Protein AF-0000000086780898 (afdb_homodimer)

Solvent-accessible surface area (backbone atoms only — not comparable to full-atom values): 33184 Å² total; per-residue (Å²): 97,67,62,58,52,56,51,38,50,65,49,42,46,60,50,51,52,53,48,46,65,66,42,44,63,60,51,52,50,50,51,52,52,50,50,52,48,24,64,76,64,41,57,77,51,53,73,34,31,34,38,30,36,26,22,48,45,41,54,29,30,34,35,49,38,48,43,7,58,50,30,14,28,37,36,38,19,30,86,49,59,70,46,33,50,52,44,42,55,52,17,41,75,53,39,14,84,45,66,45,80,34,54,83,54,72,81,72,67,71,72,28,32,32,41,35,44,47,46,66,55,45,40,46,42,51,78,86,70,53,84,46,67,75,37,48,44,59,34,34,40,43,35,32,53,43,49,50,54,52,48,62,67,42,46,69,35,19,52,74,58,55,13,36,38,38,40,55,52,31,44,42,41,73,46,71,45,73,30,29,36,62,34,23,12,27,26,18,17,40,50,39,33,53,59,16,43,44,34,66,49,42,87,43,34,46,54,22,43,32,28,39,57,53,48,46,32,57,56,64,42,10,45,27,25,35,59,80,44,42,82,42,76,37,55,59,59,33,37,28,74,50,34,82,56,61,34,43,56,28,64,60,49,21,49,50,49,53,51,38,53,34,36,64,38,56,67,44,47,39,63,62,42,62,54,56,55,55,56,44,46,73,75,38,42,68,58,51,40,52,49,40,29,59,32,52,47,47,59,90,91,50,58,57,65,70,5,51,26,25,48,50,31,61,73,67,57,45,56,82,63,32,44,52,71,70,48,75,41,88,74,64,92,82,124,97,68,61,57,51,56,51,40,52,65,50,42,45,59,50,52,52,51,50,46,65,65,44,44,62,59,49,52,50,50,50,52,54,49,52,53,50,23,63,74,64,40,56,77,50,52,74,33,31,34,38,31,37,26,22,47,47,39,52,29,30,34,35,48,41,47,44,6,57,49,29,13,27,37,38,37,19,28,86,48,58,69,46,34,51,52,44,43,55,51,18,42,75,53,39,15,82,45,65,46,79,34,51,85,54,72,84,73,65,70,73,30,31,32,40,34,43,47,45,66,53,45,40,46,43,51,80,86,69,53,83,46,68,76,36,48,46,58,34,37,40,43,35,31,52,44,49,50,54,53,48,63,69,40,45,70,34,18,52,75,58,54,12,36,36,38,40,56,53,29,44,41,41,73,46,71,46,74,30,28,34,62,34,22,12,28,27,17,17,39,49,38,33,53,57,16,44,41,35,68,48,41,87,44,35,45,54,21,43,32,28,38,56,55,47,45,32,58,57,66,41,11,43,27,26,35,58,81,43,42,79,41,77,37,54,58,60,31,36,29,74,51,34,83,56,60,36,42,55,27,64,61,48,21,49,53,50,54,51,36,53,36,36,64,37,56,68,44,47,40,61,61,42,62,53,55,55,55,55,44,48,72,76,38,42,67,58,52,39,52,50,40,30,61,32,52,46,48,58,92,91,50,58,58,66,69,5,50,27,24,46,50,29,62,73,67,56,46,56,80,64,33,42,52,70,69,49,75,40,87,75,64,91,82,122

Organism: NCBI:txid165716

pLDDT: mean 93.14, std 6.27, range [57.81, 98.88]

Radius of gyration: 24.91 Å; Cα contacts (8 Å, |Δi|>4): 1363; chains: 2; bounding box: 66×70×57 Å

InterPro domains:
  IPR002347 Short-chain dehydrogenase/reductase SDR [PF00106] (48-224)
  IPR002347 Short-chain dehydrogenase/reductase SDR [PR00081] (49-66)
  IPR002347 Short-chain dehydrogenase/reductase SDR [PR00081] (110-121)
  IPR002347 Short-chain dehydrogenase/reductase SDR [PR00081] (157-173)
  IPR002347 Short-chain dehydrogenase/reductase SDR [PR00081] (183-202)
  IPR002347 Short-chain dehydrogenase/reductase SDR [PR00081] (203-220)
  IPR036291 NAD(P)-binding domain superfamily [SSF51735] (44-297)

Structure (mmCIF, N/CA/C/O backbone):
data_AF-0000000086780898-model_v1
#
loop_
_entity.id
_entity.type
_entity.pdbx_description
1 polymer 'Hydroxysteroid dehydrogenase 3'
#
loop_
_atom_site.group_PDB
_atom_site.id
_atom_site.type_symbol
_atom_site.label_atom_id
_atom_site.label_alt_id
_atom_site.label_comp_id
_atom_site.label_asym_id
_atom_site.label_entity_id
_atom_site.label_seq_id
_atom_site.pdbx_PDB_ins_code
_atom_site.Cartn_x
_atom_site.Cartn_y
_atom_site.Cartn_z
_atom_site.occupancy
_atom_site.B_iso_or_equiv
_atom_site.auth_seq_id
_atom_site.auth_comp_id
_atom_site.auth_asym_id
_atom_site.auth_atom_id
_atom_site.pdbx_PDB_model_num
ATOM 1 N N . MET A 1 1 ? -20.25 13.203 21.797 1 70.94 1 MET A N 1
ATOM 2 C CA . MET A 1 1 ? -19.344 12.602 20.844 1 70.94 1 MET A CA 1
ATOM 3 C C . MET A 1 1 ? -17.938 12.484 21.422 1 70.94 1 MET A C 1
ATOM 5 O O . MET A 1 1 ? -17.297 11.438 21.312 1 70.94 1 MET A O 1
ATOM 9 N N . ASP A 1 2 ? -17.719 13.414 22.328 1 78.56 2 ASP A N 1
ATOM 10 C CA . ASP A 1 2 ? -16.391 13.398 22.938 1 78.56 2 ASP A CA 1
ATOM 11 C C . ASP A 1 2 ? -16.266 12.289 23.984 1 78.56 2 ASP A C 1
ATOM 13 O O . ASP A 1 2 ? -15.227 11.656 24.094 1 78.56 2 ASP A O 1
ATOM 17 N N . LEU A 1 3 ? -17.406 12 24.562 1 82.81 3 LEU A N 1
ATOM 18 C CA . LEU A 1 3 ? -17.391 11.008 25.641 1 82.81 3 LEU A CA 1
ATOM 19 C C . LEU A 1 3 ? -17.172 9.602 25.078 1 82.81 3 LEU A C 1
ATOM 21 O O . LEU A 1 3 ? -16.469 8.797 25.672 1 82.81 3 LEU A O 1
ATOM 25 N N . ILE A 1 4 ? -17.766 9.391 23.969 1 88.44 4 ILE A N 1
ATOM 26 C CA . ILE A 1 4 ? -17.656 8.07 23.359 1 88.44 4 ILE A CA 1
ATOM 27 C C . ILE A 1 4 ? -16.203 7.816 22.969 1 88.44 4 ILE A C 1
ATOM 29 O O . ILE A 1 4 ? -15.664 6.727 23.203 1 88.44 4 ILE A O 1
ATOM 33 N N . HIS A 1 5 ? -15.555 8.742 22.453 1 88.06 5 HIS A N 1
ATOM 34 C CA . HIS A 1 5 ? -14.164 8.57 22.031 1 88.06 5 HIS A CA 1
ATOM 35 C C . HIS A 1 5 ? -13.234 8.438 23.234 1 88.06 5 HIS A C 1
ATOM 37 O O . HIS A 1 5 ? -12.242 7.707 23.172 1 88.06 5 HIS A O 1
ATOM 43 N N . LYS A 1 6 ? -13.562 9.164 24.281 1 88.62 6 LYS A N 1
ATOM 44 C CA . LYS A 1 6 ? -12.789 9.008 25.5 1 88.62 6 LYS A CA 1
ATOM 45 C C . LYS A 1 6 ? -12.93 7.59 26.047 1 88.62 6 LYS A C 1
ATOM 47 O O . LYS A 1 6 ? -11.938 6.992 26.484 1 88.62 6 LYS A O 1
ATOM 52 N N . PHE A 1 7 ? -14.172 7.129 25.984 1 92.25 7 PHE A N 1
ATOM 53 C CA . PHE A 1 7 ? -14.438 5.77 26.438 1 92.25 7 PHE A CA 1
ATOM 54 C C . PHE A 1 7 ? -13.695 4.754 25.562 1 92.25 7 PHE A C 1
ATOM 56 O O . PHE A 1 7 ? -13.047 3.848 26.094 1 92.25 7 PHE A O 1
ATOM 63 N N . LEU A 1 8 ? -13.75 4.91 24.312 1 92.5 8 LEU A N 1
ATOM 64 C CA . LEU A 1 8 ? -13.133 3.979 23.375 1 92.5 8 LEU A CA 1
ATOM 65 C C . LEU A 1 8 ? -11.617 4.016 23.484 1 92.5 8 LEU A C 1
ATOM 67 O O . LEU A 1 8 ? -10.953 2.984 23.344 1 92.5 8 LEU A O 1
ATOM 71 N N . LYS A 1 9 ? -11.086 5.152 23.781 1 91.12 9 LYS A N 1
ATOM 72 C CA . LYS A 1 9 ? -9.641 5.316 23.938 1 91.12 9 LYS A CA 1
ATOM 73 C C . LYS A 1 9 ? -9.117 4.441 25.078 1 91.12 9 LYS A C 1
ATOM 75 O O . LYS A 1 9 ? -8 3.922 25 1 91.12 9 LYS A O 1
ATOM 80 N N . ILE A 1 10 ? -9.906 4.191 26.047 1 92.62 10 ILE A N 1
ATOM 81 C CA . ILE A 1 10 ? -9.492 3.447 27.234 1 92.62 10 ILE A CA 1
ATOM 82 C C . ILE A 1 10 ? -9.797 1.963 27.031 1 92.62 10 ILE A C 1
ATOM 84 O O . ILE A 1 10 ? -8.969 1.108 27.375 1 92.62 10 ILE A O 1
ATOM 88 N N . VAL A 1 11 ? -10.914 1.666 26.406 1 94.31 11 VAL A N 1
ATOM 89 C CA . VAL A 1 11 ? -11.445 0.308 26.422 1 94.31 11 VAL A CA 1
ATOM 90 C C . VAL A 1 11 ? -10.93 -0.468 25.203 1 94.31 11 VAL A C 1
ATOM 92 O O . VAL A 1 11 ? -10.57 -1.641 25.328 1 94.31 11 VAL A O 1
ATOM 95 N N . VAL A 1 12 ? -10.812 0.135 24.062 1 94.12 12 VAL A N 1
ATOM 96 C CA . VAL A 1 12 ? -10.602 -0.577 22.812 1 94.12 12 VAL A CA 1
ATOM 97 C C . VAL A 1 12 ? -9.195 -1.173 22.781 1 94.12 12 VAL A C 1
ATOM 99 O O . VAL A 1 12 ? -9.023 -2.352 22.469 1 94.12 12 VAL A O 1
ATOM 102 N N . PRO A 1 13 ? -8.164 -0.432 23.172 1 92.69 13 PRO A N 1
ATOM 103 C CA . PRO A 1 13 ? -6.816 -0.994 23.031 1 92.69 13 PRO A CA 1
ATOM 104 C C . PRO A 1 13 ? -6.621 -2.266 23.859 1 92.69 13 PRO A C 1
ATOM 106 O O . PRO A 1 13 ? -6.258 -3.309 23.312 1 92.69 13 PRO A O 1
ATOM 109 N N . PRO A 1 14 ? -7.012 -2.27 25.188 1 94 14 PRO A N 1
ATOM 110 C CA . PRO A 1 14 ? -6.82 -3.516 25.922 1 94 14 PRO A CA 1
ATOM 111 C C . PRO A 1 14 ? -7.723 -4.645 25.422 1 94 14 PRO A C 1
ATOM 113 O O . PRO A 1 14 ? -7.301 -5.805 25.391 1 94 14 PRO A O 1
ATOM 116 N N . VAL A 1 15 ? -8.922 -4.348 25.031 1 94.62 15 VAL A N 1
ATOM 117 C CA . VAL A 1 15 ? -9.844 -5.363 24.531 1 94.62 15 VAL A CA 1
ATOM 118 C C . VAL A 1 15 ? -9.336 -5.934 23.219 1 94.62 15 VAL A C 1
ATOM 120 O O . VAL A 1 15 ? -9.367 -7.148 23 1 94.62 15 VAL A O 1
ATOM 123 N N . ALA A 1 16 ? -8.883 -5.074 22.359 1 92.94 16 ALA A N 1
ATOM 124 C CA . ALA A 1 16 ? -8.391 -5.492 21.047 1 92.94 16 ALA A CA 1
ATOM 125 C C . ALA A 1 16 ? -7.145 -6.359 21.172 1 92.94 16 ALA A C 1
ATOM 127 O O . ALA A 1 16 ? -7.023 -7.395 20.516 1 92.94 16 ALA A O 1
ATOM 128 N N . ILE A 1 17 ? -6.215 -5.98 22.047 1 92.06 17 ILE A N 1
ATOM 129 C CA . ILE A 1 17 ? -4.949 -6.691 22.219 1 92.06 17 ILE A CA 1
ATOM 130 C C . ILE A 1 17 ? -5.203 -8.039 22.891 1 92.06 17 ILE A C 1
ATOM 132 O O . ILE A 1 17 ? -4.699 -9.07 22.438 1 92.06 17 ILE A O 1
ATOM 136 N N . THR A 1 18 ? -6.023 -7.992 23.922 1 94.38 18 THR A N 1
ATOM 137 C CA . THR A 1 18 ? -6.344 -9.234 24.625 1 94.38 18 THR A CA 1
ATOM 138 C C . THR A 1 18 ? -7.129 -10.172 23.719 1 94.38 18 THR A C 1
ATOM 140 O O . THR A 1 18 ? -6.867 -11.383 23.688 1 94.38 18 THR A O 1
ATOM 143 N N . GLY A 1 19 ? -8.07 -9.594 23.016 1 94.25 19 GLY A N 1
ATOM 144 C CA . GLY A 1 19 ? -8.82 -10.391 22.047 1 94.25 19 GLY A CA 1
ATOM 145 C C . GLY A 1 19 ? -7.934 -11.047 21 1 94.25 19 GLY A C 1
ATOM 146 O O . GLY A 1 19 ? -8.102 -12.227 20.688 1 94.25 19 GLY A O 1
ATOM 147 N N . LEU A 1 20 ? -7.027 -10.305 20.5 1 93.25 20 LEU A N 1
ATOM 148 C CA . LEU A 1 20 ? -6.098 -10.82 19.5 1 93.25 20 LEU A CA 1
ATOM 149 C C . LEU A 1 20 ? -5.254 -11.961 20.078 1 93.25 20 LEU A C 1
ATOM 151 O O . LEU A 1 20 ? -5.102 -13 19.438 1 93.25 20 LEU A O 1
ATOM 155 N N . LEU A 1 21 ? -4.703 -11.742 21.297 1 93.25 21 LEU A N 1
ATOM 156 C CA . LEU A 1 21 ? -3.828 -12.727 21.922 1 93.25 21 LEU A CA 1
ATOM 157 C C . LEU A 1 21 ? -4.582 -14.023 22.188 1 93.25 21 LEU A C 1
ATOM 159 O O . LEU A 1 21 ? -4.012 -15.117 22.062 1 93.25 21 LEU A O 1
ATOM 163 N N . PHE A 1 22 ? -5.852 -13.938 22.453 1 95 22 PHE A N 1
ATOM 164 C CA . PHE A 1 22 ? -6.672 -15.117 22.734 1 95 22 PHE A CA 1
ATOM 165 C C . PHE A 1 22 ? -7.059 -15.82 21.438 1 95 22 PHE A C 1
ATOM 167 O O . PHE A 1 22 ? -7.191 -17.047 21.406 1 95 22 PHE A O 1
ATOM 174 N N . PHE A 1 23 ? -7.148 -15.055 20.484 1 95.38 23 PHE A N 1
ATOM 175 C CA . PHE A 1 23 ? -7.652 -15.57 19.219 1 95.38 23 PHE A CA 1
ATOM 176 C C . PHE A 1 23 ? -6.527 -16.188 18.406 1 95.38 23 PHE A C 1
ATOM 178 O O . PHE A 1 23 ? -6.754 -17.141 17.641 1 95.38 23 PHE A O 1
ATOM 185 N N . LEU A 1 24 ? -5.336 -15.773 18.516 1 94.5 24 LEU A N 1
ATOM 186 C CA . LEU A 1 24 ? -4.211 -16.062 17.641 1 94.5 24 LEU A CA 1
ATOM 187 C C . LEU A 1 24 ? -3.891 -17.562 17.641 1 94.5 24 LEU A C 1
ATOM 189 O O . LEU A 1 24 ? -3.709 -18.156 16.578 1 94.5 24 LEU A O 1
ATOM 193 N N . PRO A 1 25 ? -3.869 -18.188 18.844 1 94.81 25 PRO A N 1
ATOM 194 C CA . PRO A 1 25 ? -3.541 -19.609 18.812 1 94.81 25 PRO A CA 1
ATOM 195 C C . PRO A 1 25 ? -4.543 -20.438 18.016 1 94.81 25 PRO A C 1
ATOM 197 O O . PRO A 1 25 ? -4.148 -21.297 17.219 1 94.81 25 PRO A O 1
ATOM 200 N N . SER A 1 26 ? -5.785 -20.172 18.172 1 95.94 26 SER A N 1
ATOM 201 C CA . SER A 1 26 ? -6.809 -20.875 17.422 1 95.94 26 SER A CA 1
ATOM 202 C C . SER A 1 26 ? -6.711 -20.562 15.93 1 95.94 26 SER A C 1
ATOM 204 O O . SER A 1 26 ? -6.914 -21.438 15.086 1 95.94 26 SER A O 1
ATOM 206 N N . TYR A 1 27 ? -6.434 -19.359 15.664 1 95.44 27 TYR A N 1
ATOM 207 C CA . TYR A 1 27 ? -6.285 -18.922 14.273 1 95.44 27 TYR A CA 1
ATOM 208 C C . TYR A 1 27 ? -5.098 -19.609 13.617 1 95.44 27 TYR A C 1
ATOM 210 O O . TYR A 1 27 ? -5.195 -20.094 12.484 1 95.44 27 TYR A O 1
ATOM 218 N N . TRP A 1 28 ? -3.994 -19.719 14.305 1 94.25 28 TRP A N 1
ATOM 219 C CA . TRP A 1 28 ? -2.793 -20.359 13.781 1 94.25 28 TRP A CA 1
ATOM 220 C C . TRP A 1 28 ? -3.016 -21.859 13.586 1 94.25 28 TRP A C 1
ATOM 222 O O . TRP A 1 28 ? -2.484 -22.453 12.648 1 94.25 28 TRP A O 1
ATOM 232 N N . PHE A 1 29 ? -3.752 -22.438 14.469 1 95.94 29 PHE A N 1
ATOM 233 C CA . PHE A 1 29 ? -4.098 -23.844 14.328 1 95.94 29 PHE A CA 1
ATOM 234 C C . PHE A 1 29 ? -4.961 -24.062 13.094 1 95.94 29 PHE A C 1
ATOM 236 O O . PHE A 1 29 ? -4.723 -25 12.32 1 95.94 29 PHE A O 1
ATOM 243 N N . TYR A 1 30 ? -5.871 -23.219 12.938 1 95.44 30 TYR A N 1
ATOM 244 C CA . TYR A 1 30 ? -6.727 -23.281 11.758 1 95.44 30 TYR A CA 1
ATOM 245 C C . TYR A 1 30 ? -5.902 -23.141 10.484 1 95.44 30 TYR A C 1
ATOM 247 O O . TYR A 1 30 ? -6.086 -23.906 9.531 1 95.44 30 TYR A O 1
ATOM 255 N N . LYS A 1 31 ? -5.012 -22.25 10.453 1 94.25 31 LYS A N 1
ATOM 256 C CA . LYS A 1 31 ? -4.152 -22.016 9.297 1 94.25 31 LYS A CA 1
ATOM 257 C C . LYS A 1 31 ? -3.275 -23.234 9.023 1 94.25 31 LYS A C 1
ATOM 259 O O . LYS A 1 31 ? -3.008 -23.578 7.863 1 94.25 31 LYS A O 1
ATOM 264 N N . PHE A 1 32 ? -2.82 -23.812 10.055 1 95.31 32 PHE A N 1
ATOM 265 C CA . PHE A 1 32 ? -1.985 -25 9.938 1 95.31 32 PHE A CA 1
ATOM 266 C C . PHE A 1 32 ? -2.756 -26.125 9.273 1 95.31 32 PHE A C 1
ATOM 268 O O . PHE A 1 32 ? -2.262 -26.766 8.336 1 95.31 32 PHE A O 1
ATOM 275 N N . ILE A 1 33 ? -3.945 -26.359 9.672 1 96.56 33 ILE A N 1
ATOM 276 C CA . ILE A 1 33 ? -4.773 -27.422 9.117 1 96.56 33 ILE A CA 1
ATOM 277 C C . ILE A 1 33 ? -5.094 -27.125 7.656 1 96.56 33 ILE A C 1
ATOM 279 O O . ILE A 1 33 ? -5.016 -28.016 6.801 1 96.56 33 ILE A O 1
ATOM 283 N N . THR A 1 34 ? -5.449 -25.906 7.422 1 94.88 34 THR A N 1
ATOM 284 C CA . THR A 1 34 ? -5.801 -25.516 6.062 1 94.88 34 THR A CA 1
ATOM 285 C C . THR A 1 34 ? -4.59 -25.625 5.137 1 94.88 34 THR A C 1
ATOM 287 O O . THR A 1 34 ? -4.734 -25.953 3.955 1 94.88 34 THR A O 1
ATOM 290 N N . SER A 1 35 ? -3.441 -25.312 5.656 1 94.75 35 SER A N 1
ATOM 291 C CA . SER A 1 35 ? -2.229 -25.438 4.855 1 94.75 35 SER A CA 1
ATOM 292 C C . SER A 1 35 ? -1.978 -26.891 4.457 1 94.75 35 SER A C 1
ATOM 294 O O . SER A 1 35 ? -1.563 -27.172 3.33 1 94.75 35 SER A O 1
ATOM 296 N N . ILE A 1 36 ? -2.207 -27.797 5.336 1 96.06 36 ILE A N 1
ATOM 297 C CA . ILE A 1 36 ? -2.062 -29.219 5.059 1 96.06 36 ILE A CA 1
ATOM 298 C C . ILE A 1 36 ? -3.076 -29.641 3.998 1 96.06 36 ILE A C 1
ATOM 300 O O . ILE A 1 36 ? -2.721 -30.297 3.018 1 96.06 36 ILE A O 1
ATOM 304 N N . LEU A 1 37 ? -4.23 -29.25 4.188 1 96.31 37 LEU A N 1
ATOM 305 C CA . LEU A 1 37 ? -5.293 -29.625 3.268 1 96.31 37 LEU A CA 1
ATOM 306 C C . LEU A 1 37 ? -5.043 -29.062 1.877 1 96.31 37 LEU A C 1
ATOM 308 O O . LEU A 1 37 ? -5.227 -29.75 0.873 1 96.31 37 LEU A O 1
ATOM 312 N N . SER A 1 38 ? -4.676 -27.797 1.829 1 95.75 38 SER A N 1
ATOM 313 C CA . SER A 1 38 ? -4.422 -27.141 0.547 1 95.75 38 SER A CA 1
ATOM 314 C C . SER A 1 38 ? -3.244 -27.797 -0.175 1 95.75 38 SER A C 1
ATOM 316 O O . SER A 1 38 ? -3.209 -27.828 -1.407 1 95.75 38 SER A O 1
ATOM 318 N N . SER A 1 39 ? -2.281 -28.25 0.603 1 95.06 39 SER A N 1
ATOM 319 C CA . SER A 1 39 ? -1.146 -28.953 0.009 1 95.06 39 SER A CA 1
ATOM 320 C C . SER A 1 39 ? -1.569 -30.297 -0.591 1 95.06 39 SER A C 1
ATOM 322 O O . SER A 1 39 ? -1.075 -30.688 -1.648 1 95.06 39 SER A O 1
ATOM 324 N N . ILE A 1 40 ? -2.455 -30.984 0.057 1 95.94 40 ILE A N 1
ATOM 325 C CA . ILE A 1 40 ? -2.947 -32.281 -0.392 1 95.94 40 ILE A CA 1
ATOM 326 C C . ILE A 1 40 ? -3.854 -32.094 -1.607 1 95.94 40 ILE A C 1
ATOM 328 O O . ILE A 1 40 ? -3.779 -32.875 -2.566 1 95.94 40 ILE A O 1
ATOM 332 N N . PHE A 1 41 ? -4.641 -31.031 -1.624 1 96.44 41 PHE A N 1
ATOM 333 C CA . PHE A 1 41 ? -5.637 -30.828 -2.67 1 96.44 41 PHE A CA 1
ATOM 334 C C . PHE A 1 41 ? -5.215 -29.703 -3.611 1 96.44 41 PHE A C 1
ATOM 336 O O . PHE A 1 41 ? -6.059 -28.953 -4.109 1 96.44 41 PHE A O 1
ATOM 343 N N . SER A 1 42 ? -3.988 -29.547 -3.793 1 97.56 42 SER A N 1
ATOM 344 C CA . SER A 1 42 ? -3.449 -28.516 -4.668 1 97.56 42 SER A CA 1
ATOM 345 C C . SER A 1 42 ? -4.008 -28.641 -6.082 1 97.56 42 SER A C 1
ATOM 347 O O . SER A 1 42 ? -4.168 -29.75 -6.598 1 97.56 42 SER A O 1
ATOM 349 N N . GLU A 1 43 ? -4.242 -27.547 -6.695 1 98.25 43 GLU A N 1
ATOM 350 C CA . GLU A 1 43 ? -4.84 -27.516 -8.023 1 98.25 43 GLU A CA 1
ATOM 351 C C . GLU A 1 43 ? -3.877 -28.062 -9.078 1 98.25 43 GLU A C 1
ATOM 353 O O . GLU A 1 43 ? -2.68 -27.766 -9.047 1 98.25 43 GLU A O 1
ATOM 358 N N . ASN A 1 44 ? -4.379 -28.891 -9.938 1 98.44 44 ASN A N 1
ATOM 359 C CA . ASN A 1 44 ? -3.656 -29.312 -11.133 1 98.44 44 ASN A CA 1
ATOM 360 C C . ASN A 1 44 ? -3.869 -28.328 -12.281 1 98.44 44 ASN A C 1
ATOM 362 O O . ASN A 1 44 ? -4.988 -28.172 -12.773 1 98.44 44 ASN A O 1
ATOM 366 N N . VAL A 1 45 ? -2.803 -27.734 -12.812 1 98.5 45 VAL A N 1
ATOM 367 C CA . VAL A 1 45 ? -2.959 -26.656 -13.789 1 98.5 45 VAL A CA 1
ATOM 368 C C . VAL A 1 45 ? -2.781 -27.219 -15.195 1 98.5 45 VAL A C 1
ATOM 370 O O . VAL A 1 45 ? -2.797 -26.469 -16.172 1 98.5 45 VAL A O 1
ATOM 373 N N . ALA A 1 46 ? -2.594 -28.5 -15.25 1 98.5 46 ALA A N 1
ATOM 374 C CA . ALA A 1 46 ? -2.518 -29.109 -16.578 1 98.5 46 ALA A CA 1
ATOM 375 C C . ALA A 1 46 ? -3.777 -28.812 -17.391 1 98.5 46 ALA A C 1
ATOM 377 O O . ALA A 1 46 ? -4.895 -29.016 -16.906 1 98.5 46 ALA A O 1
ATOM 378 N N . GLY A 1 47 ? -3.555 -28.281 -18.547 1 97.56 47 GLY A N 1
ATOM 379 C CA . GLY A 1 47 ? -4.664 -27.984 -19.438 1 97.56 47 GLY A CA 1
ATOM 380 C C . GLY A 1 47 ? -5.355 -26.672 -19.141 1 97.56 47 GLY A C 1
ATOM 381 O O . GLY A 1 47 ? -6.254 -26.25 -19.875 1 97.56 47 GLY A O 1
ATOM 382 N N . LYS A 1 48 ? -4.973 -26.031 -18.141 1 97.62 48 LYS A N 1
ATOM 383 C CA . LYS A 1 48 ? -5.57 -24.734 -17.797 1 97.62 48 LYS A CA 1
ATOM 384 C C . LYS A 1 48 ? -4.902 -23.609 -18.562 1 97.62 48 LYS A C 1
ATOM 386 O O . LYS A 1 48 ? -3.75 -23.734 -18.984 1 97.62 48 LYS A O 1
ATOM 391 N N . VAL A 1 49 ? -5.645 -22.516 -18.75 1 97.25 49 VAL A N 1
ATOM 392 C CA . VAL A 1 49 ? -5.152 -21.375 -19.5 1 97.25 49 VAL A CA 1
ATOM 393 C C . VAL A 1 49 ? -4.648 -20.297 -18.531 1 97.25 49 VAL A C 1
ATOM 395 O O . VAL A 1 49 ? -5.41 -19.797 -17.703 1 97.25 49 VAL A O 1
ATOM 398 N N . VAL A 1 50 ? -3.375 -19.969 -18.641 1 97.88 50 VAL A N 1
ATOM 399 C CA . VAL A 1 50 ? -2.727 -19 -17.766 1 97.88 50 VAL A CA 1
ATOM 400 C C . VAL A 1 50 ? -2.242 -17.812 -18.578 1 97.88 50 VAL A C 1
ATOM 402 O O . VAL A 1 50 ? -1.488 -17.969 -19.547 1 97.88 50 VAL A O 1
ATOM 405 N N . LEU A 1 51 ? -2.719 -16.625 -18.25 1 97.19 51 LEU A N 1
ATOM 406 C CA . LEU A 1 51 ? -2.221 -15.383 -18.828 1 97.19 51 LEU A CA 1
ATOM 407 C C . LEU A 1 51 ? -1.148 -14.766 -17.922 1 97.19 51 LEU A C 1
ATOM 409 O O . LEU A 1 51 ? -1.377 -14.547 -16.734 1 97.19 51 LEU A O 1
ATOM 413 N N . ILE A 1 52 ? -0.006 -14.516 -18.453 1 97.44 52 ILE A N 1
ATOM 414 C CA . ILE A 1 52 ? 1.092 -13.891 -17.719 1 97.44 52 ILE A CA 1
ATOM 415 C C . ILE A 1 52 ? 1.453 -12.562 -18.375 1 97.44 52 ILE A C 1
ATOM 417 O O . ILE A 1 52 ? 1.946 -12.531 -19.5 1 97.44 52 ILE A O 1
ATOM 421 N N . ALA A 1 53 ? 1.145 -11.492 -17.703 1 95.25 53 ALA A N 1
ATOM 422 C CA . ALA A 1 53 ? 1.557 -10.156 -18.125 1 95.25 53 ALA A CA 1
ATOM 423 C C . ALA A 1 53 ? 2.928 -9.797 -17.562 1 95.25 53 ALA A C 1
ATOM 425 O O . ALA A 1 53 ? 3.125 -9.797 -16.344 1 95.25 53 ALA A O 1
ATOM 426 N N . GLY A 1 54 ? 3.844 -9.438 -18.375 1 93.81 54 GLY A N 1
ATOM 427 C CA . GLY A 1 54 ? 5.23 -9.227 -17.984 1 93.81 54 GLY A CA 1
ATOM 428 C C . GLY A 1 54 ? 6.078 -10.477 -18.094 1 93.81 54 GLY A C 1
ATOM 429 O O . GLY A 1 54 ? 6.902 -10.75 -17.219 1 93.81 54 GLY A O 1
ATOM 430 N N . ALA A 1 55 ? 5.898 -11.211 -19.156 1 95.69 55 ALA A N 1
ATOM 431 C CA . ALA A 1 55 ? 6.457 -12.555 -19.25 1 95.69 55 ALA A CA 1
ATOM 432 C C . ALA A 1 55 ? 7.797 -12.547 -19.984 1 95.69 55 ALA A C 1
ATOM 434 O O . ALA A 1 55 ? 8.414 -13.594 -20.188 1 95.69 55 ALA A O 1
ATOM 435 N N . SER A 1 56 ? 8.359 -11.398 -20.281 1 92.56 56 SER A N 1
ATOM 436 C CA . SER A 1 56 ? 9.5 -11.359 -21.188 1 92.56 56 SER A CA 1
ATOM 437 C C . SER A 1 56 ? 10.82 -11.539 -20.438 1 92.56 56 SER A C 1
ATOM 439 O O . SER A 1 56 ? 11.867 -11.734 -21.047 1 92.56 56 SER A O 1
ATOM 441 N N . SER A 1 57 ? 10.82 -11.445 -19.125 1 91.69 57 SER A N 1
ATOM 442 C CA . SER A 1 57 ? 12.055 -11.578 -18.359 1 91.69 57 SER A CA 1
ATOM 443 C C . SER A 1 57 ? 11.773 -11.828 -16.875 1 91.69 57 SER A C 1
ATOM 445 O O . SER A 1 57 ? 10.609 -11.812 -16.453 1 91.69 57 SER A O 1
ATOM 447 N N . GLY A 1 58 ? 12.797 -12.227 -16.203 1 93.56 58 GLY A N 1
ATOM 448 C CA . GLY A 1 58 ? 12.758 -12.281 -14.75 1 93.56 58 GLY A CA 1
ATOM 449 C C . GLY A 1 58 ? 11.742 -13.266 -14.219 1 93.56 58 GLY A C 1
ATOM 450 O O . GLY A 1 58 ? 11.727 -14.43 -14.617 1 93.56 58 GLY A O 1
ATOM 451 N N . ILE A 1 59 ? 11.023 -12.797 -13.297 1 96.44 59 ILE A N 1
ATOM 452 C CA . ILE A 1 59 ? 10.047 -13.633 -12.609 1 96.44 59 ILE A CA 1
ATOM 453 C C . ILE A 1 59 ? 8.977 -14.094 -13.586 1 96.44 59 ILE A C 1
ATOM 455 O O . ILE A 1 59 ? 8.609 -15.273 -13.609 1 96.44 59 ILE A O 1
ATOM 459 N N . GLY A 1 60 ? 8.516 -13.195 -14.492 1 97.38 60 GLY A N 1
ATOM 460 C CA . GLY A 1 60 ? 7.492 -13.531 -15.469 1 97.38 60 GLY A CA 1
ATOM 461 C C . GLY A 1 60 ? 7.91 -14.648 -16.406 1 97.38 60 GLY A C 1
ATOM 462 O O . GLY A 1 60 ? 7.133 -15.57 -16.656 1 97.38 60 GLY A O 1
ATOM 463 N N . GLU A 1 61 ? 9.102 -14.562 -16.844 1 97.38 61 GLU A N 1
ATOM 464 C CA . GLU A 1 61 ? 9.672 -15.586 -17.719 1 97.38 61 GLU A CA 1
ATOM 465 C C . GLU A 1 61 ? 9.703 -16.953 -17.031 1 97.38 61 GLU A C 1
ATOM 467 O O . GLU A 1 61 ? 9.281 -17.953 -17.609 1 97.38 61 GLU A O 1
ATOM 472 N N . HIS A 1 62 ? 10.125 -16.984 -15.852 1 98.12 62 HIS A N 1
ATOM 473 C CA . HIS A 1 62 ? 10.297 -18.25 -15.156 1 98.12 62 HIS A CA 1
ATOM 474 C C . HIS A 1 62 ? 8.953 -18.781 -14.656 1 98.12 62 HIS A C 1
ATOM 476 O O . HIS A 1 62 ? 8.797 -19.984 -14.469 1 98.12 62 HIS A O 1
ATOM 482 N N . LEU A 1 63 ? 8.023 -17.891 -14.43 1 98.75 63 LEU A N 1
ATOM 483 C CA . LEU A 1 63 ? 6.664 -18.344 -14.164 1 98.75 63 LEU A CA 1
ATOM 484 C C . LEU A 1 63 ? 6.086 -19.062 -15.383 1 98.75 63 LEU A C 1
ATOM 486 O O . LEU A 1 63 ? 5.426 -20.094 -15.242 1 98.75 63 LEU A O 1
ATOM 490 N N . ALA A 1 64 ? 6.355 -18.453 -16.547 1 98.62 64 ALA A N 1
ATOM 491 C CA . ALA A 1 64 ? 5.926 -19.109 -17.766 1 98.62 64 ALA A CA 1
ATOM 492 C C . ALA A 1 64 ? 6.492 -20.531 -17.859 1 98.62 64 ALA A C 1
ATOM 494 O O . ALA A 1 64 ? 5.766 -21.484 -18.156 1 98.62 64 ALA A O 1
ATOM 495 N N . TYR A 1 65 ? 7.762 -20.703 -17.531 1 98.88 65 TYR A N 1
ATOM 496 C CA . TYR A 1 65 ? 8.414 -22 -17.594 1 98.88 65 TYR A CA 1
ATOM 497 C C . TYR A 1 65 ? 7.82 -22.953 -16.562 1 98.88 65 TYR A C 1
ATOM 499 O O . TYR A 1 65 ? 7.594 -24.141 -16.859 1 98.88 65 TYR A O 1
ATOM 507 N N . GLU A 1 66 ? 7.582 -22.438 -15.375 1 98.88 66 GLU A N 1
ATOM 508 C CA . GLU A 1 66 ? 7.051 -23.297 -14.32 1 98.88 66 GLU A CA 1
ATOM 509 C C . GLU A 1 66 ? 5.645 -23.781 -14.664 1 98.88 66 GLU A C 1
ATOM 511 O O . GLU A 1 66 ? 5.332 -24.969 -14.492 1 98.88 66 GLU A O 1
ATOM 516 N N . TYR A 1 67 ? 4.777 -22.938 -15.125 1 98.88 67 TYR A N 1
ATOM 517 C CA . TYR A 1 67 ? 3.441 -23.328 -15.555 1 98.88 67 TYR A CA 1
ATOM 518 C C . TYR A 1 67 ? 3.506 -24.312 -16.734 1 98.88 67 TYR A C 1
ATOM 520 O O . TYR A 1 67 ? 2.721 -25.25 -16.812 1 98.88 67 TYR A O 1
ATOM 528 N N . ALA A 1 68 ? 4.445 -24.047 -17.656 1 98.88 68 ALA A N 1
ATOM 529 C CA . ALA A 1 68 ? 4.625 -24.922 -18.812 1 98.88 68 ALA A CA 1
ATOM 530 C C . ALA A 1 68 ? 4.988 -26.344 -18.375 1 98.88 68 ALA A C 1
ATOM 532 O O . ALA A 1 68 ? 4.402 -27.312 -18.859 1 98.88 68 ALA A O 1
ATOM 533 N N . ARG A 1 69 ? 5.945 -26.453 -17.484 1 98.75 69 ARG A N 1
ATOM 534 C CA . ARG A 1 69 ? 6.379 -27.75 -16.984 1 98.75 69 ARG A CA 1
ATOM 535 C C . ARG A 1 69 ? 5.207 -28.531 -16.391 1 98.75 69 ARG A C 1
ATOM 537 O O . ARG A 1 69 ? 5.211 -29.766 -16.391 1 98.75 69 ARG A O 1
ATOM 544 N N . ARG A 1 70 ? 4.195 -27.812 -16 1 98.75 70 ARG A N 1
ATOM 545 C CA . ARG A 1 70 ? 3.045 -28.422 -15.359 1 98.75 70 ARG A CA 1
ATOM 546 C C . ARG A 1 70 ? 1.902 -28.625 -16.344 1 98.75 70 ARG A C 1
ATOM 548 O O . ARG A 1 70 ? 0.794 -29 -15.961 1 98.75 70 ARG A O 1
ATOM 555 N N . GLY A 1 71 ? 2.125 -28.266 -17.531 1 98.69 71 GLY A N 1
ATOM 556 C CA . GLY A 1 71 ? 1.218 -28.641 -18.609 1 98.69 71 GLY A CA 1
ATOM 557 C C . GLY A 1 71 ? 0.146 -27.609 -18.875 1 98.69 71 GLY A C 1
ATOM 558 O O . GLY A 1 71 ? -0.897 -27.922 -19.453 1 98.69 71 GLY A O 1
ATOM 559 N N . ALA A 1 72 ? 0.339 -26.391 -18.5 1 98.62 72 ALA A N 1
ATOM 560 C CA . ALA A 1 72 ? -0.654 -25.344 -18.703 1 98.62 72 ALA A CA 1
ATOM 561 C C . ALA A 1 72 ? -0.548 -24.75 -20.109 1 98.62 72 ALA A C 1
ATOM 563 O O . ALA A 1 72 ? 0.528 -24.766 -20.719 1 98.62 72 ALA A O 1
ATOM 564 N N . TYR A 1 73 ? -1.7 -24.281 -20.672 1 97.5 73 TYR A N 1
ATOM 565 C CA . TYR A 1 73 ? -1.703 -23.391 -21.828 1 97.5 73 TYR A CA 1
ATOM 566 C C . TYR A 1 73 ? -1.304 -21.969 -21.406 1 97.5 73 TYR A C 1
ATOM 568 O O . TYR A 1 73 ? -1.708 -21.5 -20.359 1 97.5 73 TYR A O 1
ATOM 576 N N . LEU A 1 74 ? -0.519 -21.359 -22.266 1 97.38 74 LEU A N 1
ATOM 577 C CA . LEU A 1 74 ? 0.006 -20.062 -21.828 1 97.38 74 LEU A CA 1
ATOM 578 C C . LEU A 1 74 ? -0.368 -18.969 -22.828 1 97.38 74 LEU A C 1
ATOM 580 O O . LEU A 1 74 ? -0.348 -19.188 -24.031 1 97.38 74 LEU A O 1
ATOM 584 N N . ALA A 1 75 ? -0.837 -17.859 -22.328 1 96.56 75 ALA A N 1
ATOM 585 C CA . ALA A 1 75 ? -0.878 -16.578 -23.031 1 96.56 75 ALA A CA 1
ATOM 586 C C . ALA A 1 75 ? 0.117 -15.602 -22.422 1 96.56 75 ALA A C 1
ATOM 588 O O . ALA A 1 75 ? -0.02 -15.203 -21.266 1 96.56 75 ALA A O 1
ATOM 589 N N . LEU A 1 76 ? 1.126 -15.234 -23.188 1 96.44 76 LEU A N 1
ATOM 590 C CA . LEU A 1 76 ? 2.211 -14.398 -22.688 1 96.44 76 LEU A CA 1
ATOM 591 C C . LEU A 1 76 ? 2.111 -12.984 -23.25 1 96.44 76 LEU A C 1
ATOM 593 O O . LEU A 1 76 ? 1.996 -12.797 -24.469 1 96.44 76 LEU A O 1
ATOM 597 N N . ALA A 1 77 ? 2.148 -12.016 -22.328 1 93.69 77 ALA A N 1
ATOM 598 C CA . ALA A 1 77 ? 2.049 -10.617 -22.719 1 93.69 77 ALA A CA 1
ATOM 599 C C . ALA A 1 77 ? 3.221 -9.805 -22.188 1 93.69 77 ALA A C 1
ATOM 601 O O . ALA A 1 77 ? 3.637 -10 -21.031 1 93.69 77 ALA A O 1
ATOM 602 N N . ALA A 1 78 ? 3.814 -9.031 -22.922 1 90.94 78 ALA A N 1
ATOM 603 C CA . ALA A 1 78 ? 4.863 -8.07 -22.594 1 90.94 78 ALA A CA 1
ATOM 604 C C . ALA A 1 78 ? 5.125 -7.117 -23.75 1 90.94 78 ALA A C 1
ATOM 606 O O . ALA A 1 78 ? 4.598 -7.309 -24.859 1 90.94 78 ALA A O 1
ATOM 607 N N . ARG A 1 79 ? 5.996 -6.133 -23.531 1 83.5 79 ARG A N 1
ATOM 608 C CA . ARG A 1 79 ? 6.277 -5.125 -24.547 1 83.5 79 ARG A CA 1
ATOM 609 C C . ARG A 1 79 ? 7.371 -5.598 -25.5 1 83.5 79 ARG A C 1
ATOM 611 O O . ARG A 1 79 ? 7.402 -5.191 -26.656 1 83.5 79 ARG A O 1
ATOM 618 N N . ARG A 1 80 ? 8.359 -6.473 -25.062 1 86 80 ARG A N 1
ATOM 619 C CA . ARG A 1 80 ? 9.484 -6.938 -25.859 1 86 80 ARG A CA 1
ATOM 620 C C . ARG A 1 80 ? 9.117 -8.188 -26.656 1 86 80 ARG A C 1
ATOM 622 O O . ARG A 1 80 ? 9.258 -9.305 -26.156 1 86 80 ARG A O 1
ATOM 629 N N . LYS A 1 81 ? 8.781 -7.949 -27.859 1 89.38 81 LYS A N 1
ATOM 630 C CA . LYS A 1 81 ? 8.18 -8.992 -28.688 1 89.38 81 LYS A CA 1
ATOM 631 C C . LYS A 1 81 ? 9.156 -10.148 -28.906 1 89.38 81 LYS A C 1
ATOM 633 O O . LYS A 1 81 ? 8.781 -11.312 -28.781 1 89.38 81 LYS A O 1
ATOM 638 N N . ASN A 1 82 ? 10.398 -9.805 -29.219 1 92.31 82 ASN A N 1
ATOM 639 C CA . ASN A 1 82 ? 11.375 -10.844 -29.5 1 92.31 82 ASN A CA 1
ATOM 640 C C . ASN A 1 82 ? 11.664 -11.703 -28.281 1 92.31 82 ASN A C 1
ATOM 642 O O . ASN A 1 82 ? 11.648 -12.93 -28.344 1 92.31 82 ASN A O 1
ATOM 646 N N . SER A 1 83 ? 11.883 -11.07 -27.172 1 92.06 83 SER A N 1
ATOM 647 C CA . SER A 1 83 ? 12.102 -11.789 -25.922 1 92.06 83 SER A CA 1
ATOM 648 C C . SER A 1 83 ? 10.898 -12.648 -25.562 1 92.06 83 SER A C 1
ATOM 650 O O . SER A 1 83 ? 11.055 -13.766 -25.062 1 92.06 83 SER A O 1
ATOM 652 N N . LEU A 1 84 ? 9.766 -12.141 -25.875 1 93.94 84 LEU A N 1
ATOM 653 C CA . LEU A 1 84 ? 8.531 -12.844 -25.547 1 93.94 84 LEU A CA 1
ATOM 654 C C . LEU A 1 84 ? 8.398 -14.109 -26.391 1 93.94 84 LEU A C 1
ATOM 656 O O . LEU A 1 84 ? 7.973 -15.148 -25.875 1 93.94 84 LEU A O 1
ATOM 660 N N . ARG A 1 85 ? 8.742 -14.016 -27.609 1 95 85 ARG A N 1
ATOM 661 C CA . ARG A 1 85 ? 8.688 -15.172 -28.5 1 95 85 ARG A CA 1
ATOM 662 C C . ARG A 1 85 ? 9.664 -16.25 -28.047 1 95 85 ARG A C 1
ATOM 664 O O . ARG A 1 85 ? 9.344 -17.438 -28.078 1 95 85 ARG A O 1
ATOM 671 N N . GLU A 1 86 ? 10.781 -15.82 -27.656 1 96.19 86 GLU A N 1
ATOM 672 C CA . GLU A 1 86 ? 11.781 -16.766 -27.141 1 96.19 86 GLU A CA 1
ATOM 673 C C . GLU A 1 86 ? 11.266 -17.5 -25.906 1 96.19 86 GLU A C 1
ATOM 675 O O . GLU A 1 86 ? 11.453 -18.703 -25.781 1 96.19 86 GLU A O 1
ATOM 680 N N . VAL A 1 87 ? 10.656 -16.766 -25.047 1 97.19 87 VAL A N 1
ATOM 681 C CA . VAL A 1 87 ? 10.094 -17.375 -23.844 1 97.19 87 VAL A CA 1
ATOM 682 C C . VAL A 1 87 ? 8.992 -18.359 -24.234 1 97.19 87 VAL A C 1
ATOM 684 O O . VAL A 1 87 ? 8.914 -19.453 -23.672 1 97.19 87 VAL A O 1
ATOM 687 N N . GLY A 1 88 ? 8.18 -17.969 -25.172 1 97.56 88 GLY A N 1
ATOM 688 C CA . GLY A 1 88 ? 7.125 -18.844 -25.641 1 97.56 88 GLY A CA 1
ATOM 689 C C . GLY A 1 88 ? 7.641 -20.141 -26.234 1 97.56 88 GLY A C 1
ATOM 690 O O . GLY A 1 88 ? 7.145 -21.219 -25.891 1 97.56 88 GLY A O 1
ATOM 691 N N . ASP A 1 89 ? 8.625 -20.047 -27.062 1 97.94 89 ASP A N 1
ATOM 692 C CA . ASP A 1 89 ? 9.219 -21.234 -27.688 1 97.94 89 ASP A CA 1
ATOM 693 C C . ASP A 1 89 ? 9.797 -22.172 -26.641 1 97.94 89 ASP A C 1
ATOM 695 O O . ASP A 1 89 ? 9.594 -23.391 -26.703 1 97.94 89 ASP A O 1
ATOM 699 N N . ARG A 1 90 ? 10.484 -21.609 -25.719 1 98.31 90 ARG A N 1
ATOM 700 C CA . ARG A 1 90 ? 11.07 -22.406 -24.641 1 98.31 90 ARG A CA 1
ATOM 701 C C . ARG A 1 90 ? 9.992 -23.047 -23.781 1 98.31 90 ARG A C 1
ATOM 703 O O . ARG A 1 90 ? 10.148 -24.188 -23.328 1 98.31 90 ARG A O 1
ATOM 710 N N . ALA A 1 91 ? 8.953 -22.359 -23.547 1 98.62 91 ALA A N 1
ATOM 711 C CA . ALA A 1 91 ? 7.852 -22.875 -22.75 1 98.62 91 ALA A CA 1
ATOM 712 C C . ALA A 1 91 ? 7.219 -24.094 -23.406 1 98.62 91 ALA A C 1
ATOM 714 O O . ALA A 1 91 ? 6.855 -25.062 -22.734 1 98.62 91 ALA A O 1
ATOM 715 N N . VAL A 1 92 ? 7.066 -24.062 -24.719 1 98.44 92 VAL A N 1
ATOM 716 C CA . VAL A 1 92 ? 6.535 -25.203 -25.453 1 98.44 92 VAL A CA 1
ATOM 717 C C . VAL A 1 92 ? 7.457 -26.406 -25.266 1 98.44 92 VAL A C 1
ATOM 719 O O . VAL A 1 92 ? 6.992 -27.516 -25 1 98.44 92 VAL A O 1
ATOM 722 N N . LEU A 1 93 ? 8.703 -26.172 -25.344 1 98.44 93 LEU A N 1
ATOM 723 C CA . LEU A 1 93 ? 9.695 -27.234 -25.188 1 98.44 93 LEU A CA 1
ATOM 724 C C . LEU A 1 93 ? 9.648 -27.828 -23.781 1 98.44 93 LEU A C 1
ATOM 726 O O . LEU A 1 93 ? 9.914 -29.016 -23.594 1 98.44 93 LEU A O 1
ATOM 730 N N . LEU A 1 94 ? 9.281 -27.031 -22.859 1 98.5 94 LEU A N 1
ATOM 731 C CA . LEU A 1 94 ? 9.297 -27.453 -21.453 1 98.5 94 LEU A CA 1
ATOM 732 C C . LEU A 1 94 ? 8.031 -28.234 -21.109 1 98.5 94 LEU A C 1
ATOM 734 O O . LEU A 1 94 ? 7.98 -28.922 -20.094 1 98.5 94 LEU A O 1
ATOM 738 N N . GLY A 1 95 ? 6.945 -27.984 -21.922 1 98.5 95 GLY A N 1
ATOM 739 C CA . GLY A 1 95 ? 5.805 -28.844 -21.641 1 98.5 95 GLY A CA 1
ATOM 740 C C . GLY A 1 95 ? 4.469 -28.156 -21.875 1 98.5 95 GLY A C 1
ATOM 741 O O . GLY A 1 95 ? 3.416 -28.797 -21.75 1 98.5 95 GLY A O 1
ATOM 742 N N . SER A 1 96 ? 4.43 -26.906 -22.172 1 98.62 96 SER A N 1
ATOM 743 C CA . SER A 1 96 ? 3.168 -26.266 -22.5 1 98.62 96 SER A CA 1
ATOM 744 C C . SER A 1 96 ? 2.576 -26.812 -23.797 1 98.62 96 SER A C 1
ATOM 746 O O . SER A 1 96 ? 3.26 -26.875 -24.812 1 98.62 96 SER A O 1
ATOM 748 N N . PRO A 1 97 ? 1.376 -27.203 -23.781 1 98.12 97 PRO A N 1
ATOM 749 C CA . PRO A 1 97 ? 0.787 -27.703 -25.016 1 98.12 97 PRO A CA 1
ATOM 750 C C . PRO A 1 97 ? 0.717 -26.641 -26.125 1 98.12 97 PRO A C 1
ATOM 752 O O . PRO A 1 97 ? 0.77 -26.969 -27.312 1 98.12 97 PRO A O 1
ATOM 755 N N . ASP A 1 98 ? 0.429 -25.422 -25.719 1 96.38 98 ASP A N 1
ATOM 756 C CA . ASP A 1 98 ? 0.366 -24.297 -26.672 1 96.38 98 ASP A CA 1
ATOM 757 C C . ASP A 1 98 ? 0.612 -22.969 -25.969 1 96.38 98 ASP A C 1
ATOM 759 O O . ASP A 1 98 ? 0.282 -22.812 -24.781 1 96.38 98 ASP A O 1
ATOM 763 N N . VAL A 1 99 ? 1.283 -22.109 -26.688 1 96.19 99 VAL A N 1
ATOM 764 C CA . VAL A 1 99 ? 1.582 -20.781 -26.172 1 96.19 99 VAL A CA 1
ATOM 765 C C . VAL A 1 99 ? 1.136 -19.719 -27.172 1 96.19 99 VAL A C 1
ATOM 767 O O . VAL A 1 99 ? 1.478 -19.797 -28.359 1 96.19 99 VAL A O 1
ATOM 770 N N . ILE A 1 100 ? 0.344 -18.766 -26.703 1 92.69 100 ILE A N 1
ATOM 771 C CA . ILE A 1 100 ? 0.006 -17.594 -27.5 1 92.69 100 ILE A CA 1
ATOM 772 C C . ILE A 1 100 ? 0.747 -16.375 -26.984 1 92.69 100 ILE A C 1
ATOM 774 O O . ILE A 1 100 ? 0.77 -16.125 -25.781 1 92.69 100 ILE A O 1
ATOM 778 N N . VAL A 1 101 ? 1.334 -15.68 -27.859 1 89.88 101 VAL A N 1
ATOM 779 C CA . VAL A 1 101 ? 2.031 -14.445 -27.516 1 89.88 101 VAL A CA 1
ATOM 780 C C . VAL A 1 101 ? 1.16 -13.242 -27.875 1 89.88 101 VAL A C 1
ATOM 782 O O . VAL A 1 101 ? 0.758 -13.078 -29.031 1 89.88 101 VAL A O 1
ATOM 785 N N . VAL A 1 102 ? 0.806 -12.422 -26.844 1 82.25 102 VAL A N 1
ATOM 786 C CA . VAL A 1 102 ? -0.099 -11.289 -27.016 1 82.25 102 VAL A CA 1
ATOM 787 C C . VAL A 1 102 ? 0.597 -10 -26.594 1 82.25 102 VAL A C 1
ATOM 789 O O . VAL A 1 102 ? 0.399 -9.523 -25.484 1 82.25 102 VAL A O 1
ATOM 792 N N . PRO A 1 103 ? 1.331 -9.383 -27.375 1 69.88 103 PRO A N 1
ATOM 793 C CA . PRO A 1 103 ? 2.17 -8.273 -26.922 1 69.88 103 PRO A CA 1
ATOM 794 C C . PRO A 1 103 ? 1.385 -7.223 -26.141 1 69.88 103 PRO A C 1
ATOM 796 O O . PRO A 1 103 ? 1.877 -6.699 -25.141 1 69.88 103 PRO A O 1
ATOM 799 N N . THR A 1 104 ? 0.224 -6.773 -26.469 1 65.12 104 THR A N 1
ATOM 800 C CA . THR A 1 104 ? -0.283 -5.641 -25.703 1 65.12 104 THR A CA 1
ATOM 801 C C . THR A 1 104 ? -1.78 -5.789 -25.453 1 65.12 104 THR A C 1
ATOM 803 O O . THR A 1 104 ? -2.373 -4.984 -24.719 1 65.12 104 THR A O 1
ATOM 806 N N . ASP A 1 105 ? -2.283 -6.812 -25.922 1 67.5 105 ASP A N 1
ATOM 807 C CA . ASP A 1 105 ? -3.738 -6.859 -25.812 1 67.5 105 ASP A CA 1
ATOM 808 C C . ASP A 1 105 ? -4.199 -8.164 -25.172 1 67.5 105 ASP A C 1
ATOM 810 O O . ASP A 1 105 ? -4.32 -9.188 -25.844 1 67.5 105 ASP A O 1
ATOM 814 N N . VAL A 1 106 ? -4.539 -8.133 -23.969 1 73.19 106 VAL A N 1
ATOM 815 C CA . VAL A 1 106 ? -4.906 -9.32 -23.203 1 73.19 106 VAL A CA 1
ATOM 816 C C . VAL A 1 106 ? -6.398 -9.602 -23.375 1 73.19 106 VAL A C 1
ATOM 818 O O . VAL A 1 106 ? -6.898 -10.617 -22.891 1 73.19 106 VAL A O 1
ATOM 821 N N . SER A 1 107 ? -7.004 -8.773 -24.078 1 71.88 107 SER A N 1
ATOM 822 C CA . SER A 1 107 ? -8.453 -8.922 -24.188 1 71.88 107 SER A CA 1
ATOM 823 C C . SER A 1 107 ? -8.812 -10.156 -25 1 71.88 107 SER A C 1
ATOM 825 O O . SER A 1 107 ? -9.953 -10.625 -24.953 1 71.88 107 SER A O 1
ATOM 827 N N . LYS A 1 108 ? -7.977 -10.75 -25.562 1 68.06 108 LYS A N 1
ATOM 828 C CA . LYS A 1 108 ? -8.258 -11.844 -26.484 1 68.06 108 LYS A CA 1
ATOM 829 C C . LYS A 1 108 ? -8.227 -13.195 -25.766 1 68.06 108 LYS A C 1
ATOM 831 O O . LYS A 1 108 ? -8.562 -14.227 -26.359 1 68.06 108 LYS A O 1
ATOM 836 N N . VAL A 1 109 ? -7.742 -13.164 -24.625 1 76.5 109 VAL A N 1
ATOM 837 C CA . VAL A 1 109 ? -7.617 -14.438 -23.938 1 76.5 109 VAL A CA 1
ATOM 838 C C . VAL A 1 109 ? -8.969 -14.836 -23.328 1 76.5 109 VAL A C 1
ATOM 840 O O . VAL A 1 109 ? -9.453 -14.188 -22.391 1 76.5 109 VAL A O 1
ATOM 843 N N . GLU A 1 110 ? -9.547 -15.82 -24.047 1 77.81 110 GLU A N 1
ATOM 844 C CA . GLU A 1 110 ? -10.812 -16.359 -23.578 1 77.81 110 GLU A CA 1
ATOM 845 C C . GLU A 1 110 ? -10.586 -17.562 -22.656 1 77.81 110 GLU A C 1
ATOM 847 O O . GLU A 1 110 ? -9.484 -18.109 -22.594 1 77.81 110 GLU A O 1
ATOM 852 N N . ASP A 1 111 ? -11.453 -17.984 -21.703 1 88.69 111 ASP A N 1
ATOM 853 C CA . ASP A 1 111 ? -11.438 -19.141 -20.812 1 88.69 111 ASP A CA 1
ATOM 854 C C . ASP A 1 111 ? -10.25 -19.094 -19.859 1 88.69 111 ASP A C 1
ATOM 856 O O . ASP A 1 111 ? -9.5 -20.062 -19.734 1 88.69 111 ASP A O 1
ATOM 860 N N . LEU A 1 112 ? -9.969 -18.062 -19.391 1 96.06 112 LEU A N 1
ATOM 861 C CA . LEU A 1 112 ? -8.836 -17.797 -18.5 1 96.06 112 LEU A CA 1
ATOM 862 C C . LEU A 1 112 ? -9.047 -18.453 -17.141 1 96.06 112 LEU A C 1
ATOM 864 O O . LEU A 1 112 ? -10.117 -18.328 -16.547 1 96.06 112 LEU A O 1
ATOM 868 N N . ASP A 1 113 ? -8 -19.188 -16.766 1 98.12 113 ASP A N 1
ATOM 869 C CA . ASP A 1 113 ? -8.07 -19.844 -15.453 1 98.12 113 ASP A CA 1
ATOM 870 C C . ASP A 1 113 ? -7.191 -19.109 -14.438 1 98.12 113 ASP A C 1
ATOM 872 O O . ASP A 1 113 ? -7.539 -19.016 -13.258 1 98.12 113 ASP A O 1
ATOM 876 N N . HIS A 1 114 ? -6.02 -18.672 -14.867 1 98.56 114 HIS A N 1
ATOM 877 C CA . HIS A 1 114 ? -5.105 -17.922 -14.008 1 98.56 114 HIS A CA 1
ATOM 878 C C . HIS A 1 114 ? -4.652 -16.625 -14.68 1 98.56 114 HIS A C 1
ATOM 880 O O . HIS A 1 114 ? -4.301 -16.625 -15.859 1 98.56 114 HIS A O 1
ATOM 886 N N . LEU A 1 115 ? -4.707 -15.562 -13.992 1 98.06 115 LEU A N 1
ATOM 887 C CA . LEU A 1 115 ? -4.035 -14.32 -14.359 1 98.06 115 LEU A CA 1
ATOM 888 C C . LEU A 1 115 ? -2.822 -14.078 -13.461 1 98.06 115 LEU A C 1
ATOM 890 O O . LEU A 1 115 ? -2.943 -14.07 -12.234 1 98.06 115 LEU A O 1
ATOM 894 N N . VAL A 1 116 ? -1.669 -13.969 -14.047 1 98.25 116 VAL A N 1
ATOM 895 C CA . VAL A 1 116 ? -0.453 -13.594 -13.336 1 98.25 116 VAL A CA 1
ATOM 896 C C . VAL A 1 116 ? 0.021 -12.219 -13.812 1 98.25 116 VAL A C 1
ATOM 898 O O . VAL A 1 116 ? 0.357 -12.047 -14.984 1 98.25 116 VAL A O 1
ATOM 901 N N . TYR A 1 117 ? 0.026 -11.312 -12.961 1 97 117 TYR A N 1
ATOM 902 C CA . TYR A 1 117 ? 0.507 -9.984 -13.305 1 97 117 TYR A CA 1
ATOM 903 C C . TYR A 1 117 ? 1.863 -9.711 -12.664 1 97 117 TYR A C 1
ATOM 905 O O . TYR A 1 117 ? 1.966 -9.578 -11.438 1 97 117 TYR A O 1
ATOM 913 N N . VAL A 1 118 ? 2.904 -9.547 -13.453 1 94.94 118 VAL A N 1
ATOM 914 C CA . VAL A 1 118 ? 4.277 -9.352 -12.992 1 94.94 118 VAL A CA 1
ATOM 915 C C . VAL A 1 118 ? 4.836 -8.055 -13.562 1 94.94 118 VAL A C 1
ATOM 917 O O . VAL A 1 118 ? 5.863 -7.555 -13.102 1 94.94 118 VAL A O 1
ATOM 920 N N . ALA A 1 119 ? 4.211 -7.418 -14.453 1 86.88 119 ALA A N 1
ATOM 921 C CA . ALA A 1 119 ? 4.734 -6.258 -15.172 1 86.88 119 ALA A CA 1
ATOM 922 C C . ALA A 1 119 ? 5.047 -5.113 -14.211 1 86.88 119 ALA A C 1
ATOM 924 O O . ALA A 1 119 ? 4.273 -4.836 -13.289 1 86.88 119 ALA A O 1
ATOM 925 N N . GLY A 1 120 ? 6.289 -4.543 -14.359 1 85.5 120 GLY A N 1
ATOM 926 C CA . GLY A 1 120 ? 6.691 -3.398 -13.555 1 85.5 120 GLY A CA 1
ATOM 927 C C . GLY A 1 120 ? 8.078 -2.887 -13.906 1 85.5 120 GLY A C 1
ATOM 928 O O . GLY A 1 120 ? 8.859 -3.586 -14.555 1 85.5 120 GLY A O 1
ATOM 929 N N . VAL A 1 121 ? 8.328 -1.662 -13.695 1 88 121 VAL A N 1
ATOM 930 C CA . VAL A 1 121 ? 9.625 -1.007 -13.812 1 88 121 VAL A CA 1
ATOM 931 C C . VAL A 1 121 ? 9.961 -0.296 -12.508 1 88 121 VAL A C 1
ATOM 933 O O . VAL A 1 121 ? 9.062 0.101 -11.758 1 88 121 VAL A O 1
ATOM 936 N N . ILE A 1 122 ? 11.219 -0.216 -12.258 1 91.56 122 ILE A N 1
ATOM 937 C CA . ILE A 1 122 ? 11.633 0.37 -10.992 1 91.56 122 ILE A CA 1
ATOM 938 C C . ILE A 1 122 ? 12.242 1.749 -11.234 1 91.56 122 ILE A C 1
ATOM 940 O O . ILE A 1 122 ? 13.398 1.858 -11.656 1 91.56 122 ILE A O 1
ATOM 944 N N . PRO A 1 123 ? 11.547 2.773 -11.031 1 92.62 123 PRO A N 1
ATOM 945 C CA . PRO A 1 123 ? 12.211 4.078 -10.969 1 92.62 123 PRO A CA 1
ATOM 946 C C . PRO A 1 123 ? 13.148 4.203 -9.773 1 92.62 123 PRO A C 1
ATOM 948 O O . PRO A 1 123 ? 12.773 3.863 -8.648 1 92.62 123 PRO A O 1
ATOM 951 N N . VAL A 1 124 ? 14.367 4.645 -10.023 1 93.06 124 VAL A N 1
ATOM 952 C CA . VAL A 1 124 ? 15.344 4.824 -8.953 1 93.06 124 VAL A CA 1
ATOM 953 C C . VAL A 1 124 ? 15.93 6.23 -9.016 1 93.06 124 VAL A C 1
ATOM 955 O O . VAL A 1 124 ? 16.609 6.586 -9.984 1 93.06 124 VAL A O 1
ATOM 958 N N . CYS A 1 125 ? 15.656 6.988 -8.055 1 93.62 125 CYS A N 1
ATOM 959 C CA . CYS A 1 125 ? 16.219 8.328 -7.914 1 93.62 125 CYS A CA 1
ATOM 960 C C . CYS A 1 125 ? 15.836 8.945 -6.574 1 93.62 125 CYS A C 1
ATOM 962 O O . CYS A 1 125 ? 14.852 8.539 -5.957 1 93.62 125 CYS A O 1
ATOM 964 N N . MET A 1 126 ? 16.672 9.852 -6.105 1 95.44 126 MET A N 1
ATOM 965 C CA . MET A 1 126 ? 16.25 10.648 -4.957 1 95.44 126 MET A CA 1
ATOM 966 C C . MET A 1 126 ? 15.078 11.555 -5.32 1 95.44 126 MET A C 1
ATOM 968 O O . MET A 1 126 ? 15.039 12.117 -6.418 1 95.44 126 MET A O 1
ATOM 972 N N . PHE A 1 127 ? 14.172 11.758 -4.402 1 96.62 127 PHE A N 1
ATOM 973 C CA . PHE A 1 127 ? 12.961 12.523 -4.652 1 96.62 127 PHE A CA 1
ATOM 974 C C . PHE A 1 127 ? 13.305 13.938 -5.105 1 96.62 127 PHE A C 1
ATOM 976 O O . PHE A 1 127 ? 12.711 14.453 -6.055 1 96.62 127 PHE A O 1
ATOM 983 N N . GLU A 1 128 ? 14.297 14.508 -4.531 1 94.19 128 GLU A N 1
ATOM 984 C CA . GLU A 1 128 ? 14.648 15.898 -4.789 1 94.19 128 GLU A CA 1
ATOM 985 C C . GLU A 1 128 ? 15.352 16.047 -6.137 1 94.19 128 GLU A C 1
ATOM 987 O O . GLU A 1 128 ? 15.477 17.156 -6.656 1 94.19 128 GLU A O 1
ATOM 992 N N . GLU A 1 129 ? 15.805 14.938 -6.68 1 92.5 129 GLU A N 1
ATOM 993 C CA . GLU A 1 129 ? 16.562 14.984 -7.926 1 92.5 129 GLU A CA 1
ATOM 994 C C . GLU A 1 129 ? 15.641 14.992 -9.141 1 92.5 129 GLU A C 1
ATOM 996 O O . GLU A 1 129 ? 16.078 15.281 -10.258 1 92.5 129 GLU A O 1
ATOM 1001 N N . VAL A 1 130 ? 14.438 14.805 -8.883 1 93.81 130 VAL A N 1
ATOM 1002 C CA . VAL A 1 130 ? 13.5 14.719 -9.992 1 93.81 130 VAL A CA 1
ATOM 1003 C C . VAL A 1 130 ? 13.258 16.109 -10.57 1 93.81 130 VAL A C 1
ATOM 1005 O O . VAL A 1 130 ? 12.961 17.062 -9.828 1 93.81 130 VAL A O 1
ATOM 1008 N N . THR A 1 131 ? 13.375 16.219 -11.898 1 91.25 131 THR A N 1
ATOM 1009 C CA . THR A 1 131 ? 13.156 17.516 -12.547 1 91.25 131 THR A CA 1
ATOM 1010 C C . THR A 1 131 ? 11.828 17.531 -13.289 1 91.25 131 THR A C 1
ATOM 1012 O O . THR A 1 131 ? 11.25 18.594 -13.523 1 91.25 131 THR A O 1
ATOM 1015 N N . ASP A 1 132 ? 11.398 16.375 -13.688 1 93.88 132 ASP A N 1
ATOM 1016 C CA . ASP A 1 132 ? 10.117 16.203 -14.359 1 93.88 132 ASP A CA 1
ATOM 1017 C C . ASP A 1 132 ? 9.461 14.891 -13.953 1 93.88 132 ASP A C 1
ATOM 1019 O O . ASP A 1 132 ? 9.883 13.82 -14.391 1 93.88 132 ASP A O 1
ATOM 1023 N N . PHE A 1 133 ? 8.383 14.992 -13.266 1 92.62 133 PHE A N 1
ATOM 1024 C CA . PHE A 1 133 ? 7.723 13.805 -12.734 1 92.62 133 PHE A CA 1
ATOM 1025 C C . PHE A 1 133 ? 7.082 12.992 -13.852 1 92.62 133 PHE A C 1
ATOM 1027 O O . PHE A 1 133 ? 6.781 11.812 -13.672 1 92.62 133 PHE A O 1
ATOM 1034 N N . ASN A 1 134 ? 6.875 13.586 -14.992 1 91.5 134 ASN A N 1
ATOM 1035 C CA . ASN A 1 134 ? 6.332 12.859 -16.141 1 91.5 134 ASN A CA 1
ATOM 1036 C C . ASN A 1 134 ? 7.273 11.75 -16.594 1 91.5 134 ASN A C 1
ATOM 1038 O O . ASN A 1 134 ? 6.852 10.812 -17.281 1 91.5 134 ASN A O 1
ATOM 1042 N N . ASN A 1 135 ? 8.5 11.914 -16.234 1 90.94 135 ASN A N 1
ATOM 1043 C CA . ASN A 1 135 ? 9.492 10.906 -16.578 1 90.94 135 ASN A CA 1
ATOM 1044 C C . ASN A 1 135 ? 9.336 9.641 -15.734 1 90.94 135 ASN A C 1
ATOM 1046 O O . ASN A 1 135 ? 9.75 8.562 -16.141 1 90.94 135 ASN A O 1
ATOM 1050 N N . LEU A 1 136 ? 8.727 9.781 -14.594 1 89.69 136 LEU A N 1
ATOM 1051 C CA . LEU A 1 136 ? 8.664 8.664 -13.656 1 89.69 136 LEU A CA 1
ATOM 1052 C C . LEU A 1 136 ? 7.25 8.078 -13.609 1 89.69 136 LEU A C 1
ATOM 1054 O O . LEU A 1 136 ? 7.07 6.906 -13.281 1 89.69 136 LEU A O 1
ATOM 1058 N N . ALA A 1 137 ? 6.27 8.852 -14.055 1 88.88 137 ALA A N 1
ATOM 1059 C CA . ALA A 1 137 ? 4.859 8.484 -13.969 1 88.88 137 ALA A CA 1
ATOM 1060 C C . ALA A 1 137 ? 4.578 7.203 -14.75 1 88.88 137 ALA A C 1
ATOM 1062 O O . ALA A 1 137 ? 3.855 6.324 -14.273 1 88.88 137 ALA A O 1
ATOM 1063 N N . PRO A 1 138 ? 5.203 7.027 -15.875 1 86.81 138 PRO A N 1
ATOM 1064 C CA . PRO A 1 138 ? 4.938 5.797 -16.625 1 86.81 138 PRO A CA 1
ATOM 1065 C C . PRO A 1 138 ? 5.305 4.539 -15.836 1 86.81 138 PRO A C 1
ATOM 1067 O O . PRO A 1 138 ? 4.625 3.518 -15.938 1 86.81 138 PRO A O 1
ATOM 1070 N N . GLY A 1 139 ? 6.34 4.594 -15.047 1 85.62 139 GLY A N 1
ATOM 1071 C CA . GLY A 1 139 ? 6.699 3.465 -14.203 1 85.62 139 GLY A CA 1
ATOM 1072 C C . GLY A 1 139 ? 5.609 3.086 -13.211 1 85.62 139 GLY A C 1
ATOM 1073 O O . GLY A 1 139 ? 5.32 1.903 -13.023 1 85.62 139 GLY A O 1
ATOM 1074 N N . MET A 1 140 ? 5 4.039 -12.656 1 87.19 140 MET A N 1
ATOM 1075 C CA . MET A 1 140 ? 3.91 3.811 -11.719 1 87.19 140 MET A CA 1
ATOM 1076 C C . MET A 1 140 ? 2.668 3.297 -12.438 1 87.19 140 MET A C 1
ATOM 1078 O O . MET A 1 140 ? 1.963 2.426 -11.922 1 87.19 140 MET A O 1
ATOM 1082 N N . ASP A 1 141 ? 2.486 3.865 -13.656 1 88.25 141 ASP A N 1
ATOM 1083 C CA . ASP A 1 141 ? 1.317 3.496 -14.445 1 88.25 141 ASP A CA 1
ATOM 1084 C C . ASP A 1 141 ? 1.37 2.023 -14.852 1 88.25 141 ASP A C 1
ATOM 1086 O O . ASP A 1 141 ? 0.361 1.319 -14.781 1 88.25 141 ASP A O 1
ATOM 1090 N N . ILE A 1 142 ? 2.502 1.582 -15.195 1 89.31 142 ILE A N 1
ATOM 1091 C CA . ILE A 1 142 ? 2.668 0.196 -15.617 1 89.31 142 ILE A CA 1
ATOM 1092 C C . ILE A 1 142 ? 2.365 -0.741 -14.453 1 89.31 142 ILE A C 1
ATOM 1094 O O . ILE A 1 142 ? 1.666 -1.744 -14.617 1 89.31 142 ILE A O 1
ATOM 1098 N N . THR A 1 143 ? 2.811 -0.36 -13.359 1 90.62 143 THR A N 1
ATOM 1099 C CA . THR A 1 143 ? 2.65 -1.219 -12.188 1 90.62 143 THR A CA 1
ATOM 1100 C C . THR A 1 143 ? 1.216 -1.164 -11.672 1 90.62 143 THR A C 1
ATOM 1102 O O . THR A 1 143 ? 0.574 -2.203 -11.492 1 90.62 143 THR A O 1
ATOM 1105 N N . PHE A 1 144 ? 0.741 -0.025 -11.508 1 94.06 144 PHE A N 1
ATOM 1106 C CA . PHE A 1 144 ? -0.563 0.08 -10.859 1 94.06 144 PHE A CA 1
ATOM 1107 C C . PHE A 1 144 ? -1.684 -0.03 -11.891 1 94.06 144 PHE A C 1
ATOM 1109 O O . PHE A 1 144 ? -2.504 -0.948 -11.828 1 94.06 144 PHE A O 1
ATOM 1116 N N . TRP A 1 145 ? -1.726 0.88 -12.891 1 93.69 145 TRP A N 1
ATOM 1117 C CA . TRP A 1 145 ? -2.832 0.908 -13.844 1 93.69 145 TRP A CA 1
ATOM 1118 C C . TRP A 1 145 ? -2.797 -0.312 -14.758 1 93.69 145 TRP A C 1
ATOM 1120 O O . TRP A 1 145 ? -3.842 -0.819 -15.172 1 93.69 145 TRP A O 1
ATOM 1130 N N . GLY A 1 146 ? -1.594 -0.801 -15.094 1 93.19 146 GLY A N 1
ATOM 1131 C CA . GLY A 1 146 ? -1.516 -2.064 -15.812 1 93.19 146 GLY A CA 1
ATOM 1132 C C . GLY A 1 146 ? -2.219 -3.201 -15.094 1 93.19 146 GLY A C 1
ATOM 1133 O O . GLY A 1 146 ? -2.961 -3.969 -15.711 1 93.19 146 GLY A O 1
ATOM 1134 N N . SER A 1 147 ? -1.984 -3.287 -13.773 1 95.06 147 SER A N 1
ATOM 1135 C CA . SER A 1 147 ? -2.639 -4.32 -12.977 1 95.06 147 SER A CA 1
ATOM 1136 C C . SER A 1 147 ? -4.148 -4.113 -12.938 1 95.06 147 SER A C 1
ATOM 1138 O O . SER A 1 147 ? -4.914 -5.078 -13.016 1 95.06 147 SER A O 1
ATOM 1140 N N . VAL A 1 148 ? -4.551 -2.865 -12.867 1 96.12 148 VAL A N 1
ATOM 1141 C CA . VAL A 1 148 ? -5.969 -2.521 -12.812 1 96.12 148 VAL A CA 1
ATOM 1142 C C . VAL A 1 148 ? -6.66 -2.971 -14.094 1 96.12 148 VAL A C 1
ATOM 1144 O O . VAL A 1 148 ? -7.641 -3.713 -14.047 1 96.12 148 VAL A O 1
ATOM 1147 N N . TYR A 1 149 ? -6.172 -2.568 -15.242 1 93.94 149 TYR A N 1
ATOM 1148 C CA . TYR A 1 149 ? -6.797 -2.834 -16.531 1 93.94 149 TYR A CA 1
ATOM 1149 C C . TYR A 1 149 ? -6.828 -4.328 -16.828 1 93.94 149 TYR A C 1
ATOM 1151 O O . TYR A 1 149 ? -7.871 -4.875 -17.188 1 93.94 149 TYR A O 1
ATOM 1159 N N . THR A 1 150 ? -5.727 -4.957 -16.609 1 94.06 150 THR A N 1
ATOM 1160 C CA . THR A 1 150 ? -5.625 -6.379 -16.906 1 94.06 150 THR A CA 1
ATOM 1161 C C . THR A 1 150 ? -6.559 -7.191 -16.016 1 94.06 150 THR A C 1
ATOM 1163 O O . THR A 1 150 ? -7.227 -8.117 -16.484 1 94.06 150 THR A O 1
ATOM 1166 N N . THR A 1 151 ? -6.586 -6.84 -14.766 1 96.38 151 THR A N 1
ATOM 1167 C CA . THR A 1 151 ? -7.453 -7.531 -13.82 1 96.38 151 THR A CA 1
ATOM 1168 C C . THR A 1 151 ? -8.922 -7.344 -14.195 1 96.38 151 THR A C 1
ATOM 1170 O O . THR A 1 151 ? -9.695 -8.305 -14.195 1 96.38 151 THR A O 1
ATOM 1173 N N . HIS A 1 152 ? -9.289 -6.117 -14.508 1 95.75 152 HIS A N 1
ATOM 1174 C CA 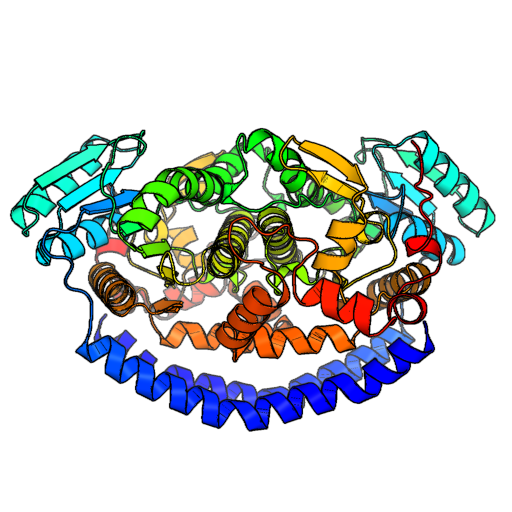. HIS A 1 152 ? -10.672 -5.812 -14.859 1 95.75 152 HIS A CA 1
ATOM 1175 C C . HIS A 1 152 ? -11.133 -6.629 -16.062 1 95.75 152 HIS A C 1
ATOM 1177 O O . HIS A 1 152 ? -12.242 -7.168 -16.078 1 95.75 152 HIS A O 1
ATOM 1183 N N . LEU A 1 153 ? -10.289 -6.734 -17.047 1 93 153 LEU A N 1
ATOM 1184 C CA . LEU A 1 153 ? -10.609 -7.469 -18.266 1 93 153 LEU A CA 1
ATOM 1185 C C . LEU A 1 153 ? -10.688 -8.969 -17.984 1 93 153 LEU A C 1
ATOM 1187 O O . LEU A 1 153 ? -11.445 -9.688 -18.641 1 93 153 LEU A O 1
ATOM 1191 N N . ALA A 1 154 ? -9.961 -9.453 -17.031 1 95.12 154 ALA A N 1
ATOM 1192 C CA . ALA A 1 154 ? -9.844 -10.891 -16.75 1 95.12 154 ALA A CA 1
ATOM 1193 C C . ALA A 1 154 ? -10.992 -11.375 -15.875 1 95.12 154 ALA A C 1
ATOM 1195 O O . ALA A 1 154 ? -11.336 -12.562 -15.906 1 95.12 154 ALA A O 1
ATOM 1196 N N . ILE A 1 155 ? -11.609 -10.523 -15.07 1 95.62 155 ILE A N 1
ATOM 1197 C CA . ILE A 1 155 ? -12.523 -10.875 -13.992 1 95.62 155 ILE A CA 1
ATOM 1198 C C . ILE A 1 155 ? -13.688 -11.688 -14.547 1 95.62 155 ILE A C 1
ATOM 1200 O O . ILE A 1 155 ? -14.016 -12.75 -14.023 1 95.62 155 ILE A O 1
ATOM 1204 N N . PRO A 1 156 ? -14.312 -11.273 -15.727 1 93.69 156 PRO A N 1
ATOM 1205 C CA . PRO A 1 156 ? -15.438 -12.07 -16.219 1 93.69 156 PRO A CA 1
ATOM 1206 C C . PRO A 1 156 ? -15.031 -13.492 -16.594 1 93.69 156 PRO A C 1
ATOM 1208 O O . PRO A 1 156 ? -15.797 -14.438 -16.359 1 93.69 156 PRO A O 1
ATOM 1211 N N . HIS A 1 157 ? -13.914 -13.68 -17.094 1 94.56 157 HIS A N 1
ATOM 1212 C CA . HIS A 1 157 ? -13.43 -15 -17.484 1 94.56 157 HIS A CA 1
ATOM 1213 C C . HIS A 1 157 ? -13.055 -15.828 -16.25 1 94.56 157 HIS A C 1
ATOM 1215 O O . HIS A 1 157 ? -13.375 -17.016 -16.188 1 94.56 157 HIS A O 1
ATOM 1221 N N . LEU A 1 158 ? -12.43 -15.227 -15.297 1 96.75 158 LEU A N 1
ATOM 1222 C CA . LEU A 1 158 ? -11.992 -15.922 -14.094 1 96.75 158 LEU A CA 1
ATOM 1223 C C . LEU A 1 158 ? -13.188 -16.344 -13.242 1 96.75 158 LEU A C 1
ATOM 1225 O O . LEU A 1 158 ? -13.141 -17.391 -12.578 1 96.75 158 LEU A O 1
ATOM 1229 N N . ARG A 1 159 ? -14.211 -15.516 -13.242 1 94.62 159 ARG A N 1
ATOM 1230 C CA . ARG A 1 159 ? -15.414 -15.883 -12.5 1 94.62 159 ARG A CA 1
ATOM 1231 C C . ARG A 1 159 ? -16.031 -17.156 -13.055 1 94.62 159 ARG A C 1
ATOM 1233 O O . ARG A 1 159 ? -16.484 -18.016 -12.297 1 94.62 159 ARG A O 1
ATOM 1240 N N . ARG A 1 160 ? -16.016 -17.266 -14.391 1 94 160 ARG A N 1
ATOM 1241 C CA . ARG A 1 160 ? -16.594 -18.438 -15.047 1 94 160 ARG A CA 1
ATOM 1242 C C . ARG A 1 160 ? -15.805 -19.688 -14.734 1 94 160 ARG A C 1
ATOM 1244 O O . ARG A 1 160 ? -16.375 -20.766 -14.508 1 94 160 ARG A O 1
ATOM 1251 N N . SER A 1 161 ? -14.516 -19.562 -14.641 1 95.62 161 SER A N 1
ATOM 1252 C CA . SER A 1 161 ? -13.648 -20.719 -14.453 1 95.62 161 SER A CA 1
ATOM 1253 C C . SER A 1 161 ? -13.359 -20.969 -12.969 1 95.62 161 SER A C 1
ATOM 1255 O O . SER A 1 161 ? -12.703 -21.938 -12.609 1 95.62 161 SER A O 1
ATOM 1257 N N . LYS A 1 162 ? -13.875 -20.031 -12.125 1 95.62 162 LYS A N 1
ATOM 1258 C CA . LYS A 1 162 ? -13.469 -20.047 -10.719 1 95.62 162 LYS A CA 1
ATOM 1259 C C . LYS A 1 162 ? -11.953 -20.016 -10.586 1 95.62 162 LYS A C 1
ATOM 1261 O O . LYS A 1 162 ? -11.375 -20.859 -9.883 1 95.62 162 LYS A O 1
ATOM 1266 N N . GLY A 1 163 ? -11.406 -19.109 -11.344 1 97.81 163 GLY A N 1
ATOM 1267 C CA . GLY A 1 163 ? -9.961 -19.047 -11.516 1 97.81 163 GLY A CA 1
ATOM 1268 C C . GLY A 1 163 ? -9.266 -18.25 -10.43 1 97.81 163 GLY A C 1
ATOM 1269 O O . GLY A 1 163 ? -9.781 -18.109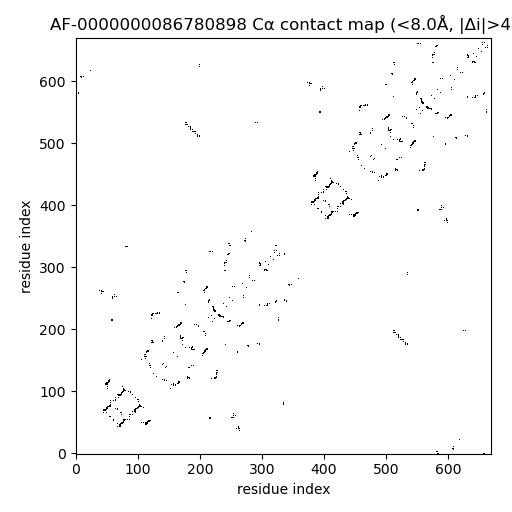 -9.32 1 97.81 163 GLY A O 1
ATOM 1270 N N . LYS A 1 164 ? -7.953 -17.891 -10.727 1 98.44 164 LYS A N 1
ATOM 1271 C CA . LYS A 1 164 ? -7.102 -17.281 -9.719 1 98.44 164 LYS A CA 1
ATOM 1272 C C . LYS A 1 164 ? -6.305 -16.109 -10.297 1 98.44 164 LYS A C 1
ATOM 1274 O O . LYS A 1 164 ? -6.039 -16.078 -11.5 1 98.44 164 LYS A O 1
ATOM 1279 N N . ILE A 1 165 ? -6.059 -15.203 -9.492 1 98.62 165 ILE A N 1
ATOM 1280 C CA . ILE A 1 165 ? -5.152 -14.109 -9.805 1 98.62 165 ILE A CA 1
ATOM 1281 C C . ILE A 1 165 ? -3.902 -14.203 -8.93 1 98.62 165 ILE A C 1
ATOM 1283 O O . ILE A 1 165 ? -3.998 -14.406 -7.719 1 98.62 165 ILE A O 1
ATOM 1287 N N . VAL A 1 166 ? -2.746 -14.164 -9.523 1 98.81 166 VAL A N 1
ATOM 1288 C CA . VAL A 1 166 ? -1.462 -14.039 -8.844 1 98.81 166 VAL A CA 1
ATOM 1289 C C . VAL A 1 166 ? -0.883 -12.648 -9.094 1 98.81 166 VAL A C 1
ATOM 1291 O O . VAL A 1 166 ? -0.526 -12.312 -10.227 1 98.81 166 VAL A O 1
ATOM 1294 N N . ALA A 1 167 ? -0.841 -11.867 -8.086 1 97.94 167 ALA A N 1
ATOM 1295 C CA . ALA A 1 167 ? -0.315 -10.508 -8.195 1 97.94 167 ALA A CA 1
ATOM 1296 C C . ALA A 1 167 ? 1.079 -10.414 -7.582 1 97.94 167 ALA A C 1
ATOM 1298 O O . ALA A 1 167 ? 1.251 -10.609 -6.375 1 97.94 167 ALA A O 1
ATOM 1299 N N . ILE A 1 168 ? 2.029 -10.07 -8.383 1 98 168 ILE A N 1
ATOM 1300 C CA . ILE A 1 168 ? 3.402 -9.93 -7.91 1 98 168 ILE A CA 1
ATOM 1301 C C . ILE A 1 168 ? 3.652 -8.484 -7.473 1 98 168 ILE A C 1
ATOM 1303 O O . ILE A 1 168 ? 3.721 -7.582 -8.305 1 98 168 ILE A O 1
ATOM 1307 N N . THR A 1 169 ? 3.783 -8.312 -6.223 1 97.12 169 THR A N 1
ATOM 1308 C CA . THR A 1 169 ? 4.098 -6.996 -5.672 1 97.12 169 THR A CA 1
ATOM 1309 C C . THR A 1 169 ? 5.57 -6.914 -5.277 1 97.12 169 THR A C 1
ATOM 1311 O O . THR A 1 169 ? 6.453 -7.043 -6.129 1 97.12 169 THR A O 1
ATOM 1314 N N . SER A 1 170 ? 5.871 -6.535 -4.008 1 96.38 170 SER A N 1
ATOM 1315 C CA . SER A 1 170 ? 7.254 -6.418 -3.555 1 96.38 170 SER A CA 1
ATOM 1316 C C . SER A 1 170 ? 7.32 -6.137 -2.057 1 96.38 170 SER A C 1
ATOM 1318 O O . SER A 1 170 ? 6.363 -5.633 -1.469 1 96.38 170 SER A O 1
ATOM 1320 N N . SER A 1 171 ? 8.445 -6.504 -1.516 1 95.81 171 SER A N 1
ATOM 1321 C CA . SER A 1 171 ? 8.703 -6.109 -0.135 1 95.81 171 SER A CA 1
ATOM 1322 C C . SER A 1 171 ? 8.781 -4.594 0 1 95.81 171 SER A C 1
ATOM 1324 O O . SER A 1 171 ? 8.602 -4.051 1.094 1 95.81 171 SER A O 1
ATOM 1326 N N . ALA A 1 172 ? 8.961 -3.932 -1.106 1 95.06 172 ALA A N 1
ATOM 1327 C CA . ALA A 1 172 ? 8.961 -2.471 -1.126 1 95.06 172 ALA A CA 1
ATOM 1328 C C . ALA A 1 172 ? 7.586 -1.921 -0.77 1 95.06 172 ALA A C 1
ATOM 1330 O O . ALA A 1 172 ? 7.438 -0.728 -0.491 1 95.06 172 ALA A O 1
ATOM 1331 N N . SER A 1 173 ? 6.59 -2.785 -0.691 1 95.56 173 SER A N 1
ATOM 1332 C CA . SER A 1 173 ? 5.258 -2.344 -0.295 1 95.56 173 SER A CA 1
ATOM 1333 C C . SER A 1 173 ? 5.215 -1.981 1.186 1 95.56 173 SER A C 1
ATOM 1335 O O . SER A 1 173 ? 4.324 -1.251 1.625 1 95.56 173 SER A O 1
ATOM 1337 N N . TRP A 1 174 ? 6.238 -2.551 1.983 1 94.62 174 TRP A N 1
ATOM 1338 C CA . TRP A 1 174 ? 6.199 -2.215 3.404 1 94.62 174 TRP A CA 1
ATOM 1339 C C . TRP A 1 174 ? 7.574 -1.774 3.893 1 94.62 174 TRP A C 1
ATOM 1341 O O . TRP A 1 174 ? 7.699 -1.187 4.969 1 94.62 174 TRP A O 1
ATOM 1351 N N . LEU A 1 175 ? 8.578 -2.115 3.188 1 94.75 175 LEU A N 1
ATOM 1352 C CA . LEU A 1 175 ? 9.922 -1.674 3.531 1 94.75 175 LEU A CA 1
ATOM 1353 C C . LEU A 1 175 ? 10.328 -0.459 2.701 1 94.75 175 LEU A C 1
ATOM 1355 O O . LEU A 1 175 ? 10.227 -0.479 1.473 1 94.75 175 LEU A O 1
ATOM 1359 N N . ARG A 1 176 ? 10.789 0.528 3.398 1 95.94 176 ARG A N 1
ATOM 1360 C CA . ARG A 1 176 ? 11.109 1.771 2.703 1 95.94 176 ARG A CA 1
ATOM 1361 C C . ARG A 1 176 ? 12.617 1.929 2.529 1 95.94 176 ARG A C 1
ATOM 1363 O O . ARG A 1 176 ? 13.383 1.731 3.479 1 95.94 176 ARG A O 1
ATOM 1370 N N . GLU A 1 177 ? 12.961 2.232 1.322 1 95.69 177 GLU A N 1
ATOM 1371 C CA . GLU A 1 177 ? 14.352 2.479 0.957 1 95.69 177 GLU A CA 1
ATOM 1372 C C . GLU A 1 177 ? 14.492 3.773 0.161 1 95.69 177 GLU A C 1
ATOM 1374 O O . GLU A 1 177 ? 13.664 4.074 -0.699 1 95.69 177 GLU A O 1
ATOM 1379 N N . PRO A 1 178 ? 15.578 4.531 0.491 1 96.94 178 PRO A N 1
ATOM 1380 C CA . PRO A 1 178 ? 15.781 5.738 -0.313 1 96.94 178 PRO A CA 1
ATOM 1381 C C . PRO A 1 178 ? 15.945 5.434 -1.801 1 96.94 178 PRO A C 1
ATOM 1383 O O . PRO A 1 178 ? 16.438 4.363 -2.164 1 96.94 178 PRO A O 1
ATOM 1386 N N . ARG A 1 179 ? 15.516 6.371 -2.654 1 96.06 179 ARG A N 1
ATOM 1387 C CA . ARG A 1 179 ? 15.602 6.32 -4.109 1 96.06 179 ARG A CA 1
ATOM 1388 C C . ARG A 1 179 ? 14.469 5.492 -4.699 1 96.06 179 ARG A C 1
ATOM 1390 O O . ARG A 1 179 ? 14.234 5.52 -5.91 1 96.06 179 ARG A O 1
ATOM 1397 N N . LEU A 1 180 ? 13.734 4.797 -3.875 1 95.75 180 LEU A N 1
ATOM 1398 C CA . LEU A 1 180 ? 12.672 3.926 -4.371 1 95.75 180 LEU A CA 1
ATOM 1399 C C . LEU A 1 180 ? 11.297 4.5 -4.047 1 95.75 180 LEU A C 1
ATOM 1401 O O . LEU A 1 180 ? 10.32 3.758 -3.951 1 95.75 180 LEU A O 1
ATOM 1405 N N . SER A 1 181 ? 11.188 5.777 -3.836 1 96.44 181 SER A N 1
ATOM 1406 C CA . SER A 1 181 ? 9.961 6.414 -3.383 1 96.44 181 SER A CA 1
ATOM 1407 C C . SER A 1 181 ? 8.789 6.066 -4.297 1 96.44 181 SER A C 1
ATOM 1409 O O . SER A 1 181 ? 7.734 5.625 -3.828 1 96.44 181 SER A O 1
ATOM 1411 N N . PHE A 1 182 ? 8.938 6.188 -5.621 1 95.38 182 PHE A N 1
ATOM 1412 C CA . PHE A 1 182 ? 7.84 5.973 -6.559 1 95.38 182 PHE A CA 1
ATOM 1413 C C . PHE A 1 182 ? 7.578 4.484 -6.754 1 95.38 182 PHE A C 1
ATOM 1415 O O . PHE A 1 182 ? 6.43 4.066 -6.918 1 95.38 182 PHE A O 1
ATOM 1422 N N . TYR A 1 183 ? 8.625 3.727 -6.734 1 95.12 183 TYR A N 1
ATOM 1423 C CA . TYR A 1 183 ? 8.453 2.279 -6.82 1 95.12 183 TYR A CA 1
ATOM 1424 C C . TYR A 1 183 ? 7.691 1.744 -5.613 1 95.12 183 TYR A C 1
ATOM 1426 O O . TYR A 1 183 ? 6.707 1.017 -5.766 1 95.12 183 TYR A O 1
ATOM 1434 N N . SER A 1 184 ? 8.172 2.105 -4.387 1 96.94 184 SER A N 1
ATOM 1435 C CA . SER A 1 184 ? 7.527 1.674 -3.15 1 96.94 184 SER A CA 1
ATOM 1436 C C . SER A 1 184 ? 6.07 2.123 -3.104 1 96.94 184 SER A C 1
ATOM 1438 O O . SER A 1 184 ? 5.195 1.366 -2.678 1 96.94 184 SER A O 1
ATOM 1440 N N . ALA A 1 185 ? 5.828 3.316 -3.545 1 97.06 185 ALA A N 1
ATOM 1441 C CA . ALA A 1 185 ? 4.457 3.828 -3.576 1 97.06 185 ALA A CA 1
ATOM 1442 C C . ALA A 1 185 ? 3.584 3 -4.512 1 97.06 185 ALA A C 1
ATOM 1444 O O . ALA A 1 185 ? 2.459 2.639 -4.164 1 97.06 185 ALA A O 1
ATOM 1445 N N . SER A 1 186 ? 4.074 2.695 -5.68 1 96.06 186 SER A N 1
ATOM 1446 C CA . SER A 1 186 ? 3.309 1.931 -6.66 1 96.06 186 SER A CA 1
ATOM 1447 C C . SER A 1 186 ? 3 0.528 -6.145 1 96.06 186 SER A C 1
ATOM 1449 O O . SER A 1 186 ? 1.884 0.032 -6.316 1 96.06 186 SER A O 1
ATOM 1451 N N . LYS A 1 187 ? 3.99 -0.084 -5.535 1 97.38 187 LYS A N 1
ATOM 1452 C CA . LYS A 1 187 ? 3.793 -1.44 -5.031 1 97.38 187 LYS A CA 1
ATOM 1453 C C . LYS A 1 187 ? 2.861 -1.447 -3.822 1 97.38 187 LYS A C 1
ATOM 1455 O O . LYS A 1 187 ? 2.082 -2.385 -3.639 1 97.38 187 LYS A O 1
ATOM 1460 N N . ALA A 1 188 ? 2.953 -0.414 -3 1 97.44 188 ALA A N 1
ATOM 1461 C CA . ALA A 1 188 ? 1.994 -0.281 -1.907 1 97.44 188 ALA A CA 1
ATOM 1462 C C . ALA A 1 188 ? 0.57 -0.156 -2.439 1 97.44 188 ALA A C 1
ATOM 1464 O O . ALA A 1 188 ? -0.351 -0.793 -1.923 1 97.44 188 ALA A O 1
ATOM 1465 N N . ALA A 1 189 ? 0.427 0.659 -3.42 1 97.38 189 ALA A N 1
ATOM 1466 C CA . ALA A 1 189 ? -0.883 0.829 -4.043 1 97.38 189 ALA A CA 1
ATOM 1467 C C . ALA A 1 189 ? -1.38 -0.483 -4.641 1 97.38 189 ALA A C 1
ATOM 1469 O O . ALA A 1 189 ? -2.553 -0.834 -4.496 1 97.38 189 ALA A O 1
ATOM 1470 N N . GLN A 1 190 ? -0.529 -1.149 -5.297 1 97.81 190 GLN A N 1
ATOM 1471 C CA . GLN A 1 190 ? -0.881 -2.42 -5.922 1 97.81 190 GLN A CA 1
ATOM 1472 C C . GLN A 1 190 ? -1.337 -3.438 -4.883 1 97.81 190 GLN A C 1
ATOM 1474 O O . GLN A 1 190 ? -2.357 -4.105 -5.062 1 97.81 190 GLN A O 1
ATOM 1479 N N . THR A 1 191 ? -0.567 -3.59 -3.809 1 97.94 191 THR A N 1
ATOM 1480 C CA . THR A 1 191 ? -0.943 -4.492 -2.725 1 97.94 191 THR A CA 1
ATOM 1481 C C . THR A 1 191 ? -2.32 -4.133 -2.176 1 97.94 191 THR A C 1
ATOM 1483 O O . THR A 1 191 ? -3.168 -5.012 -1.992 1 97.94 191 THR A O 1
ATOM 1486 N N . SER A 1 192 ? -2.492 -2.869 -1.935 1 97.75 192 SER A N 1
ATOM 1487 C CA . SER A 1 192 ? -3.77 -2.385 -1.421 1 97.75 192 SER A CA 1
ATOM 1488 C C . SER A 1 192 ? -4.918 -2.768 -2.35 1 97.75 192 SER A C 1
ATOM 1490 O O . SER A 1 192 ? -5.969 -3.217 -1.891 1 97.75 192 SER A O 1
ATOM 1492 N N . LEU A 1 193 ? -4.738 -2.584 -3.627 1 97.88 193 LEU A N 1
ATOM 1493 C CA . LEU A 1 193 ? -5.754 -2.904 -4.625 1 97.88 193 LEU A CA 1
ATOM 1494 C C . LEU A 1 193 ? -6.172 -4.367 -4.527 1 97.88 193 LEU A C 1
ATOM 1496 O O . LEU A 1 193 ? -7.363 -4.672 -4.426 1 97.88 193 LEU A O 1
ATOM 1500 N N . TYR A 1 194 ? -5.266 -5.238 -4.504 1 98.5 194 TYR A N 1
ATOM 1501 C CA . TYR A 1 194 ? -5.582 -6.66 -4.562 1 98.5 194 TYR A CA 1
ATOM 1502 C C . TYR A 1 194 ? -6.148 -7.148 -3.234 1 98.5 194 TYR A C 1
ATOM 1504 O O . TYR A 1 194 ? -6.992 -8.047 -3.203 1 98.5 194 TYR A O 1
ATOM 1512 N N . GLU A 1 195 ? -5.688 -6.562 -2.137 1 98.12 195 GLU A N 1
ATOM 1513 C CA . GLU A 1 195 ? -6.309 -6.891 -0.858 1 98.12 195 GLU A CA 1
ATOM 1514 C C . GLU A 1 195 ? -7.785 -6.5 -0.846 1 98.12 195 GLU A C 1
ATOM 1516 O O . GLU A 1 195 ? -8.625 -7.238 -0.328 1 98.12 195 GLU A O 1
ATOM 1521 N N . THR A 1 196 ? -8.094 -5.355 -1.384 1 98.19 196 THR A N 1
ATOM 1522 C CA . THR A 1 196 ? -9.484 -4.918 -1.456 1 98.19 196 THR A CA 1
ATOM 1523 C C . THR A 1 196 ? -10.281 -5.805 -2.41 1 98.19 196 THR A C 1
ATOM 1525 O O . THR A 1 196 ? -11.422 -6.168 -2.121 1 98.19 196 THR A O 1
ATOM 1528 N N . LEU A 1 197 ? -9.664 -6.16 -3.521 1 98.19 197 LEU A N 1
ATOM 1529 C CA . LEU A 1 197 ? -10.328 -7.008 -4.504 1 98.19 197 LEU A CA 1
ATOM 1530 C C . LEU A 1 197 ? -10.672 -8.367 -3.906 1 98.19 197 LEU A C 1
ATOM 1532 O O . LEU A 1 197 ? -11.695 -8.961 -4.258 1 98.19 197 LEU A O 1
ATOM 1536 N N . ARG A 1 198 ? -9.828 -8.859 -3.057 1 97.75 198 ARG A N 1
ATOM 1537 C CA . ARG A 1 198 ? -10.117 -10.141 -2.416 1 97.75 198 ARG A CA 1
ATOM 1538 C C . ARG A 1 198 ? -11.414 -10.078 -1.623 1 97.75 198 ARG A C 1
ATOM 1540 O O . ARG A 1 198 ? -12.164 -11.062 -1.563 1 97.75 198 ARG A O 1
ATOM 1547 N N . ILE A 1 199 ? -11.641 -8.945 -1.02 1 97.62 199 ILE A N 1
ATOM 1548 C CA . ILE A 1 199 ? -12.891 -8.742 -0.29 1 97.62 199 ILE A CA 1
ATOM 1549 C C . ILE A 1 199 ? -14.055 -8.656 -1.273 1 97.62 199 ILE A C 1
ATOM 1551 O O . ILE A 1 199 ? -15.086 -9.305 -1.081 1 97.62 199 ILE A O 1
ATOM 1555 N N . GLU A 1 200 ? -13.898 -7.949 -2.33 1 97.44 200 GLU A N 1
ATOM 1556 C CA . GLU A 1 200 ? -14.984 -7.68 -3.27 1 97.44 200 GLU A CA 1
ATOM 1557 C C . GLU A 1 200 ? -15.352 -8.93 -4.066 1 97.44 200 GLU A C 1
ATOM 1559 O O . GLU A 1 200 ? -16.531 -9.172 -4.344 1 97.44 200 GLU A O 1
ATOM 1564 N N . LEU A 1 201 ? -14.336 -9.719 -4.402 1 96.62 201 LEU A N 1
ATOM 1565 C CA . LEU A 1 201 ? -14.57 -10.875 -5.266 1 96.62 201 LEU A CA 1
ATOM 1566 C C . LEU A 1 201 ? -14.898 -12.117 -4.441 1 96.62 201 LEU A C 1
ATOM 1568 O O . LEU A 1 201 ? -15.469 -13.078 -4.961 1 96.62 201 LEU A O 1
ATOM 1572 N N . GLY A 1 202 ? -14.453 -12.164 -3.211 1 94.06 202 GLY A N 1
ATOM 1573 C CA . GLY A 1 202 ? -14.734 -13.289 -2.34 1 94.06 202 GLY A CA 1
ATOM 1574 C C . GLY A 1 202 ? -14.117 -14.586 -2.83 1 94.06 202 GLY A C 1
ATOM 1575 O O . GLY A 1 202 ? -12.953 -14.617 -3.229 1 94.06 202 GLY A O 1
ATOM 1576 N N . SER A 1 203 ? -14.898 -15.609 -2.754 1 92.31 203 SER A N 1
ATOM 1577 C CA . SER A 1 203 ? -14.391 -16.938 -3.102 1 92.31 203 SER A CA 1
ATOM 1578 C C . SER A 1 203 ? -14.57 -17.219 -4.59 1 92.31 203 SER A C 1
ATOM 1580 O O . SER A 1 203 ? -14.18 -18.281 -5.07 1 92.31 203 SER A O 1
ATOM 1582 N N . ASP A 1 204 ? -15.117 -16.281 -5.297 1 94.62 204 ASP A N 1
ATOM 1583 C CA . ASP A 1 204 ? -15.336 -16.469 -6.727 1 94.62 204 ASP A CA 1
ATOM 1584 C C . ASP A 1 204 ? -14.008 -16.594 -7.473 1 94.62 204 ASP A C 1
ATOM 1586 O O . ASP A 1 204 ? -13.898 -17.375 -8.414 1 94.62 204 ASP A O 1
ATOM 1590 N N . ILE A 1 205 ? -13.133 -15.812 -7.125 1 97.56 205 ILE A N 1
ATOM 1591 C CA . ILE A 1 205 ? -11.797 -15.758 -7.723 1 97.56 205 ILE A CA 1
ATOM 1592 C C . ILE A 1 205 ? -10.742 -15.75 -6.625 1 97.56 205 ILE A C 1
ATOM 1594 O O . ILE A 1 205 ? -10.758 -14.898 -5.738 1 97.56 205 ILE A O 1
ATOM 1598 N N . GLY A 1 206 ? -9.844 -16.766 -6.621 1 97.94 206 GLY A N 1
ATOM 1599 C CA . GLY A 1 206 ? -8.742 -16.75 -5.672 1 97.94 206 GLY A CA 1
ATOM 1600 C C . GLY A 1 206 ? -7.68 -15.727 -6 1 97.94 206 GLY A C 1
ATOM 1601 O O . GLY A 1 206 ? -7.34 -15.531 -7.168 1 97.94 206 GLY A O 1
ATOM 1602 N N . ILE A 1 207 ? -7.227 -15.023 -5.012 1 98.56 207 ILE A N 1
ATOM 1603 C CA . ILE A 1 207 ? -6.172 -14.039 -5.23 1 98.56 207 ILE A CA 1
ATOM 1604 C C . ILE A 1 207 ? -4.996 -14.328 -4.301 1 98.56 207 ILE A C 1
ATOM 1606 O O . ILE A 1 207 ? -5.148 -14.344 -3.078 1 98.56 207 ILE A O 1
ATOM 1610 N N . THR A 1 208 ? -3.836 -14.586 -4.863 1 98.62 208 THR A N 1
ATOM 1611 C CA . THR A 1 208 ? -2.576 -14.719 -4.141 1 98.62 208 THR A CA 1
ATOM 1612 C C . THR A 1 208 ? -1.705 -13.484 -4.34 1 98.62 208 THR A C 1
ATOM 1614 O O . THR A 1 208 ? -1.357 -13.141 -5.473 1 98.62 208 THR A O 1
ATOM 1617 N N . ILE A 1 209 ? -1.438 -12.812 -3.287 1 98.31 209 ILE A N 1
ATOM 1618 C CA . ILE A 1 209 ? -0.523 -11.672 -3.322 1 98.31 209 ILE A CA 1
ATOM 1619 C C . ILE A 1 209 ? 0.89 -12.141 -2.973 1 98.31 209 ILE A C 1
ATOM 1621 O O . ILE A 1 209 ? 1.133 -12.625 -1.868 1 98.31 209 ILE A O 1
ATOM 1625 N N . VAL A 1 210 ? 1.76 -11.969 -3.898 1 98.62 210 VAL A N 1
ATOM 1626 C CA . VAL A 1 210 ? 3.143 -12.398 -3.74 1 98.62 210 VAL A CA 1
ATOM 1627 C C . VAL A 1 210 ? 4.035 -11.195 -3.451 1 98.62 210 VAL A C 1
ATOM 1629 O O . VAL A 1 210 ? 3.977 -10.188 -4.164 1 98.62 210 VAL A O 1
ATOM 1632 N N . THR A 1 211 ? 4.801 -11.32 -2.459 1 97.69 211 THR A N 1
ATOM 1633 C CA . THR A 1 211 ? 5.754 -10.281 -2.07 1 97.69 211 THR A CA 1
ATOM 1634 C C . THR A 1 211 ? 7.184 -10.812 -2.131 1 97.69 211 THR A C 1
ATOM 1636 O O . THR A 1 211 ? 7.699 -11.336 -1.141 1 97.69 211 THR A O 1
ATOM 1639 N N . PRO A 1 212 ? 7.836 -10.539 -3.229 1 97 212 PRO A N 1
ATOM 1640 C CA . PRO A 1 212 ? 9.242 -10.945 -3.346 1 97 212 PRO A CA 1
ATOM 1641 C C . PRO A 1 212 ? 10.188 -9.992 -2.625 1 97 212 PRO A C 1
ATOM 1643 O O . PRO A 1 212 ? 9.969 -8.773 -2.615 1 97 212 PRO A O 1
ATOM 1646 N N . GLY A 1 213 ? 11.172 -10.57 -1.997 1 95.25 213 GLY A N 1
ATOM 1647 C CA . GLY A 1 213 ? 12.352 -9.797 -1.658 1 95.25 213 GLY A CA 1
ATOM 1648 C C . GLY A 1 213 ? 13.25 -9.523 -2.85 1 95.25 213 GLY A C 1
ATOM 1649 O O . GLY A 1 213 ? 12.789 -9.047 -3.889 1 95.25 213 GLY A O 1
ATOM 1650 N N . LEU A 1 214 ? 14.539 -9.781 -2.742 1 94.88 214 LEU A N 1
ATOM 1651 C CA . LEU A 1 214 ? 15.445 -9.648 -3.875 1 94.88 214 LEU A CA 1
ATOM 1652 C C . LEU A 1 214 ? 15.523 -10.953 -4.668 1 94.88 214 LEU A C 1
ATOM 1654 O O . LEU A 1 214 ? 15.961 -11.977 -4.145 1 94.88 214 LEU A O 1
ATOM 1658 N N . ILE A 1 215 ? 15 -10.836 -5.84 1 96 215 ILE A N 1
ATOM 1659 C CA . ILE A 1 215 ? 14.953 -12 -6.719 1 96 215 ILE A CA 1
ATOM 1660 C C . ILE A 1 215 ? 15.789 -11.734 -7.965 1 96 215 ILE A C 1
ATOM 1662 O O . ILE A 1 215 ? 15.797 -10.625 -8.5 1 96 215 ILE A O 1
ATOM 1666 N N . GLU A 1 216 ? 16.406 -12.797 -8.398 1 93.56 216 GLU A N 1
ATOM 1667 C CA . GLU A 1 216 ? 17.203 -12.742 -9.625 1 93.56 216 GLU A CA 1
ATOM 1668 C C . GLU A 1 216 ? 16.359 -12.258 -10.805 1 93.56 216 GLU A C 1
ATOM 1670 O O . GLU A 1 216 ? 15.367 -12.891 -11.164 1 93.56 216 GLU A O 1
ATOM 1675 N N . SER A 1 217 ? 16.672 -11.07 -11.336 1 91.69 217 SER A N 1
ATOM 1676 C CA . SER A 1 217 ? 15.953 -10.43 -12.43 1 91.69 217 SER A CA 1
ATOM 1677 C C . SER A 1 217 ? 16.766 -9.289 -13.031 1 91.69 217 SER A C 1
ATOM 1679 O O . SER A 1 217 ? 17.875 -9 -12.57 1 91.69 217 SER A O 1
ATOM 1681 N N . GLU A 1 218 ? 16.266 -8.703 -14.062 1 89.12 218 GLU A N 1
ATOM 1682 C CA . GLU A 1 218 ? 16.922 -7.539 -14.664 1 89.12 218 GLU A CA 1
ATOM 1683 C C . GLU A 1 218 ? 17 -6.379 -13.672 1 89.12 218 GLU A C 1
ATOM 1685 O O . GLU A 1 218 ? 17.969 -5.613 -13.68 1 89.12 218 GLU A O 1
ATOM 1690 N N . MET A 1 219 ? 16.016 -6.355 -12.867 1 86.81 219 MET A N 1
ATOM 1691 C CA . MET A 1 219 ? 15.984 -5.305 -11.852 1 86.81 219 MET A CA 1
ATOM 1692 C C . MET A 1 219 ? 17.141 -5.457 -10.875 1 86.81 219 MET A C 1
ATOM 1694 O O . MET A 1 219 ? 17.828 -4.484 -10.57 1 86.81 219 MET A O 1
ATOM 1698 N N . THR A 1 220 ? 17.359 -6.645 -10.477 1 91.31 220 THR A N 1
ATOM 1699 C CA . THR A 1 220 ? 18.422 -6.879 -9.508 1 91.31 220 THR A CA 1
ATOM 1700 C C . THR A 1 220 ? 19.781 -6.918 -10.203 1 91.31 220 THR A C 1
ATOM 1702 O O . THR A 1 220 ? 20.828 -6.973 -9.547 1 91.31 220 THR A O 1
ATOM 1705 N N . LYS A 1 221 ? 19.75 -6.855 -11.508 1 91 221 LYS A N 1
ATOM 1706 C CA . LYS A 1 221 ? 21 -6.676 -12.266 1 91 221 LYS A CA 1
ATOM 1707 C C . LYS A 1 221 ? 21.359 -5.199 -12.367 1 91 221 LYS A C 1
ATOM 1709 O O . LYS A 1 221 ? 22.469 -4.859 -12.789 1 91 221 LYS A O 1
ATOM 1714 N N . GLY A 1 222 ? 20.453 -4.367 -12.023 1 90.31 222 GLY A N 1
ATOM 1715 C CA . GLY A 1 222 ? 20.75 -2.941 -12 1 90.31 222 GLY A CA 1
ATOM 1716 C C . GLY A 1 222 ? 20.016 -2.168 -13.078 1 90.31 222 GLY A C 1
ATOM 1717 O O . GLY A 1 222 ? 20.359 -1.019 -13.367 1 90.31 222 GLY A O 1
ATOM 1718 N N . LYS A 1 223 ? 19.094 -2.834 -13.711 1 89.69 223 LYS A N 1
ATOM 1719 C CA . LYS A 1 223 ? 18.312 -2.137 -14.719 1 89.69 223 LYS A CA 1
ATOM 1720 C C . LYS A 1 223 ? 17.188 -1.314 -14.07 1 89.69 223 LYS A C 1
ATOM 1722 O O . LYS A 1 223 ? 16.25 -1.873 -13.516 1 89.69 223 LYS A O 1
ATOM 1727 N N . PHE A 1 224 ? 17.312 0.011 -14.148 1 91.12 224 PHE A N 1
ATOM 1728 C CA . PHE A 1 224 ? 16.391 0.938 -13.492 1 91.12 224 PHE A CA 1
ATOM 1729 C C . PHE A 1 224 ? 15.93 2.02 -14.461 1 91.12 224 PHE A C 1
ATOM 1731 O O . PHE A 1 224 ? 16.594 2.273 -15.469 1 91.12 224 PHE A O 1
ATOM 1738 N N . LEU A 1 225 ? 14.781 2.533 -14.141 1 91.25 225 LEU A N 1
ATOM 1739 C CA . LEU A 1 225 ? 14.352 3.783 -14.75 1 91.25 225 LEU A CA 1
ATOM 1740 C C . LEU A 1 225 ? 14.969 4.98 -14.047 1 91.25 225 LEU A C 1
ATOM 1742 O O . LEU A 1 225 ? 14.703 5.211 -12.859 1 91.25 225 LEU A O 1
ATOM 1746 N N . ASN A 1 226 ? 15.797 5.723 -14.781 1 91.25 226 ASN A N 1
ATOM 1747 C CA . ASN A 1 226 ? 16.469 6.84 -14.125 1 91.25 226 ASN A CA 1
ATOM 1748 C C . ASN A 1 226 ? 15.594 8.086 -14.102 1 91.25 226 ASN A C 1
ATOM 1750 O O . ASN A 1 226 ? 14.445 8.055 -14.547 1 91.25 226 ASN A O 1
ATOM 1754 N N . LYS A 1 227 ? 16.125 9.195 -13.555 1 90.62 227 LYS A N 1
ATOM 1755 C CA . LYS A 1 227 ? 15.359 10.414 -13.344 1 90.62 227 LYS A CA 1
ATOM 1756 C C . LYS A 1 227 ? 14.898 11.016 -14.672 1 90.62 227 LYS A C 1
ATOM 1758 O O . LYS A 1 227 ? 13.969 11.828 -14.703 1 90.62 227 LYS A O 1
ATOM 1763 N N . GLU A 1 228 ? 15.508 10.68 -15.734 1 92 228 GLU A N 1
ATOM 1764 C CA . GLU A 1 228 ? 15.148 11.188 -17.062 1 92 228 GLU A CA 1
ATOM 1765 C C . GLU A 1 228 ? 14.133 10.273 -17.734 1 92 228 GLU A C 1
ATOM 1767 O O . GLU A 1 228 ? 13.727 10.523 -18.875 1 92 228 GLU A O 1
ATOM 1772 N N . GLY A 1 229 ? 13.781 9.203 -17.047 1 88.56 229 GLY A N 1
ATOM 1773 C CA . GLY A 1 229 ? 12.797 8.281 -17.609 1 88.56 229 GLY A CA 1
ATOM 1774 C C . GLY A 1 229 ? 13.398 7.285 -18.578 1 88.56 229 GLY A C 1
ATOM 1775 O O . GLY A 1 229 ? 12.695 6.777 -19.453 1 88.56 229 GLY A O 1
ATOM 1776 N N . ARG A 1 230 ? 14.711 7.113 -18.484 1 91.38 230 ARG A N 1
ATOM 1777 C CA . ARG A 1 230 ? 15.391 6.172 -19.359 1 91.38 230 ARG A CA 1
ATOM 1778 C C . ARG A 1 230 ? 15.828 4.926 -18.609 1 91.38 230 ARG A C 1
ATOM 1780 O O . ARG A 1 230 ? 16.281 5.02 -17.469 1 91.38 230 ARG A O 1
ATOM 1787 N N . LEU A 1 231 ? 15.586 3.803 -19.25 1 89.44 231 LEU A N 1
ATOM 1788 C CA . LEU A 1 231 ? 16.094 2.555 -18.688 1 89.44 231 LEU A CA 1
ATOM 1789 C C . LEU A 1 231 ? 17.609 2.475 -18.812 1 89.44 231 LEU A C 1
ATOM 1791 O O . LEU A 1 231 ? 18.156 2.643 -19.906 1 89.44 231 LEU A O 1
ATOM 1795 N N . LYS A 1 232 ? 18.281 2.346 -17.703 1 89.44 232 LYS A N 1
ATOM 1796 C CA . LYS A 1 232 ? 19.734 2.242 -17.672 1 89.44 232 LYS A CA 1
ATOM 1797 C C . LYS A 1 232 ? 20.188 1.14 -16.719 1 89.44 232 LYS A C 1
ATOM 1799 O O . LYS A 1 232 ? 19.5 0.841 -15.734 1 89.44 232 LYS A O 1
ATOM 1804 N N . VAL A 1 233 ? 21.266 0.544 -17.094 1 91.12 233 VAL A N 1
ATOM 1805 C CA . VAL A 1 233 ? 21.891 -0.421 -16.188 1 91.12 233 VAL A CA 1
ATOM 1806 C C . VAL A 1 233 ? 22.953 0.274 -15.352 1 91.12 233 VAL A C 1
ATOM 1808 O O . VAL A 1 233 ? 23.891 0.884 -15.883 1 91.12 233 VAL A O 1
ATOM 1811 N N . ASP A 1 234 ? 22.812 0.291 -14.062 1 90.88 234 ASP A N 1
ATOM 1812 C CA . ASP A 1 234 ? 23.734 0.884 -13.109 1 90.88 234 ASP A CA 1
ATOM 1813 C C . ASP A 1 234 ? 24.062 -0.093 -11.984 1 90.88 234 ASP A C 1
ATOM 1815 O O . ASP A 1 234 ? 23.359 -0.142 -10.969 1 90.88 234 ASP A O 1
ATOM 1819 N N . GLN A 1 235 ? 25.188 -0.734 -12.133 1 90.12 235 GLN A N 1
ATOM 1820 C CA . GLN A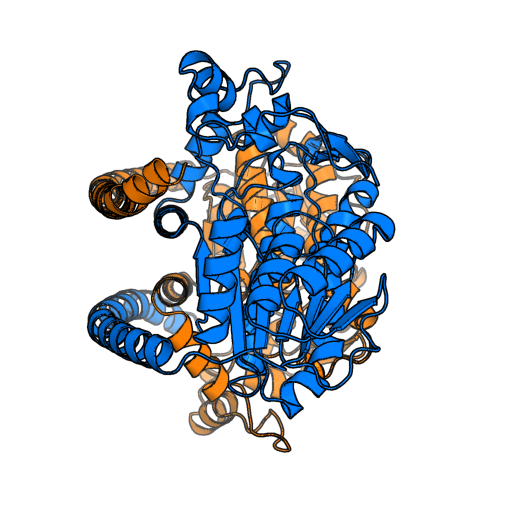 1 235 ? 25.531 -1.8 -11.195 1 90.12 235 GLN A CA 1
ATOM 1821 C C . GLN A 1 235 ? 26.047 -1.229 -9.875 1 90.12 235 GLN A C 1
ATOM 1823 O O . GLN A 1 235 ? 25.891 -1.853 -8.82 1 90.12 235 GLN A O 1
ATOM 1828 N N . ASP A 1 236 ? 26.656 -0.079 -9.938 1 90.62 236 ASP A N 1
ATOM 1829 C CA . ASP A 1 236 ? 27.062 0.569 -8.695 1 90.62 236 ASP A CA 1
ATOM 1830 C C . ASP A 1 236 ? 25.859 0.917 -7.832 1 90.62 236 ASP A C 1
ATOM 1832 O O . ASP A 1 236 ? 25.859 0.663 -6.625 1 90.62 236 ASP A O 1
ATOM 1836 N N . LEU A 1 237 ? 24.938 1.474 -8.477 1 91 237 LEU A N 1
ATOM 1837 C CA . LEU A 1 237 ? 23.719 1.823 -7.746 1 91 237 LEU A CA 1
ATOM 1838 C C . LEU A 1 237 ? 23 0.571 -7.258 1 91 237 LEU A C 1
ATOM 1840 O O . LEU A 1 237 ? 22.438 0.566 -6.164 1 91 237 LEU A O 1
ATOM 1844 N N . ARG A 1 238 ? 23.016 -0.434 -8.07 1 91.88 238 ARG A N 1
ATOM 1845 C CA . ARG A 1 238 ? 22.453 -1.72 -7.664 1 91.88 238 ARG A CA 1
ATOM 1846 C C . ARG A 1 238 ? 23.094 -2.211 -6.367 1 91.88 238 ARG A C 1
ATOM 1848 O O . ARG A 1 238 ? 22.391 -2.617 -5.441 1 91.88 238 ARG A O 1
ATOM 1855 N N . ASP A 1 239 ? 24.391 -2.117 -6.316 1 93.12 239 ASP A N 1
ATOM 1856 C CA . ASP A 1 239 ? 25.125 -2.582 -5.141 1 93.12 239 ASP A CA 1
ATOM 1857 C C . ASP A 1 239 ? 24.781 -1.729 -3.918 1 93.12 239 ASP A C 1
ATOM 1859 O O . ASP A 1 239 ? 24.797 -2.225 -2.789 1 93.12 239 ASP A O 1
ATOM 1863 N N . VAL A 1 240 ? 24.516 -0.451 -4.141 1 93.25 240 VAL A N 1
ATOM 1864 C CA . VAL A 1 240 ? 24.125 0.432 -3.049 1 93.25 240 VAL A CA 1
ATOM 1865 C C . VAL A 1 240 ? 22.75 0.007 -2.51 1 93.25 240 VAL A C 1
ATOM 1867 O O . VAL A 1 240 ? 22.562 -0.098 -1.296 1 93.25 240 VAL A O 1
ATOM 1870 N N . VAL A 1 241 ? 21.844 -0.307 -3.379 1 91.06 241 VAL A N 1
ATOM 1871 C CA . VAL A 1 241 ? 20.438 -0.551 -3.033 1 91.06 241 VAL A CA 1
ATOM 1872 C C . VAL A 1 241 ? 20.281 -1.962 -2.469 1 91.06 241 VAL A C 1
ATOM 1874 O O . VAL A 1 241 ? 19.562 -2.17 -1.488 1 91.06 241 VAL A O 1
ATOM 1877 N N . MET A 1 242 ? 20.906 -2.949 -2.971 1 92.56 242 MET A N 1
ATOM 1878 C CA . MET A 1 242 ? 20.734 -4.344 -2.572 1 92.56 242 MET A CA 1
ATOM 1879 C C . MET A 1 242 ? 21.703 -4.715 -1.457 1 92.56 242 MET A C 1
ATOM 1881 O O . MET A 1 242 ? 21.359 -5.48 -0.556 1 92.56 242 MET A O 1
ATOM 1885 N N . SER A 1 243 ? 22.922 -4.234 -1.638 1 93.56 243 SER A N 1
ATOM 1886 C CA . SER A 1 243 ? 24 -4.379 -0.667 1 93.56 243 SER A CA 1
ATOM 1887 C C . SER A 1 243 ? 24.141 -5.824 -0.208 1 93.56 243 SER A C 1
ATOM 1889 O O . SER A 1 243 ? 24.234 -6.738 -1.032 1 93.56 243 SER A O 1
ATOM 1891 N N . ILE A 1 244 ? 24.047 -6.129 1.08 1 91.94 244 ILE A N 1
ATOM 1892 C CA . ILE A 1 244 ? 24.438 -7.41 1.659 1 91.94 244 ILE A CA 1
ATOM 1893 C C . ILE A 1 244 ? 23.219 -8.328 1.765 1 91.94 244 ILE A C 1
ATOM 1895 O O . ILE A 1 244 ? 23.281 -9.367 2.428 1 91.94 244 ILE A O 1
ATOM 1899 N N . VAL A 1 245 ? 22.172 -7.992 1.119 1 92.75 245 VAL A N 1
ATOM 1900 C CA . VAL A 1 245 ? 20.969 -8.82 1.157 1 92.75 245 VAL A CA 1
ATOM 1901 C C . VAL A 1 245 ? 21.062 -9.922 0.103 1 92.75 245 VAL A C 1
ATOM 1903 O O . VAL A 1 245 ? 21.219 -9.641 -1.087 1 92.75 245 VAL A O 1
ATOM 1906 N N . PRO A 1 246 ? 20.953 -11.18 0.549 1 94.06 246 PRO A N 1
ATOM 1907 C CA . PRO A 1 246 ? 21.047 -12.273 -0.418 1 94.06 246 PRO A CA 1
ATOM 1908 C C . PRO A 1 246 ? 19.906 -12.266 -1.43 1 94.06 246 PRO A C 1
ATOM 1910 O O . PRO A 1 246 ? 18.766 -11.992 -1.069 1 94.06 246 PRO A O 1
ATOM 1913 N N . VAL A 1 247 ? 20.25 -12.586 -2.676 1 94.94 247 VAL A N 1
ATOM 1914 C CA . VAL A 1 247 ? 19.297 -12.641 -3.775 1 94.94 247 VAL A CA 1
ATOM 1915 C C . VAL A 1 247 ? 18.891 -14.086 -4.047 1 94.94 247 VAL A C 1
ATOM 1917 O O . VAL A 1 247 ? 19.75 -14.969 -4.164 1 94.94 247 VAL A O 1
ATOM 1920 N N . GLU A 1 248 ? 17.625 -14.375 -4.047 1 94.81 248 GLU A N 1
ATOM 1921 C CA . GLU A 1 248 ? 17.125 -15.703 -4.371 1 94.81 248 GLU A CA 1
ATOM 1922 C C . GLU A 1 248 ? 17.047 -15.922 -5.883 1 94.81 248 GLU A C 1
ATOM 1924 O O . GLU A 1 248 ? 16.859 -14.969 -6.641 1 94.81 248 GLU A O 1
ATOM 1929 N N . THR A 1 249 ? 17.188 -17.188 -6.309 1 94.5 249 THR A N 1
ATOM 1930 C CA . THR A 1 249 ? 17.094 -17.5 -7.73 1 94.5 249 THR A CA 1
ATOM 1931 C C . THR A 1 249 ? 15.664 -17.359 -8.234 1 94.5 249 THR A C 1
ATOM 1933 O O . THR A 1 249 ? 14.719 -17.641 -7.492 1 94.5 249 THR A O 1
ATOM 1936 N N . THR A 1 250 ? 15.57 -16.938 -9.453 1 95.69 250 THR A N 1
ATOM 1937 C CA . THR A 1 250 ? 14.258 -16.719 -10.055 1 95.69 250 THR A CA 1
ATOM 1938 C C . THR A 1 250 ? 13.5 -18.031 -10.203 1 95.69 250 THR A C 1
ATOM 1940 O O . THR A 1 250 ? 12.273 -18.078 -10.062 1 95.69 250 THR A O 1
ATOM 1943 N N . GLY A 1 251 ? 14.203 -19.141 -10.5 1 95.81 251 GLY A N 1
ATOM 1944 C CA . GLY A 1 251 ? 13.578 -20.453 -10.617 1 95.81 251 GLY A CA 1
ATOM 1945 C C . GLY A 1 251 ? 12.906 -20.906 -9.336 1 95.81 251 GLY A C 1
ATOM 1946 O O . GLY A 1 251 ? 11.773 -21.391 -9.359 1 95.81 251 GLY A O 1
ATOM 1947 N N . ARG A 1 252 ? 13.594 -20.719 -8.25 1 95.44 252 ARG A N 1
ATOM 1948 C CA . ARG A 1 252 ? 13.039 -21.094 -6.949 1 95.44 252 ARG A CA 1
ATOM 1949 C C . ARG A 1 252 ? 11.828 -20.234 -6.605 1 95.44 252 ARG A C 1
ATOM 1951 O O . ARG A 1 252 ? 10.82 -20.734 -6.098 1 95.44 252 ARG A O 1
ATOM 1958 N N . CYS A 1 253 ? 11.984 -19.016 -6.871 1 96.88 253 CYS A N 1
ATOM 1959 C CA . CYS A 1 253 ? 10.875 -18.094 -6.617 1 96.88 253 CYS A CA 1
ATOM 1960 C C . CYS A 1 253 ? 9.656 -18.469 -7.441 1 96.88 253 CYS A C 1
ATOM 1962 O O . CYS A 1 253 ? 8.539 -18.516 -6.914 1 96.88 253 CYS A O 1
ATOM 1964 N N . ALA A 1 254 ? 9.828 -18.734 -8.75 1 98.44 254 ALA A N 1
ATOM 1965 C CA . ALA A 1 254 ? 8.734 -19.094 -9.641 1 98.44 254 ALA A CA 1
ATOM 1966 C C . ALA A 1 254 ? 8.031 -20.359 -9.156 1 98.44 254 ALA A C 1
ATOM 1968 O O . ALA A 1 254 ? 6.797 -20.422 -9.148 1 98.44 254 ALA A O 1
ATOM 1969 N N . LYS A 1 255 ? 8.805 -21.344 -8.742 1 98.38 255 LYS A N 1
ATOM 1970 C CA . LYS A 1 255 ? 8.234 -22.594 -8.227 1 98.38 255 LYS A CA 1
ATOM 1971 C C . LYS A 1 255 ? 7.391 -22.344 -6.984 1 98.38 255 LYS A C 1
ATOM 1973 O O . LYS A 1 255 ? 6.285 -22.875 -6.859 1 98.38 255 LYS A O 1
ATOM 1978 N N . ALA A 1 256 ? 7.898 -21.516 -6.078 1 98.06 256 ALA A N 1
ATOM 1979 C CA . ALA A 1 256 ? 7.164 -21.188 -4.863 1 98.06 256 ALA A CA 1
ATOM 1980 C C . ALA A 1 256 ? 5.855 -20.469 -5.188 1 98.06 256 ALA A C 1
ATOM 1982 O O . ALA A 1 256 ? 4.824 -20.734 -4.566 1 98.06 256 ALA A O 1
ATOM 1983 N N . ILE A 1 257 ? 5.918 -19.609 -6.137 1 98.81 257 ILE A N 1
ATOM 1984 C CA . ILE A 1 257 ? 4.758 -18.812 -6.512 1 98.81 257 ILE A CA 1
ATOM 1985 C C . ILE A 1 257 ? 3.674 -19.719 -7.09 1 98.81 257 ILE A C 1
ATOM 1987 O O . ILE A 1 257 ? 2.514 -19.656 -6.676 1 98.81 257 ILE A O 1
ATOM 1991 N N . VAL A 1 258 ? 3.992 -20.578 -8.039 1 98.88 258 VAL A N 1
ATOM 1992 C CA . VAL A 1 258 ? 3.002 -21.453 -8.672 1 98.88 258 VAL A CA 1
ATOM 1993 C C . VAL A 1 258 ? 2.439 -22.422 -7.633 1 98.88 258 VAL A C 1
ATOM 1995 O O . VAL A 1 258 ? 1.235 -22.688 -7.613 1 98.88 258 VAL A O 1
ATOM 1998 N N . ASN A 1 259 ? 3.312 -22.984 -6.73 1 98.69 259 ASN A N 1
ATOM 1999 C CA . ASN A 1 259 ? 2.826 -23.828 -5.645 1 98.69 259 ASN A CA 1
ATOM 2000 C C . ASN A 1 259 ? 1.792 -23.094 -4.789 1 98.69 259 ASN A C 1
ATOM 2002 O O . ASN A 1 259 ? 0.73 -23.641 -4.492 1 98.69 259 ASN A O 1
ATOM 2006 N N . SER A 1 260 ? 2.15 -21.906 -4.41 1 98.5 260 SER A N 1
ATOM 2007 C CA . SER A 1 260 ? 1.262 -21.109 -3.561 1 98.5 260 SER A CA 1
ATOM 2008 C C . SER A 1 260 ? -0.066 -20.844 -4.258 1 98.5 260 SER A C 1
ATOM 2010 O O . SER A 1 260 ? -1.131 -20.953 -3.645 1 98.5 260 SER A O 1
ATOM 2012 N N . ALA A 1 261 ? 0.014 -20.438 -5.523 1 98.5 261 ALA A N 1
ATOM 2013 C CA . ALA A 1 261 ? -1.194 -20.188 -6.305 1 98.5 261 ALA A CA 1
ATOM 2014 C C . ALA A 1 261 ? -2.068 -21.438 -6.379 1 98.5 261 ALA A C 1
ATOM 2016 O O . ALA A 1 261 ? -3.281 -21.375 -6.168 1 98.5 261 ALA A O 1
ATOM 2017 N N . CYS A 1 262 ? -1.453 -22.578 -6.637 1 98.56 262 CYS A N 1
ATOM 2018 C CA . CYS A 1 262 ? -2.18 -23.844 -6.77 1 98.56 262 CYS A CA 1
ATOM 2019 C C . CYS A 1 262 ? -2.799 -24.25 -5.438 1 98.56 262 CYS A C 1
ATOM 2021 O O . CYS A 1 262 ? -3.869 -24.859 -5.41 1 98.56 262 CYS A O 1
ATOM 2023 N N . ARG A 1 263 ? -2.174 -23.906 -4.375 1 98 263 ARG A N 1
ATOM 2024 C CA . ARG A 1 263 ? -2.668 -24.25 -3.043 1 98 263 ARG A CA 1
ATOM 2025 C C . ARG A 1 263 ? -3.717 -23.234 -2.578 1 98 263 ARG A C 1
ATOM 2027 O O . ARG A 1 263 ? -4.379 -23.453 -1.56 1 98 263 ARG A O 1
ATOM 2034 N N . GLY A 1 264 ? -3.887 -22.172 -3.275 1 97 264 GLY A N 1
ATOM 2035 C CA . GLY A 1 264 ? -4.883 -21.172 -2.932 1 97 264 GLY A CA 1
ATOM 2036 C C . GLY A 1 264 ? -4.477 -20.297 -1.751 1 97 264 GLY A C 1
ATOM 2037 O O . GLY A 1 264 ? -5.332 -19.844 -0.985 1 97 264 GLY A O 1
ATOM 2038 N N . GLU A 1 265 ? -3.135 -20.141 -1.557 1 96.88 265 GLU A N 1
ATOM 2039 C CA . GLU A 1 265 ? -2.654 -19.297 -0.473 1 96.88 265 GLU A CA 1
ATOM 2040 C C . GLU A 1 265 ? -2.93 -17.828 -0.764 1 96.88 265 GLU A C 1
ATOM 2042 O O . GLU A 1 265 ? -2.846 -17.391 -1.913 1 96.88 265 GLU A O 1
ATOM 2047 N N . LYS A 1 266 ? -3.191 -17.109 0.284 1 96.44 266 LYS A N 1
ATOM 2048 C CA . LYS A 1 266 ? -3.564 -15.711 0.117 1 96.44 266 LYS A CA 1
ATOM 2049 C C . LYS A 1 266 ? -2.33 -14.82 0.004 1 96.44 266 LYS A C 1
ATOM 2051 O O . LYS A 1 266 ? -2.352 -13.805 -0.696 1 96.44 266 LYS A O 1
ATOM 2056 N N . TYR A 1 267 ? -1.319 -15.18 0.79 1 96.81 267 TYR A N 1
ATOM 2057 C CA . TYR A 1 267 ? -0.076 -14.422 0.787 1 96.81 267 TYR A CA 1
ATOM 2058 C C . TYR A 1 267 ? 1.129 -15.344 0.634 1 96.81 267 TYR A C 1
ATOM 2060 O O . TYR A 1 267 ? 1.154 -16.438 1.198 1 96.81 267 TYR A O 1
ATOM 2068 N N . LEU A 1 268 ? 2.096 -14.867 -0.122 1 97.81 268 LEU A N 1
ATOM 2069 C CA . LEU A 1 268 ? 3.396 -15.523 -0.219 1 97.81 268 LEU A CA 1
ATOM 2070 C C . LEU A 1 268 ? 4.523 -14.492 -0.189 1 97.81 268 LEU A C 1
ATOM 2072 O O . LEU A 1 268 ? 4.539 -13.555 -0.99 1 97.81 268 LEU A O 1
ATOM 2076 N N . THR A 1 269 ? 5.348 -14.57 0.75 1 97.19 269 THR A N 1
ATOM 2077 C CA . THR A 1 269 ? 6.609 -13.836 0.737 1 97.19 269 THR A CA 1
ATOM 2078 C C . THR A 1 269 ? 7.773 -14.758 0.398 1 97.19 269 THR A C 1
ATOM 2080 O O . THR A 1 269 ? 7.926 -15.82 1.004 1 97.19 269 THR A O 1
ATOM 2083 N N . GLU A 1 270 ? 8.461 -14.383 -0.597 1 96.5 270 GLU A N 1
ATOM 2084 C CA . GLU A 1 270 ? 9.609 -15.164 -1.032 1 96.5 270 GLU A CA 1
ATOM 2085 C C . GLU A 1 270 ? 10.875 -14.312 -1.058 1 96.5 270 GLU A C 1
ATOM 2087 O O . GLU A 1 270 ? 10.891 -13.227 -1.643 1 96.5 270 GLU A O 1
ATOM 2092 N N . PRO A 1 271 ? 12.07 -14.75 -0.425 1 96.06 271 PRO A N 1
ATOM 2093 C CA . PRO A 1 271 ? 12.141 -15.891 0.491 1 96.06 271 PRO A CA 1
ATOM 2094 C C . PRO A 1 271 ? 11.367 -15.656 1.786 1 96.06 271 PRO A C 1
ATOM 2096 O O . PRO A 1 271 ? 11.156 -14.508 2.186 1 96.06 271 PRO A O 1
ATOM 2099 N N . PRO A 1 272 ? 10.953 -16.703 2.439 1 95 272 PRO A N 1
ATOM 2100 C CA . PRO A 1 272 ? 10.023 -16.562 3.561 1 95 272 PRO A CA 1
ATOM 2101 C C . PRO A 1 272 ? 10.609 -15.766 4.723 1 95 272 PRO A C 1
ATOM 2103 O O . PRO A 1 272 ? 9.883 -15.062 5.426 1 95 272 PRO A O 1
ATOM 2106 N N . TRP A 1 273 ? 11.93 -15.859 4.934 1 94.25 273 TRP A N 1
ATOM 2107 C CA . TRP A 1 273 ? 12.539 -15.195 6.082 1 94.25 273 TRP A CA 1
ATOM 2108 C C . TRP A 1 273 ? 12.398 -13.68 5.973 1 94.25 273 TRP A C 1
ATOM 2110 O O . TRP A 1 273 ? 12.461 -12.969 6.98 1 94.25 273 TRP A O 1
ATOM 2120 N N . PHE A 1 274 ? 12.195 -13.188 4.793 1 95.06 274 PHE A N 1
ATOM 2121 C CA . PHE A 1 274 ? 12.102 -11.75 4.562 1 95.06 274 PHE A CA 1
ATOM 2122 C C . PHE A 1 274 ? 10.836 -11.172 5.191 1 95.06 274 PHE A C 1
ATOM 2124 O O . PHE A 1 274 ? 10.758 -9.969 5.445 1 95.06 274 PHE A O 1
ATOM 2131 N N . ARG A 1 275 ? 9.859 -11.961 5.48 1 93.5 275 ARG A N 1
ATOM 2132 C CA . ARG A 1 275 ? 8.578 -11.539 6.043 1 93.5 275 ARG A CA 1
ATOM 2133 C C . ARG A 1 275 ? 8.766 -10.969 7.445 1 93.5 275 ARG A C 1
ATOM 2135 O O . ARG A 1 275 ? 7.949 -10.164 7.906 1 93.5 275 ARG A O 1
ATOM 2142 N N . THR A 1 276 ? 9.836 -11.359 8.164 1 93.44 276 THR A N 1
ATOM 2143 C CA . THR A 1 276 ? 10.07 -10.906 9.531 1 93.44 276 THR A CA 1
ATOM 2144 C C . THR A 1 276 ? 10.273 -9.398 9.578 1 93.44 276 THR A C 1
ATOM 2146 O O . THR A 1 276 ? 10.086 -8.773 10.625 1 93.44 276 THR A O 1
ATOM 2149 N N . THR A 1 277 ? 10.617 -8.836 8.445 1 93.62 277 THR A N 1
ATOM 2150 C CA . THR A 1 277 ? 10.867 -7.398 8.406 1 93.62 277 THR A CA 1
ATOM 2151 C C . THR A 1 277 ? 9.578 -6.617 8.633 1 93.62 277 THR A C 1
ATOM 2153 O O . THR A 1 277 ? 9.617 -5.457 9.055 1 93.62 277 THR A O 1
ATOM 2156 N N . ILE A 1 278 ? 8.43 -7.238 8.398 1 93.12 278 ILE A N 1
ATOM 2157 C CA . ILE A 1 278 ? 7.145 -6.574 8.586 1 93.12 278 ILE A CA 1
ATOM 2158 C C . ILE A 1 278 ? 6.953 -6.223 10.055 1 93.12 278 ILE A C 1
ATOM 2160 O O . ILE A 1 278 ? 6.418 -5.164 10.383 1 93.12 278 ILE A O 1
ATOM 2164 N N . PHE A 1 279 ? 7.43 -7.062 10.961 1 92.62 279 PHE A N 1
ATOM 2165 C CA . PHE A 1 279 ? 7.258 -6.832 12.391 1 92.62 279 PHE A CA 1
ATOM 2166 C C . PHE A 1 279 ? 8.055 -5.613 12.844 1 92.62 279 PHE A C 1
ATOM 2168 O O . PHE A 1 279 ? 7.574 -4.816 13.648 1 92.62 279 PHE A O 1
ATOM 2175 N N . TRP A 1 280 ? 9.203 -5.492 12.266 1 93 280 TRP A N 1
ATOM 2176 C CA . TRP A 1 280 ? 10.016 -4.336 12.617 1 93 280 TRP A CA 1
ATOM 2177 C C . TRP A 1 280 ? 9.406 -3.047 12.078 1 93 280 TRP A C 1
ATOM 2179 O O . TRP A 1 280 ? 9.5 -1.994 12.711 1 93 280 TRP A O 1
ATOM 2189 N N . THR A 1 281 ? 8.773 -3.189 10.914 1 92.69 281 THR A N 1
ATOM 2190 C CA . THR A 1 281 ? 8.133 -2.029 10.312 1 92.69 281 THR A CA 1
ATOM 2191 C C . THR A 1 281 ? 6.938 -1.577 11.148 1 92.69 281 THR A C 1
ATOM 2193 O O . THR A 1 281 ? 6.648 -0.381 11.227 1 92.69 281 THR A O 1
ATOM 2196 N N . VAL A 1 282 ? 6.281 -2.473 11.781 1 91.69 282 VAL A N 1
ATOM 2197 C CA . VAL A 1 282 ? 5.055 -2.174 12.516 1 91.69 282 VAL A CA 1
ATOM 2198 C C . VAL A 1 282 ? 5.402 -1.705 13.922 1 91.69 282 VAL A C 1
ATOM 2200 O O . VAL A 1 282 ? 4.832 -0.729 14.422 1 91.69 282 VAL A O 1
ATOM 2203 N N . PHE A 1 283 ? 6.445 -2.318 14.523 1 92.75 283 PHE A N 1
ATOM 2204 C CA . PHE A 1 283 ? 6.68 -2.084 15.945 1 92.75 283 PHE A CA 1
ATOM 2205 C C . PHE A 1 283 ? 7.785 -1.055 16.141 1 92.75 283 PHE A C 1
ATOM 2207 O O . PHE A 1 283 ? 7.816 -0.364 17.172 1 92.75 283 PHE A O 1
ATOM 2214 N N . CYS A 1 284 ? 8.703 -0.969 15.188 1 93.56 284 CYS A N 1
ATOM 2215 C CA . CYS A 1 284 ? 9.828 -0.05 15.344 1 93.56 284 CYS A CA 1
ATOM 2216 C C . CYS A 1 284 ? 10.164 0.625 14.016 1 93.56 284 CYS A C 1
ATOM 2218 O O . CYS A 1 284 ? 11.312 0.598 13.578 1 93.56 284 CYS A O 1
ATOM 2220 N N . PRO A 1 285 ? 9.188 1.296 13.461 1 92.69 285 PRO A N 1
ATOM 2221 C CA . PRO A 1 285 ? 9.445 1.887 12.141 1 92.69 285 PRO A CA 1
ATOM 2222 C C . PRO A 1 285 ? 10.586 2.904 12.164 1 92.69 285 PRO A C 1
ATOM 2224 O O . PRO A 1 285 ? 11.344 3.002 11.195 1 92.69 285 PRO A O 1
ATOM 2227 N N . GLU A 1 286 ? 10.734 3.631 13.25 1 93.5 286 GLU A N 1
ATOM 2228 C CA . GLU A 1 286 ? 11.758 4.672 13.328 1 93.5 286 GLU A CA 1
ATOM 2229 C C . GLU A 1 286 ? 13.164 4.074 13.305 1 93.5 286 GLU A C 1
ATOM 2231 O O . GLU A 1 286 ? 14.102 4.695 12.812 1 93.5 286 GLU A O 1
ATOM 2236 N N . VAL A 1 287 ? 13.266 2.891 13.883 1 93.44 287 VAL A N 1
ATOM 2237 C CA . VAL A 1 287 ? 14.555 2.207 13.891 1 93.44 287 VAL A CA 1
ATOM 2238 C C . VAL A 1 287 ? 14.945 1.821 12.461 1 93.44 287 VAL A C 1
ATOM 2240 O O . VAL A 1 287 ? 16.094 1.994 12.055 1 93.44 287 VAL A O 1
ATOM 2243 N N . LEU A 1 288 ? 14.031 1.362 11.734 1 94.12 288 LEU A N 1
ATOM 2244 C CA . LEU A 1 288 ? 14.281 0.995 10.352 1 94.12 288 LEU A CA 1
ATOM 2245 C C . LEU A 1 288 ? 14.609 2.227 9.508 1 94.12 288 LEU A C 1
ATOM 2247 O O . LEU A 1 288 ? 15.461 2.172 8.625 1 94.12 288 LEU A O 1
ATOM 2251 N N . GLU A 1 289 ? 13.883 3.271 9.797 1 94.88 289 GLU A N 1
ATOM 2252 C CA . GLU A 1 289 ? 14.148 4.523 9.094 1 94.88 289 GLU A CA 1
ATOM 2253 C C . GLU A 1 289 ? 15.578 5 9.344 1 94.88 289 GLU A C 1
ATOM 2255 O O . GLU A 1 289 ? 16.281 5.379 8.398 1 94.88 289 GLU A O 1
ATOM 2260 N N . TRP A 1 290 ? 15.914 4.992 10.555 1 94.25 290 TRP A N 1
ATOM 2261 C CA . TRP A 1 290 ? 17.25 5.418 10.938 1 94.25 290 TRP A CA 1
ATOM 2262 C C . TRP A 1 290 ? 18.312 4.531 10.281 1 94.25 290 TRP A C 1
ATOM 2264 O O . TRP A 1 290 ? 19.297 5.027 9.742 1 94.25 290 TRP A O 1
ATOM 2274 N N . PHE A 1 291 ? 18.109 3.229 10.406 1 94.94 291 PHE A N 1
ATOM 2275 C CA . PHE A 1 291 ? 19.047 2.277 9.812 1 94.94 291 PHE A CA 1
ATOM 2276 C C . PHE A 1 291 ? 19.156 2.482 8.312 1 94.94 291 PHE A C 1
ATOM 2278 O O . PHE A 1 291 ? 20.25 2.475 7.75 1 94.94 291 PHE A O 1
ATOM 2285 N N . SER A 1 292 ? 18.047 2.635 7.648 1 96.25 292 SER A N 1
ATOM 2286 C CA . SER A 1 292 ? 18.031 2.818 6.203 1 96.25 292 SER A CA 1
ATOM 2287 C C . SER A 1 292 ? 18.781 4.074 5.789 1 96.25 292 SER A C 1
ATOM 2289 O O . SER A 1 292 ? 19.578 4.043 4.84 1 96.25 292 SER A O 1
ATOM 2291 N N . ARG A 1 293 ? 18.578 5.133 6.469 1 96.19 293 ARG A N 1
ATOM 2292 C CA . ARG A 1 293 ? 19.281 6.371 6.133 1 96.19 293 ARG A CA 1
ATOM 2293 C C . ARG A 1 293 ? 20.781 6.219 6.312 1 96.19 293 ARG A C 1
ATOM 2295 O O . ARG A 1 293 ? 21.562 6.562 5.418 1 96.19 293 ARG A O 1
ATOM 2302 N N . TRP A 1 294 ? 21.125 5.66 7.445 1 95.69 294 TRP A N 1
ATOM 2303 C CA . TRP A 1 294 ? 22.547 5.48 7.758 1 95.69 294 TRP A CA 1
ATOM 2304 C C . TRP A 1 294 ? 23.219 4.555 6.746 1 95.69 294 TRP A C 1
ATOM 2306 O O . TRP A 1 294 ? 24.359 4.785 6.348 1 95.69 294 TRP A O 1
ATOM 2316 N N . PHE A 1 295 ? 22.469 3.57 6.359 1 96.06 295 PHE A N 1
ATOM 2317 C CA . PHE A 1 295 ? 23.016 2.477 5.562 1 96.06 295 PHE A CA 1
ATOM 2318 C C . PHE A 1 295 ? 23.062 2.854 4.086 1 96.06 295 PHE A C 1
ATOM 2320 O O . PHE A 1 295 ? 24 2.484 3.377 1 96.06 295 PHE A O 1
ATOM 2327 N N . PHE A 1 296 ? 22.125 3.711 3.586 1 96.38 296 PHE A N 1
ATOM 2328 C CA . PHE A 1 296 ? 21.969 3.826 2.141 1 96.38 296 PHE A CA 1
ATOM 2329 C C . PHE A 1 296 ? 22.281 5.246 1.675 1 96.38 296 PHE A C 1
ATOM 2331 O O . PHE A 1 296 ? 22.453 5.484 0.479 1 96.38 296 PHE A O 1
ATOM 2338 N N . ILE A 1 297 ? 22.297 6.191 2.531 1 95.5 297 ILE A N 1
ATOM 2339 C CA . ILE A 1 297 ? 22.422 7.582 2.113 1 95.5 297 ILE A CA 1
ATOM 2340 C C . ILE A 1 297 ? 23.797 8.109 2.498 1 95.5 297 ILE A C 1
ATOM 2342 O O . ILE A 1 297 ? 24.312 7.812 3.584 1 95.5 297 ILE A O 1
ATOM 2346 N N . THR A 1 298 ? 24.359 8.852 1.61 1 93.94 298 THR A N 1
ATOM 2347 C CA . THR A 1 298 ? 25.641 9.516 1.851 1 93.94 298 THR A CA 1
ATOM 2348 C C . THR A 1 298 ? 25.422 11 2.123 1 93.94 298 THR A C 1
ATOM 2350 O O . THR A 1 298 ? 24.328 11.531 1.897 1 93.94 298 THR A O 1
ATOM 2353 N N . GLU A 1 299 ? 26.406 11.664 2.627 1 90.25 299 GLU A N 1
ATOM 2354 C CA . GLU A 1 299 ? 26.375 13.109 2.836 1 90.25 299 GLU A CA 1
ATOM 2355 C C . GLU A 1 299 ? 26.297 13.852 1.508 1 90.25 299 GLU A C 1
ATOM 2357 O O . GLU A 1 299 ? 26.688 13.32 0.466 1 90.25 299 GLU A O 1
ATOM 2362 N N . PRO A 1 300 ? 25.719 15.07 1.584 1 85.38 300 PRO A N 1
ATOM 2363 C CA . PRO A 1 300 ? 25.672 15.867 0.355 1 85.38 300 PRO A CA 1
ATOM 2364 C C . PRO A 1 300 ? 27.031 16.047 -0.29 1 85.38 300 PRO A C 1
ATOM 2366 O O . PRO A 1 300 ? 28.016 16.328 0.404 1 85.38 300 PRO A O 1
ATOM 2369 N N . GLY A 1 301 ? 27.094 15.828 -1.573 1 87 301 GLY A N 1
ATOM 2370 C CA . GLY A 1 301 ? 28.344 15.984 -2.297 1 87 301 GLY A CA 1
ATOM 2371 C C . GLY A 1 301 ? 29.094 14.68 -2.467 1 87 301 GLY A C 1
ATOM 2372 O O . GLY A 1 301 ? 29.984 14.578 -3.32 1 87 301 GLY A O 1
ATOM 2373 N N . ILE A 1 302 ? 28.859 13.719 -1.617 1 92.06 302 ILE A N 1
ATOM 2374 C CA . ILE A 1 302 ? 29.5 12.406 -1.712 1 92.06 302 ILE A CA 1
ATOM 2375 C C . ILE A 1 302 ? 28.656 11.492 -2.611 1 92.06 302 ILE A C 1
ATOM 2377 O O . ILE A 1 302 ? 27.438 11.383 -2.434 1 92.06 302 ILE A O 1
ATOM 2381 N N . PRO A 1 303 ? 29.297 10.891 -3.529 1 91.94 303 PRO A N 1
ATOM 2382 C CA . PRO A 1 303 ? 28.562 10.008 -4.438 1 91.94 303 PRO A CA 1
ATOM 2383 C C . PRO A 1 303 ? 27.875 8.852 -3.705 1 91.94 303 PRO A C 1
ATOM 2385 O O . PRO A 1 303 ? 28.406 8.359 -2.703 1 91.94 303 PRO A O 1
ATOM 2388 N N . PRO A 1 304 ? 26.812 8.383 -4.281 1 90.62 304 PRO A N 1
ATOM 2389 C CA . PRO A 1 304 ? 26.047 7.305 -3.65 1 90.62 304 PRO A CA 1
ATOM 2390 C C . PRO A 1 304 ? 26.859 6.023 -3.479 1 90.62 304 PRO A C 1
ATOM 2392 O O . PRO A 1 304 ? 26.609 5.25 -2.549 1 90.62 304 PRO A O 1
ATOM 2395 N N . LYS A 1 305 ? 27.75 5.77 -4.363 1 91.5 305 LYS A N 1
ATOM 2396 C CA . LYS A 1 305 ? 28.531 4.531 -4.316 1 91.5 305 LYS A CA 1
ATOM 2397 C C . LYS A 1 305 ? 29.391 4.469 -3.055 1 91.5 305 LYS A C 1
ATOM 2399 O O . LYS A 1 305 ? 29.938 3.414 -2.721 1 91.5 305 LYS A O 1
ATOM 2404 N N . GLU A 1 306 ? 29.484 5.605 -2.33 1 93.81 306 GLU A N 1
ATOM 2405 C CA . GLU A 1 306 ? 30.266 5.652 -1.104 1 93.81 306 GLU A CA 1
ATOM 2406 C C . GLU A 1 306 ? 29.406 5.406 0.125 1 93.81 306 GLU A C 1
ATOM 2408 O O . GLU A 1 306 ? 29.875 5.535 1.259 1 93.81 306 GLU A O 1
ATOM 2413 N N . ALA A 1 307 ? 28.203 5.012 -0.116 1 94.69 307 ALA A N 1
ATOM 2414 C CA . ALA A 1 307 ? 27.312 4.703 1.001 1 94.69 307 ALA A CA 1
ATOM 2415 C C . ALA A 1 307 ? 27.828 3.508 1.797 1 94.69 307 ALA A C 1
ATOM 2417 O O . ALA A 1 307 ? 28.484 2.621 1.243 1 94.69 307 ALA A O 1
ATOM 2418 N N . PRO A 1 308 ? 27.562 3.451 3.133 1 95.56 308 PRO A N 1
ATOM 2419 C CA . PRO A 1 308 ? 27.984 2.316 3.957 1 95.56 308 PRO A CA 1
ATOM 2420 C C . PRO A 1 308 ? 27.516 0.974 3.391 1 95.56 308 PRO A C 1
ATOM 2422 O O . PRO A 1 308 ? 28.234 -0.029 3.52 1 95.56 308 PRO A O 1
ATOM 2425 N N . SER A 1 309 ? 26.359 0.942 2.795 1 94.31 309 SER A N 1
ATOM 2426 C CA . SER A 1 309 ? 25.828 -0.295 2.23 1 94.31 309 SER A CA 1
ATOM 2427 C C . SER A 1 309 ? 26.797 -0.899 1.216 1 94.31 309 SER A C 1
ATOM 2429 O O . SER A 1 309 ? 27.141 -2.08 1.302 1 94.31 309 SER A O 1
ATOM 2431 N N . LYS A 1 310 ? 27.219 -0.091 0.341 1 94.12 310 LYS A N 1
ATOM 2432 C CA . LYS A 1 310 ? 28.141 -0.575 -0.682 1 94.12 310 LYS A CA 1
ATOM 2433 C C . LYS A 1 310 ? 29.531 -0.822 -0.097 1 94.12 310 LYS A C 1
ATOM 2435 O O . LYS A 1 310 ? 30.188 -1.792 -0.459 1 94.12 310 LYS A O 1
ATOM 2440 N N . LYS A 1 311 ? 29.984 0.053 0.772 1 94.31 311 LYS A N 1
ATOM 2441 C CA . LYS A 1 311 ? 31.297 -0.112 1.393 1 94.31 311 LYS A CA 1
ATOM 2442 C C . LYS A 1 311 ? 31.391 -1.444 2.131 1 94.31 311 LYS A C 1
ATOM 2444 O O . LYS A 1 311 ? 32.406 -2.146 2.027 1 94.31 311 LYS A O 1
ATOM 2449 N N . ILE A 1 312 ? 30.375 -1.769 2.818 1 94.31 312 ILE A N 1
ATOM 2450 C CA . ILE A 1 312 ? 30.359 -3.02 3.57 1 94.31 312 ILE A CA 1
ATOM 2451 C C . ILE A 1 312 ? 30.359 -4.203 2.604 1 94.31 312 ILE A C 1
ATOM 2453 O O . ILE A 1 312 ? 31.078 -5.188 2.822 1 94.31 312 ILE A O 1
ATOM 2457 N N . LEU A 1 313 ? 29.547 -4.098 1.571 1 93 313 LEU A N 1
ATOM 2458 C CA . LEU A 1 313 ? 29.5 -5.141 0.554 1 93 313 LEU A CA 1
ATOM 2459 C C . LEU A 1 313 ? 30.875 -5.367 -0.055 1 93 313 LEU A C 1
ATOM 2461 O O . LEU A 1 313 ? 31.328 -6.508 -0.195 1 93 313 LEU A O 1
ATOM 2465 N N . ASP A 1 314 ? 31.547 -4.324 -0.343 1 92.75 314 ASP A N 1
ATOM 2466 C CA . ASP A 1 314 ? 32.875 -4.398 -0.974 1 92.75 314 ASP A CA 1
ATOM 2467 C C . ASP A 1 314 ? 33.906 -4.902 0.01 1 92.75 314 ASP A C 1
ATOM 2469 O O . ASP A 1 314 ? 34.781 -5.707 -0.353 1 92.75 314 ASP A O 1
ATOM 2473 N N . LEU A 1 315 ? 33.844 -4.441 1.18 1 92.88 315 LEU A N 1
ATOM 2474 C CA . LEU A 1 315 ? 34.844 -4.793 2.195 1 92.88 315 LEU A CA 1
ATOM 2475 C C . LEU A 1 315 ? 34.75 -6.273 2.559 1 92.88 315 LEU A C 1
ATOM 2477 O O . LEU A 1 315 ? 35.75 -6.922 2.807 1 92.88 315 LEU A O 1
ATOM 2481 N N . THR A 1 316 ? 33.562 -6.77 2.572 1 91.25 316 THR A N 1
ATOM 2482 C CA . THR A 1 316 ? 33.344 -8.141 3.025 1 91.25 316 THR A CA 1
ATOM 2483 C C . THR A 1 316 ? 33.562 -9.125 1.88 1 91.25 316 THR A C 1
ATOM 2485 O O . THR A 1 316 ? 33.75 -10.32 2.111 1 91.25 316 THR A O 1
ATOM 2488 N N . GLY A 1 317 ? 33.375 -8.695 0.638 1 89.12 317 GLY A N 1
ATOM 2489 C CA . GLY A 1 317 ? 33.469 -9.57 -0.52 1 89.12 317 GLY A CA 1
ATOM 2490 C C . GLY A 1 317 ? 32.312 -10.555 -0.623 1 89.12 317 GLY A C 1
ATOM 2491 O O . GLY A 1 317 ? 32.438 -11.617 -1.232 1 89.12 317 GLY A O 1
ATOM 2492 N N . LEU A 1 318 ? 31.219 -10.203 -0.082 1 90.25 318 LEU A N 1
ATOM 2493 C CA . LEU A 1 318 ? 30.094 -11.117 0.033 1 90.25 318 LEU A CA 1
ATOM 2494 C C . LEU A 1 318 ? 29.375 -11.273 -1.305 1 90.25 318 LEU A C 1
ATOM 2496 O O . LEU A 1 318 ? 28.594 -12.203 -1.488 1 90.25 318 LEU A O 1
ATOM 2500 N N . LYS A 1 319 ? 29.672 -10.422 -2.141 1 88.56 319 LYS A N 1
ATOM 2501 C CA . LYS A 1 319 ? 28.938 -10.359 -3.402 1 88.56 319 LYS A CA 1
ATOM 2502 C C . LYS A 1 319 ? 28.922 -11.719 -4.094 1 88.56 319 LYS A C 1
ATOM 2504 O O . LYS A 1 319 ? 27.859 -12.172 -4.562 1 88.56 319 LYS A O 1
ATOM 2509 N N . LYS A 1 320 ? 30 -12.414 -4.141 1 87.25 320 LYS A N 1
ATOM 2510 C CA . LYS A 1 320 ? 30.141 -13.68 -4.855 1 87.25 320 LYS A CA 1
ATOM 2511 C C . LYS A 1 320 ? 29.328 -14.789 -4.172 1 87.25 320 LYS A C 1
ATOM 2513 O O . LYS A 1 320 ? 29.031 -15.812 -4.793 1 87.25 320 LYS A O 1
ATOM 2518 N N . TYR A 1 321 ? 28.938 -14.477 -2.902 1 87 321 TYR A N 1
ATOM 2519 C CA . TYR A 1 321 ? 28.266 -15.531 -2.141 1 87 321 TYR A CA 1
ATOM 2520 C C . TYR A 1 321 ? 26.766 -15.273 -2.057 1 87 321 TYR A C 1
ATOM 2522 O O . TYR A 1 321 ? 25.984 -16.203 -1.866 1 87 321 TYR A O 1
ATOM 2530 N N . ILE A 1 322 ? 26.406 -14.008 -2.301 1 90.75 322 ILE A N 1
ATOM 2531 C CA . ILE A 1 322 ? 25.016 -13.719 -1.983 1 90.75 322 ILE A CA 1
ATOM 2532 C C . ILE A 1 322 ? 24.266 -13.32 -3.254 1 90.75 322 ILE A C 1
ATOM 2534 O O . ILE A 1 322 ? 23.031 -13.227 -3.258 1 90.75 322 ILE A O 1
ATOM 2538 N N . TYR A 1 323 ? 24.938 -13.094 -4.355 1 90.62 323 TYR A N 1
ATOM 2539 C CA . TYR A 1 323 ? 24.328 -12.805 -5.645 1 90.62 323 TYR A CA 1
ATOM 2540 C C . TYR A 1 323 ? 24.484 -13.984 -6.598 1 90.62 323 TYR A C 1
ATOM 2542 O O . TYR A 1 323 ? 25.562 -14.578 -6.684 1 90.62 323 TYR A O 1
ATOM 2550 N N . PRO A 1 324 ? 23.406 -14.312 -7.281 1 89.56 324 PRO A N 1
ATOM 2551 C CA . PRO A 1 324 ? 23.562 -15.312 -8.336 1 89.56 324 PRO A CA 1
ATOM 2552 C C . PRO A 1 324 ? 24.531 -14.867 -9.438 1 89.56 324 PRO A C 1
ATOM 2554 O O . PRO A 1 324 ? 24.719 -13.664 -9.648 1 89.56 324 PRO A O 1
ATOM 2557 N N . GLU A 1 325 ? 25.047 -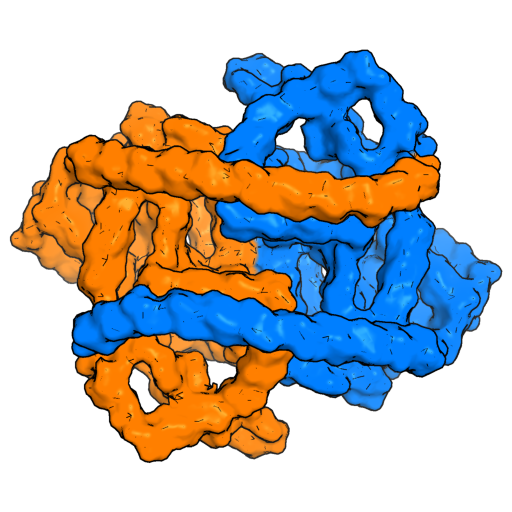15.852 -10.172 1 86.06 325 GLU A N 1
ATOM 2558 C CA . GLU A 1 325 ? 26.047 -15.594 -11.211 1 86.06 325 GLU A CA 1
ATOM 2559 C C . GLU A 1 325 ? 25.5 -14.664 -12.289 1 86.06 325 GLU A C 1
ATOM 2561 O O . GLU A 1 325 ? 26.234 -13.836 -12.828 1 86.06 325 GLU A O 1
ATOM 2566 N N . SER A 1 326 ? 24.297 -14.773 -12.531 1 85.38 326 SER A N 1
ATOM 2567 C CA . SER A 1 326 ? 23.688 -13.977 -13.594 1 85.38 326 SER A CA 1
ATOM 2568 C C . SER A 1 326 ? 23.734 -12.492 -13.25 1 85.38 326 SER A C 1
ATOM 2570 O O . SER A 1 326 ? 23.797 -11.641 -14.148 1 85.38 326 SER A O 1
ATOM 2572 N N . ILE A 1 327 ? 23.641 -12.172 -12.039 1 87.44 327 ILE A N 1
ATOM 2573 C CA . ILE A 1 327 ? 23.656 -10.789 -11.57 1 87.44 327 ILE A CA 1
ATOM 2574 C C . ILE A 1 327 ? 25.078 -10.227 -11.641 1 87.44 327 ILE A C 1
ATOM 2576 O O . ILE A 1 327 ? 25.266 -9.039 -11.906 1 87.44 327 ILE A O 1
ATOM 2580 N N . LEU A 1 328 ? 25.984 -11.109 -11.414 1 84.25 328 LEU A N 1
ATOM 2581 C CA . LEU A 1 328 ? 27.391 -10.695 -11.414 1 84.25 328 LEU A CA 1
ATOM 2582 C C . LEU A 1 328 ? 27.875 -10.469 -12.836 1 84.25 328 LEU A C 1
ATOM 2584 O O . LEU A 1 328 ? 28.875 -9.781 -13.055 1 84.25 328 LEU A O 1
ATOM 2588 N N . SER A 1 329 ? 27.109 -11 -13.781 1 81.81 329 SER A N 1
ATOM 2589 C CA . SER A 1 329 ? 27.453 -10.836 -15.188 1 81.81 329 SER A CA 1
ATOM 2590 C C . SER A 1 329 ? 26.953 -9.508 -15.742 1 81.81 329 SER A C 1
ATOM 2592 O O . SER A 1 329 ? 25.828 -9.094 -15.438 1 81.81 329 SER A O 1
ATOM 2594 N N . PRO A 1 330 ? 27.734 -8.859 -16.5 1 75.69 330 PRO A N 1
ATOM 2595 C CA . PRO A 1 330 ? 27.281 -7.594 -17.094 1 75.69 330 PRO A CA 1
ATOM 2596 C C . PRO A 1 330 ? 26.312 -7.793 -18.25 1 75.69 330 PRO A C 1
ATOM 2598 O O . PRO A 1 330 ? 25.719 -6.828 -18.734 1 75.69 330 PRO A O 1
ATOM 2601 N N . GLU A 1 331 ? 26.078 -8.953 -18.625 1 75.88 331 GLU A N 1
ATOM 2602 C CA . GLU A 1 331 ? 25.219 -9.219 -19.766 1 75.88 331 GLU A CA 1
ATOM 2603 C C . GLU A 1 331 ? 23.75 -8.961 -19.438 1 75.88 331 GLU A C 1
ATOM 2605 O O . GLU A 1 331 ? 23.266 -9.391 -18.391 1 75.88 331 GLU A O 1
ATOM 2610 N N . ILE A 1 332 ? 23.156 -8.188 -20.266 1 69.94 332 ILE A N 1
ATOM 2611 C CA . ILE A 1 332 ? 21.734 -7.887 -20.109 1 69.94 332 ILE A CA 1
ATOM 2612 C C . ILE A 1 332 ? 20.969 -8.312 -21.359 1 69.94 332 ILE A C 1
ATOM 2614 O O . ILE A 1 332 ? 21.5 -8.227 -22.469 1 69.94 332 ILE A O 1
ATOM 2618 N N . LYS A 1 333 ? 19.781 -8.82 -21.094 1 69.5 333 LYS A N 1
ATOM 2619 C CA . LYS A 1 333 ? 18.953 -9.148 -22.234 1 69.5 333 LYS A CA 1
ATOM 2620 C C . LYS A 1 333 ? 18.688 -7.918 -23.109 1 69.5 333 LYS A C 1
ATOM 2622 O O . LYS A 1 333 ? 18.328 -6.855 -22.594 1 69.5 333 LYS A O 1
ATOM 2627 N N . VAL A 1 334 ? 19.219 -7.926 -24.344 1 59.78 334 VAL A N 1
ATOM 2628 C CA . VAL A 1 334 ? 19.141 -6.809 -25.266 1 59.78 334 VAL A CA 1
ATOM 2629 C C . VAL A 1 334 ? 17.906 -6.957 -26.156 1 59.78 334 VAL A C 1
ATOM 2631 O O . VAL A 1 334 ? 17.609 -8.055 -26.641 1 59.78 334 VAL A O 1
ATOM 2634 N N . ASP A 1 335 ? 16.625 -6.355 -25.797 1 57.81 335 ASP A N 1
ATOM 2635 C CA . ASP A 1 335 ? 15.594 -6.316 -26.828 1 57.81 335 ASP A CA 1
ATOM 2636 C C . ASP A 1 335 ? 15.688 -5.039 -27.656 1 57.81 335 ASP A C 1
ATOM 2638 O O . ASP A 1 335 ? 15.977 -3.967 -27.125 1 57.81 335 ASP A O 1
ATOM 2642 N N . MET B 1 1 ? 23.812 -20.719 -3.355 1 70.5 1 MET B N 1
ATOM 2643 C CA . MET B 1 1 ? 22.766 -19.703 -3.15 1 70.5 1 MET B CA 1
ATOM 2644 C C . MET B 1 1 ? 21.562 -20.297 -2.43 1 70.5 1 MET B C 1
ATOM 2646 O O . MET B 1 1 ? 21.062 -19.703 -1.474 1 70.5 1 MET B O 1
ATOM 2650 N N . ASP B 1 2 ? 21.438 -21.578 -2.676 1 78.81 2 ASP B N 1
ATOM 2651 C CA . ASP B 1 2 ? 20.297 -22.234 -2.047 1 78.81 2 ASP B CA 1
ATOM 2652 C C . ASP B 1 2 ? 20.562 -22.5 -0.568 1 78.81 2 ASP B C 1
ATOM 2654 O O . ASP B 1 2 ? 19.656 -22.375 0.263 1 78.81 2 ASP B O 1
ATOM 2658 N N . LEU B 1 3 ? 21.828 -22.672 -0.292 1 83.44 3 LEU B N 1
ATOM 2659 C CA . LEU B 1 3 ? 22.188 -23.016 1.08 1 83.44 3 LEU B CA 1
ATOM 2660 C C . LEU B 1 3 ? 22.031 -21.812 2 1 83.44 3 LEU B C 1
ATOM 2662 O O . LEU B 1 3 ? 21.578 -21.953 3.141 1 83.44 3 LEU B O 1
ATOM 2666 N N . ILE B 1 4 ? 22.375 -20.688 1.488 1 88.81 4 ILE B N 1
ATOM 2667 C CA . ILE B 1 4 ? 22.281 -19.484 2.293 1 88.81 4 ILE B CA 1
ATOM 2668 C C . ILE B 1 4 ? 20.828 -19.188 2.641 1 88.81 4 ILE B C 1
ATOM 2670 O O . ILE B 1 4 ? 20.516 -18.859 3.783 1 88.81 4 ILE B O 1
ATOM 2674 N N . HIS B 1 5 ? 19.953 -19.391 1.729 1 88.62 5 HIS B N 1
ATOM 2675 C CA . HIS B 1 5 ? 18.547 -19.109 1.979 1 88.62 5 HIS B CA 1
ATOM 2676 C C . HIS B 1 5 ? 17.938 -20.156 2.91 1 88.62 5 HIS B C 1
ATOM 2678 O O . HIS B 1 5 ? 17.062 -19.828 3.715 1 88.62 5 HIS B O 1
ATOM 2684 N N . LYS B 1 6 ? 18.422 -21.359 2.793 1 89 6 LYS B N 1
ATOM 2685 C CA . LYS B 1 6 ? 17.969 -22.391 3.732 1 89 6 LYS B CA 1
ATOM 2686 C C . LYS B 1 6 ? 18.406 -22.047 5.156 1 89 6 LYS B C 1
ATOM 2688 O O . LYS B 1 6 ? 17.625 -22.203 6.102 1 89 6 LYS B O 1
ATOM 2693 N N . PHE B 1 7 ? 19.641 -21.594 5.215 1 92.44 7 PHE B N 1
ATOM 2694 C CA . PHE B 1 7 ? 20.172 -21.188 6.508 1 92.44 7 PHE B CA 1
ATOM 2695 C C . PHE B 1 7 ? 19.391 -20 7.07 1 92.44 7 PHE B C 1
ATOM 2697 O O . PHE B 1 7 ? 19 -20.016 8.242 1 92.44 7 PHE B O 1
ATOM 2704 N N . LEU B 1 8 ? 19.141 -19.031 6.289 1 92.75 8 LEU B N 1
ATOM 2705 C CA . LEU B 1 8 ? 18.438 -17.828 6.719 1 92.75 8 LEU B CA 1
ATOM 2706 C C . LEU B 1 8 ? 17 -18.125 7.098 1 92.75 8 LEU B C 1
ATOM 2708 O O . LEU B 1 8 ? 16.453 -17.531 8.023 1 92.75 8 LEU B O 1
ATOM 2712 N N . LYS B 1 9 ? 16.391 -19.078 6.418 1 91.5 9 LYS B N 1
ATOM 2713 C CA . LYS B 1 9 ? 15.023 -19.484 6.699 1 91.5 9 LYS B CA 1
ATOM 2714 C C . LYS B 1 9 ? 14.891 -20.016 8.125 1 91.5 9 LYS B C 1
ATOM 2716 O O . LYS B 1 9 ? 13.859 -19.812 8.773 1 91.5 9 LYS B O 1
ATOM 2721 N N . ILE B 1 10 ? 15.906 -20.562 8.648 1 92.81 10 ILE B N 1
ATOM 2722 C CA . ILE B 1 10 ? 15.883 -21.188 9.961 1 92.81 10 ILE B CA 1
ATOM 2723 C C . ILE B 1 10 ? 16.312 -20.188 11.023 1 92.81 10 ILE B C 1
ATOM 2725 O O . ILE B 1 10 ? 15.703 -20.094 12.094 1 92.81 10 ILE B O 1
ATOM 2729 N N . VAL B 1 11 ? 17.281 -19.328 10.695 1 94.44 11 VAL B N 1
ATOM 2730 C CA . VAL B 1 11 ? 17.969 -18.531 11.703 1 94.44 11 VAL B CA 1
ATOM 2731 C C . VAL B 1 11 ? 17.297 -17.172 11.844 1 94.44 11 VAL B C 1
ATOM 2733 O O . VAL B 1 11 ? 17.109 -16.672 12.953 1 94.44 11 VAL B O 1
ATOM 2736 N N . VAL B 1 12 ? 16.828 -16.578 10.758 1 94.38 12 VAL B N 1
ATOM 2737 C CA . VAL B 1 12 ? 16.422 -15.18 10.75 1 94.38 12 VAL B CA 1
ATOM 2738 C C . VAL B 1 12 ? 15.133 -15.008 11.547 1 94.38 12 VAL B C 1
ATOM 2740 O O . VAL B 1 12 ? 15.039 -14.125 12.398 1 94.38 12 VAL B O 1
ATOM 2743 N N . PRO B 1 13 ? 14.141 -15.867 11.391 1 93 13 PRO B N 1
ATOM 2744 C CA . PRO B 1 13 ? 12.883 -15.617 12.094 1 93 13 PRO B CA 1
ATOM 2745 C C . PRO B 1 13 ? 13.039 -15.633 13.609 1 93 13 PRO B C 1
ATOM 2747 O O . PRO B 1 13 ? 12.688 -14.656 14.281 1 93 13 PRO B O 1
ATOM 2750 N N . PRO B 1 14 ? 13.719 -16.672 14.195 1 94.12 14 PRO B N 1
ATOM 2751 C CA . PRO B 1 14 ? 13.867 -16.625 15.656 1 94.12 14 PRO B CA 1
ATOM 2752 C C . PRO B 1 14 ? 14.758 -15.484 16.125 1 94.12 14 PRO B C 1
ATOM 2754 O O . PRO B 1 14 ? 14.484 -14.867 17.156 1 94.12 14 PRO B O 1
ATOM 2757 N N . VAL B 1 15 ? 15.797 -15.148 15.398 1 94.75 15 VAL B N 1
ATOM 2758 C CA . VAL B 1 15 ? 16.703 -14.07 15.781 1 94.75 15 VAL B CA 1
ATOM 2759 C C . VAL B 1 15 ? 15.977 -12.727 15.68 1 94.75 15 VAL B C 1
ATOM 2761 O O . VAL B 1 15 ? 16.094 -11.883 16.578 1 94.75 15 VAL B O 1
ATOM 2764 N N . ALA B 1 16 ? 15.219 -12.562 14.609 1 93.12 16 ALA B N 1
ATOM 2765 C CA . ALA B 1 16 ? 14.5 -11.312 14.398 1 93.12 16 ALA B CA 1
ATOM 2766 C C . ALA B 1 16 ? 13.43 -11.109 15.469 1 93.12 16 ALA B C 1
ATOM 2768 O O . ALA B 1 16 ? 13.281 -10.008 16.016 1 93.12 16 ALA B O 1
ATOM 2769 N N . ILE B 1 17 ? 12.695 -12.133 15.836 1 92.25 17 ILE B N 1
ATOM 2770 C CA . ILE B 1 17 ? 11.602 -12.047 16.797 1 92.25 17 ILE B CA 1
ATOM 2771 C C . ILE B 1 17 ? 12.164 -11.836 18.203 1 92.25 17 ILE B C 1
ATOM 2773 O O . ILE B 1 17 ? 11.703 -10.969 18.938 1 92.25 17 ILE B O 1
ATOM 2777 N N . THR B 1 18 ? 13.18 -12.641 18.5 1 94.44 18 THR B N 1
ATOM 2778 C CA . THR B 1 18 ? 13.805 -12.492 19.812 1 94.44 18 THR B CA 1
ATOM 2779 C C . THR B 1 18 ? 14.477 -11.125 19.953 1 94.44 18 THR B C 1
ATOM 2781 O O . THR B 1 18 ? 14.367 -10.477 20.984 1 94.44 18 THR B O 1
ATOM 2784 N N . GLY B 1 19 ? 15.148 -10.727 18.891 1 94.31 19 GLY B N 1
ATOM 2785 C CA . GLY B 1 19 ? 15.75 -9.398 18.891 1 94.31 19 GLY B CA 1
ATOM 2786 C C . GLY B 1 19 ? 14.742 -8.281 19.094 1 94.31 19 GLY B C 1
ATOM 2787 O O . GLY B 1 19 ? 14.977 -7.363 19.875 1 94.31 19 GLY B O 1
ATOM 2788 N N . LEU B 1 20 ? 13.641 -8.406 18.438 1 93.31 20 LEU B N 1
ATOM 2789 C CA . LEU B 1 20 ? 12.586 -7.414 18.562 1 93.31 20 LEU B CA 1
ATOM 2790 C C . LEU B 1 20 ? 12.047 -7.375 19.984 1 93.31 20 LEU B C 1
ATOM 2792 O O . LEU B 1 20 ? 11.883 -6.297 20.562 1 93.31 20 LEU B O 1
ATOM 2796 N N . LEU B 1 21 ? 11.773 -8.562 20.562 1 93.38 21 LEU B N 1
ATOM 2797 C CA . LEU B 1 21 ? 11.195 -8.648 21.891 1 93.38 21 LEU B CA 1
ATOM 2798 C C . LEU B 1 21 ? 12.148 -8.07 22.938 1 93.38 21 LEU B C 1
ATOM 2800 O O . LEU B 1 21 ? 11.711 -7.445 23.906 1 93.38 21 LEU B O 1
ATOM 2804 N N . PHE B 1 22 ? 13.43 -8.195 22.719 1 95.06 22 PHE B N 1
ATOM 2805 C CA . PHE B 1 22 ? 14.43 -7.68 23.641 1 95.06 22 PHE B CA 1
ATOM 2806 C C . PHE B 1 22 ? 14.594 -6.172 23.469 1 95.06 22 PHE B C 1
ATOM 2808 O O . PHE B 1 22 ? 14.867 -5.461 24.438 1 95.06 22 PHE B O 1
ATOM 2815 N N . PHE B 1 23 ? 14.375 -5.777 22.328 1 95.38 23 PHE B N 1
ATOM 2816 C CA . PHE B 1 23 ? 14.641 -4.383 21.984 1 95.38 23 PHE B CA 1
ATOM 2817 C C . PHE B 1 23 ? 13.445 -3.506 22.344 1 95.38 23 PHE B C 1
ATOM 2819 O O . PHE B 1 23 ? 13.609 -2.334 22.688 1 95.38 23 PHE B O 1
ATOM 2826 N N . LEU B 1 24 ? 12.266 -3.988 22.328 1 94.56 24 LEU B N 1
ATOM 2827 C CA . LEU B 1 24 ? 11.016 -3.24 22.375 1 94.56 24 LEU B CA 1
ATOM 2828 C C . LEU B 1 24 ? 10.891 -2.463 23.688 1 94.56 24 LEU B C 1
ATOM 2830 O O . LEU B 1 24 ? 10.555 -1.277 23.672 1 94.56 24 LEU B O 1
ATOM 2834 N N . PRO B 1 25 ? 11.219 -3.121 24.828 1 94.88 25 PRO B N 1
ATOM 2835 C CA . PRO B 1 25 ? 11.07 -2.355 26.062 1 94.88 25 PRO B CA 1
ATOM 2836 C C . PRO B 1 25 ? 11.961 -1.116 26.109 1 94.88 25 PRO B C 1
ATOM 2838 O O . PRO B 1 25 ? 11.516 -0.042 26.516 1 94.88 25 PRO B O 1
ATOM 2841 N N . SER B 1 26 ? 13.188 -1.252 25.703 1 95.88 26 SER B N 1
ATOM 2842 C CA . SER B 1 26 ? 14.094 -0.11 25.656 1 95.88 26 SER B CA 1
ATOM 2843 C C . SER B 1 26 ? 13.625 0.938 24.656 1 95.88 26 SER B C 1
ATOM 2845 O O . SER B 1 26 ? 13.734 2.139 24.906 1 95.88 26 SER B O 1
ATOM 2847 N N . TYR B 1 27 ? 13.133 0.467 23.594 1 95.44 27 TYR B N 1
ATOM 2848 C CA . TYR B 1 27 ? 12.625 1.364 22.562 1 95.44 27 TYR B CA 1
ATOM 2849 C C . TYR B 1 27 ? 11.414 2.143 23.062 1 95.44 27 TYR B C 1
ATOM 2851 O O . TYR B 1 27 ? 11.312 3.354 22.844 1 95.44 27 TYR B O 1
ATOM 2859 N N . TRP B 1 28 ? 10.516 1.501 23.75 1 94.25 28 TRP B N 1
ATOM 2860 C CA . TRP B 1 28 ? 9.312 2.139 24.281 1 94.25 28 TRP B CA 1
ATOM 2861 C C . TRP B 1 28 ? 9.672 3.145 25.375 1 94.25 28 TRP B C 1
ATOM 2863 O O . TRP B 1 28 ? 9.023 4.184 25.5 1 94.25 28 TRP B O 1
ATOM 2873 N N . PHE B 1 29 ? 10.656 2.799 26.125 1 95.88 29 PHE B N 1
ATOM 2874 C CA . PHE B 1 29 ? 11.133 3.73 27.141 1 95.88 29 PHE B CA 1
ATOM 2875 C C . PHE B 1 29 ? 11.719 4.98 26.5 1 95.88 29 PHE B C 1
ATOM 2877 O O . PHE B 1 29 ? 11.43 6.102 26.938 1 95.88 29 PHE B O 1
ATOM 2884 N N . TYR B 1 30 ? 12.469 4.773 25.516 1 95.31 30 TYR B N 1
ATOM 2885 C CA . TYR B 1 30 ? 13.031 5.891 24.766 1 95.31 30 TYR B CA 1
ATOM 2886 C C . TYR B 1 30 ? 11.938 6.773 24.188 1 95.31 30 TYR B C 1
ATOM 2888 O O . TYR B 1 30 ? 11.992 8 24.297 1 95.31 30 TYR B O 1
ATOM 2896 N N . LYS B 1 31 ? 10.953 6.191 23.625 1 94.25 31 LYS B N 1
ATOM 2897 C CA . LYS B 1 31 ? 9.828 6.926 23.047 1 94.25 31 LYS B CA 1
ATOM 2898 C C . LYS B 1 31 ? 9.07 7.711 24.109 1 94.25 31 LYS B C 1
ATOM 2900 O O . LYS B 1 31 ? 8.594 8.82 23.859 1 94.25 31 LYS B O 1
ATOM 2905 N N . PHE B 1 32 ? 8.938 7.105 25.219 1 95.31 32 PHE B N 1
ATOM 2906 C CA . PHE B 1 32 ? 8.258 7.754 26.328 1 95.31 32 PHE B CA 1
ATOM 2907 C C . PHE B 1 32 ? 8.992 9.016 26.75 1 95.31 32 PHE B C 1
ATOM 2909 O O . PHE B 1 32 ? 8.383 10.078 26.906 1 95.31 32 PHE B O 1
ATOM 2916 N N . ILE B 1 33 ? 10.266 8.945 26.891 1 96.5 33 ILE B N 1
ATOM 2917 C CA . ILE B 1 33 ? 11.07 10.094 27.297 1 96.5 33 ILE B CA 1
ATOM 2918 C C . ILE B 1 33 ? 11.016 11.18 26.234 1 96.5 33 ILE B C 1
ATOM 2920 O O . ILE B 1 33 ? 10.852 12.359 26.547 1 96.5 33 ILE B O 1
ATOM 2924 N N . THR B 1 34 ? 11.141 10.758 25.016 1 94.81 34 THR B N 1
ATOM 2925 C CA . THR B 1 34 ? 11.125 11.719 23.922 1 94.81 34 THR B CA 1
ATOM 2926 C C . THR B 1 34 ? 9.766 12.391 23.812 1 94.81 34 THR B C 1
ATOM 2928 O O . THR B 1 34 ? 9.672 13.562 23.438 1 94.81 34 THR B O 1
ATOM 2931 N N . SER B 1 35 ? 8.75 11.648 24.062 1 94.75 35 SER B N 1
ATOM 2932 C CA . SER B 1 35 ? 7.406 12.227 24.031 1 94.75 35 SER B CA 1
ATOM 2933 C C . SER B 1 35 ? 7.254 13.312 25.094 1 94.75 35 SER B C 1
ATOM 2935 O O . SER B 1 35 ? 6.633 14.352 24.844 1 94.75 35 SER B O 1
ATOM 2937 N N . ILE B 1 36 ? 7.762 13.094 26.234 1 96 36 ILE B N 1
ATOM 2938 C CA . ILE B 1 36 ? 7.727 14.086 27.312 1 96 36 ILE B CA 1
ATOM 2939 C C . ILE B 1 36 ? 8.516 15.32 26.891 1 96 36 ILE B C 1
ATOM 2941 O O . ILE B 1 36 ? 8.031 16.453 27.016 1 96 36 ILE B O 1
ATOM 2945 N N . LEU B 1 37 ? 9.648 15.102 26.391 1 96.25 37 LEU B N 1
ATOM 2946 C CA . LEU B 1 37 ? 10.516 16.203 26 1 96.25 37 LEU B CA 1
ATOM 2947 C C . LEU B 1 37 ? 9.883 17.016 24.875 1 96.25 37 LEU B C 1
ATOM 2949 O O . LEU B 1 37 ? 9.914 18.25 24.891 1 96.25 37 LEU B O 1
ATOM 2953 N N . SER B 1 38 ? 9.336 16.328 23.891 1 95.69 38 SER B N 1
ATOM 2954 C CA . SER B 1 38 ? 8.719 17 22.75 1 95.69 38 SER B CA 1
ATOM 2955 C C . SER B 1 38 ? 7.492 17.797 23.188 1 95.69 38 SER B C 1
ATOM 2957 O O . SER B 1 38 ? 7.184 18.844 22.594 1 95.69 38 SER B O 1
ATOM 2959 N N . SER B 1 39 ? 6.82 17.281 24.172 1 95.12 39 SER B N 1
ATOM 2960 C CA . SER B 1 39 ? 5.672 18.016 24.703 1 95.12 39 SER B CA 1
ATOM 2961 C C . SER B 1 39 ? 6.109 19.297 25.406 1 95.12 39 SER B C 1
ATOM 2963 O O . SER B 1 39 ? 5.441 20.328 25.312 1 95.12 39 SER B O 1
ATOM 2965 N N . ILE B 1 40 ? 7.199 19.234 26.125 1 95.88 40 ILE B N 1
AT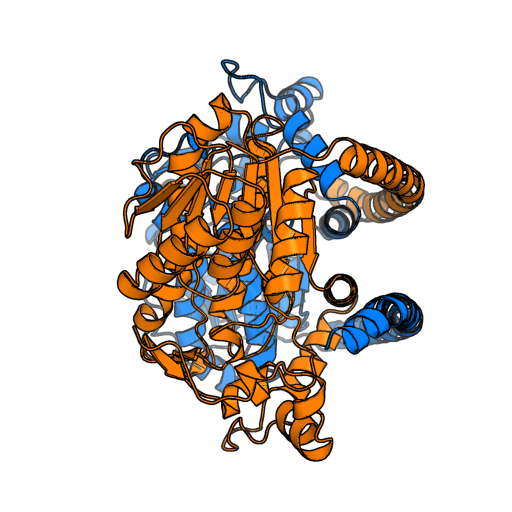OM 2966 C CA . ILE B 1 40 ? 7.73 20.375 26.859 1 95.88 40 ILE B CA 1
ATOM 2967 C C . ILE B 1 40 ? 8.305 21.406 25.891 1 95.88 40 ILE B C 1
ATOM 2969 O O . ILE B 1 40 ? 8.102 22.609 26.047 1 95.88 40 ILE B O 1
ATOM 2973 N N . PHE B 1 41 ? 8.93 20.938 24.812 1 96.38 41 PHE B N 1
ATOM 2974 C CA . PHE B 1 41 ? 9.633 21.828 23.891 1 96.38 41 PHE B CA 1
ATOM 2975 C C . PHE B 1 41 ? 8.867 21.938 22.562 1 96.38 41 PHE B C 1
ATOM 2977 O O . PHE B 1 41 ? 9.477 22.047 21.5 1 96.38 41 PHE B O 1
ATOM 2984 N N . SER B 1 42 ? 7.613 21.844 22.609 1 97.56 42 SER B N 1
ATOM 2985 C CA . SER B 1 42 ? 6.766 21.938 21.422 1 97.56 42 SER B CA 1
ATOM 2986 C C . SER B 1 42 ? 7.004 23.25 20.688 1 97.56 42 SER B C 1
ATOM 2988 O O . SER B 1 42 ? 7.18 24.297 21.297 1 97.56 42 SER B O 1
ATOM 2990 N N . GLU B 1 43 ? 6.965 23.188 19.406 1 98.25 43 GLU B N 1
ATOM 2991 C CA . GLU B 1 43 ? 7.23 24.344 18.562 1 98.25 43 GLU B CA 1
ATOM 2992 C C . GLU B 1 43 ? 6.129 25.391 18.688 1 98.25 43 GLU B C 1
ATOM 2994 O O . GLU B 1 43 ? 4.945 25.047 18.719 1 98.25 43 GLU B O 1
ATOM 2999 N N . ASN B 1 44 ? 6.523 26.625 18.828 1 98.38 44 ASN B N 1
ATOM 3000 C CA . ASN B 1 44 ? 5.605 27.75 18.719 1 98.38 44 ASN B CA 1
ATOM 3001 C C . ASN B 1 44 ? 5.426 28.188 17.281 1 98.38 44 ASN B C 1
ATOM 3003 O O . ASN B 1 44 ? 6.379 28.641 16.641 1 98.38 44 ASN B O 1
ATOM 3007 N N . VAL B 1 45 ? 4.195 28.172 16.75 1 98.5 45 VAL B N 1
ATOM 3008 C CA . VAL B 1 45 ? 3.99 28.406 15.336 1 98.5 45 VAL B CA 1
ATOM 3009 C C . VAL B 1 45 ? 3.568 29.859 15.109 1 98.5 45 VAL B C 1
ATOM 3011 O O . VAL B 1 45 ? 3.264 30.266 13.984 1 98.5 45 VAL B O 1
ATOM 3014 N N . ALA B 1 46 ? 3.531 30.594 16.188 1 98.44 46 ALA B N 1
ATOM 3015 C CA . ALA B 1 46 ? 3.229 32 16.031 1 98.44 46 ALA B CA 1
ATOM 3016 C C . ALA B 1 46 ? 4.227 32.688 15.086 1 98.44 46 ALA B C 1
ATOM 3018 O O . ALA B 1 46 ? 5.438 32.531 15.25 1 98.44 46 ALA B O 1
ATOM 3019 N N . GLY B 1 47 ? 3.695 33.312 14.094 1 97.56 47 GLY B N 1
ATOM 3020 C CA . GLY B 1 47 ? 4.527 34.031 13.148 1 97.56 47 GLY B CA 1
ATOM 3021 C C . GLY B 1 47 ? 5.109 33.156 12.062 1 97.56 47 GLY B C 1
ATOM 3022 O O . GLY B 1 47 ? 5.762 33.656 11.141 1 97.56 47 GLY B O 1
ATOM 3023 N N . LYS B 1 48 ? 4.883 31.922 12.133 1 97.62 48 LYS B N 1
ATOM 3024 C CA . LYS B 1 48 ? 5.375 31.016 11.102 1 97.62 48 LYS B CA 1
ATOM 3025 C C . LYS B 1 48 ? 4.418 30.953 9.914 1 97.62 48 LYS B C 1
ATOM 3027 O O . LYS B 1 48 ? 3.225 31.219 10.062 1 97.62 48 LYS B O 1
ATOM 3032 N N . VAL B 1 49 ? 4.969 30.609 8.766 1 97.25 49 VAL B N 1
ATOM 3033 C CA . VAL B 1 49 ? 4.18 30.547 7.539 1 97.25 49 VAL B CA 1
ATOM 3034 C C . VAL B 1 49 ? 3.779 29.094 7.262 1 97.25 49 VAL B C 1
ATOM 3036 O O . VAL B 1 49 ? 4.641 28.219 7.098 1 97.25 49 VAL B O 1
ATOM 3039 N N . VAL B 1 50 ? 2.479 28.859 7.203 1 97.88 50 VAL B N 1
ATOM 3040 C CA . VAL B 1 50 ? 1.932 27.516 7 1 97.88 50 VAL B CA 1
ATOM 3041 C C . VAL B 1 50 ? 1.132 27.469 5.699 1 97.88 50 VAL B C 1
ATOM 3043 O O . VAL B 1 50 ? 0.209 28.266 5.504 1 97.88 50 VAL B O 1
ATOM 3046 N N . LEU B 1 51 ? 1.534 26.609 4.797 1 97.19 51 LEU B N 1
ATOM 3047 C CA . LEU B 1 51 ? 0.769 26.344 3.584 1 97.19 51 LEU B CA 1
ATOM 3048 C C . LEU B 1 51 ? -0.142 25.141 3.771 1 97.19 51 LEU B C 1
ATOM 3050 O O . LEU B 1 51 ? 0.322 24.062 4.145 1 97.19 51 LEU B O 1
ATOM 3054 N N . ILE B 1 52 ? -1.4 25.297 3.547 1 97.44 52 ILE B N 1
ATOM 3055 C CA . ILE B 1 52 ? -2.373 24.219 3.648 1 97.44 52 ILE B CA 1
ATOM 3056 C C . ILE B 1 52 ? -3.033 23.984 2.291 1 97.44 52 ILE B C 1
ATOM 3058 O O . ILE B 1 52 ? -3.768 24.844 1.798 1 97.44 52 ILE B O 1
ATOM 3062 N N . ALA B 1 53 ? -2.715 22.875 1.695 1 95.12 53 ALA B N 1
ATOM 3063 C CA . ALA B 1 53 ? -3.375 22.453 0.463 1 95.12 53 ALA B CA 1
ATOM 3064 C C . ALA B 1 53 ? -4.613 21.625 0.765 1 95.12 53 ALA B C 1
ATOM 3066 O O . ALA B 1 53 ? -4.523 20.578 1.425 1 95.12 53 ALA B O 1
ATOM 3067 N N . GLY B 1 54 ? -5.734 21.984 0.253 1 93.75 54 GLY B N 1
ATOM 3068 C CA . GLY B 1 54 ? -7.012 21.375 0.587 1 93.75 54 GLY B CA 1
ATOM 3069 C C . GLY B 1 54 ? -7.703 22.047 1.763 1 93.75 54 GLY B C 1
ATOM 3070 O O . GLY B 1 54 ? -8.258 21.375 2.629 1 93.75 54 GLY B O 1
ATOM 3071 N N . ALA B 1 55 ? -7.676 23.344 1.808 1 95.62 55 ALA B N 1
ATOM 3072 C CA . ALA B 1 55 ? -8.07 24.078 3 1 95.62 55 ALA B CA 1
ATOM 3073 C C . ALA B 1 55 ? -9.531 24.531 2.912 1 95.62 55 ALA B C 1
ATOM 3075 O O . ALA B 1 55 ? -10.039 25.203 3.812 1 95.62 55 ALA B O 1
ATOM 3076 N N . SER B 1 56 ? -10.289 24.078 1.936 1 92.56 56 SER B N 1
ATOM 3077 C CA . SER B 1 56 ? -11.594 24.672 1.695 1 92.56 56 SER B CA 1
ATOM 3078 C C . SER B 1 56 ? -12.68 23.984 2.523 1 92.56 56 SER B C 1
ATOM 3080 O O . SER B 1 56 ? -13.805 24.469 2.604 1 92.56 56 SER B O 1
ATOM 3082 N N . SER B 1 57 ? -12.391 22.828 3.117 1 91.62 57 SER B N 1
ATOM 3083 C CA . SER B 1 57 ? -13.398 22.109 3.896 1 91.62 57 SER B CA 1
ATOM 3084 C C . SER B 1 57 ? -12.758 21.062 4.797 1 91.62 57 SER B C 1
ATOM 3086 O O . SER B 1 57 ? -11.547 20.844 4.734 1 91.62 57 SER B O 1
ATOM 3088 N N . GLY B 1 58 ? -13.555 20.594 5.715 1 93.56 58 GLY B N 1
ATOM 3089 C CA . GLY B 1 58 ? -13.18 19.422 6.492 1 93.56 58 GLY B CA 1
ATOM 3090 C C . GLY B 1 58 ? -11.953 19.641 7.352 1 93.56 58 GLY B C 1
ATOM 3091 O O . GLY B 1 58 ? -11.883 20.609 8.109 1 93.56 58 GLY B O 1
ATOM 3092 N N . ILE B 1 59 ? -11.109 18.719 7.262 1 96.38 59 ILE B N 1
ATOM 3093 C CA . ILE B 1 59 ? -9.906 18.719 8.086 1 96.38 59 ILE B CA 1
ATOM 3094 C C . ILE B 1 59 ? -9.039 19.922 7.727 1 96.38 59 ILE B C 1
ATOM 3096 O O . ILE B 1 59 ? -8.547 20.625 8.609 1 96.38 59 ILE B O 1
ATOM 3100 N N . GLY B 1 60 ? -8.906 20.234 6.414 1 97.31 60 GLY B N 1
ATOM 3101 C CA . GLY B 1 60 ? -8.094 21.359 5.965 1 97.31 60 GLY B CA 1
ATOM 3102 C C . GLY B 1 60 ? -8.57 22.703 6.5 1 97.31 60 GLY B C 1
ATOM 3103 O O . GLY B 1 60 ? -7.77 23.516 6.957 1 97.31 60 GLY B O 1
ATOM 3104 N N . GLU B 1 61 ? -9.828 22.859 6.484 1 97.38 61 GLU B N 1
ATOM 3105 C CA . GLU B 1 61 ? -10.453 24.062 7.016 1 97.38 61 GLU B CA 1
ATOM 3106 C C . GLU B 1 61 ? -10.156 24.234 8.5 1 97.38 61 GLU B C 1
ATOM 3108 O O . GLU B 1 61 ? -9.758 25.312 8.945 1 97.38 61 GLU B O 1
ATOM 3113 N N . HIS B 1 62 ? -10.297 23.219 9.219 1 98.12 62 HIS B N 1
ATOM 3114 C CA . HIS B 1 62 ? -10.141 23.312 10.664 1 98.12 62 HIS B CA 1
ATOM 3115 C C . HIS B 1 62 ? -8.672 23.359 11.062 1 98.12 62 HIS B C 1
ATOM 3117 O O . HIS B 1 62 ? -8.328 23.875 12.117 1 98.12 62 HIS B O 1
ATOM 3123 N N . LEU B 1 63 ? -7.832 22.812 10.203 1 98.75 63 LEU B N 1
ATOM 3124 C CA . LEU B 1 63 ? -6.402 23.016 10.414 1 98.75 63 LEU B CA 1
ATOM 3125 C C . LEU B 1 63 ? -6.031 24.484 10.25 1 98.75 63 LEU B C 1
ATOM 3127 O O . LEU B 1 63 ? -5.234 25.016 11.023 1 98.75 63 LEU B O 1
ATOM 3131 N N . ALA B 1 64 ? -6.629 25.078 9.227 1 98.62 64 ALA B N 1
ATOM 3132 C CA . ALA B 1 64 ? -6.414 26.516 9.055 1 98.62 64 ALA B CA 1
ATOM 3133 C C . ALA B 1 64 ? -6.809 27.281 10.312 1 98.62 64 ALA B C 1
ATOM 3135 O O . ALA B 1 64 ? -6.059 28.141 10.781 1 98.62 64 ALA B O 1
ATOM 3136 N N . TYR B 1 65 ? -7.934 26.938 10.898 1 98.88 65 TYR B N 1
ATOM 3137 C CA . TYR B 1 65 ? -8.422 27.625 12.094 1 98.88 65 TYR B CA 1
ATOM 3138 C C . TYR B 1 65 ? -7.496 27.359 13.273 1 98.88 65 TYR B C 1
ATOM 3140 O O . TYR B 1 65 ? -7.199 28.281 14.047 1 98.88 65 TYR B O 1
ATOM 3148 N N . GLU B 1 66 ? -7.066 26.125 13.406 1 98.88 66 GLU B N 1
ATOM 3149 C CA . GLU B 1 66 ? -6.211 25.781 14.539 1 98.88 66 GLU B CA 1
ATOM 3150 C C . GLU B 1 66 ? -4.867 26.516 14.445 1 98.88 66 GLU B C 1
ATOM 3152 O O . GLU B 1 66 ? -4.387 27.062 15.438 1 98.88 66 GLU B O 1
ATOM 3157 N N . TYR B 1 67 ? -4.234 26.547 13.305 1 98.88 67 TYR B N 1
ATOM 3158 C CA . TYR B 1 67 ? -2.992 27.281 13.102 1 98.88 67 TYR B CA 1
ATOM 3159 C C . TYR B 1 67 ? -3.201 28.781 13.32 1 98.88 67 TYR B C 1
ATOM 3161 O O . TYR B 1 67 ? -2.342 29.453 13.883 1 98.88 67 TYR B O 1
ATOM 3169 N N . ALA B 1 68 ? -4.352 29.281 12.867 1 98.88 68 ALA B N 1
ATOM 3170 C CA . ALA B 1 68 ? -4.684 30.688 13.039 1 98.88 68 ALA B CA 1
ATOM 3171 C C . ALA B 1 68 ? -4.758 31.062 14.516 1 98.88 68 ALA B C 1
ATOM 3173 O O . ALA B 1 68 ? -4.18 32.062 14.938 1 98.88 68 ALA B O 1
ATOM 3174 N N . ARG B 1 69 ? -5.461 30.281 15.266 1 98.75 69 ARG B N 1
ATOM 3175 C CA . ARG B 1 69 ? -5.602 30.516 16.688 1 98.75 69 ARG B CA 1
ATOM 3176 C C . ARG B 1 69 ? -4.238 30.594 17.375 1 98.75 69 ARG B C 1
ATOM 3178 O O . ARG B 1 69 ? -4.09 31.25 18.406 1 98.75 69 ARG B O 1
ATOM 3185 N N . ARG B 1 70 ? -3.281 29.984 16.766 1 98.75 70 ARG B N 1
ATOM 3186 C CA . ARG B 1 70 ? -1.943 29.938 17.344 1 98.75 70 ARG B CA 1
ATOM 3187 C C . ARG B 1 70 ? -1.038 31 16.75 1 98.75 70 ARG B C 1
ATOM 3189 O O . ARG B 1 70 ? 0.169 31.016 16.984 1 98.75 70 ARG B O 1
ATOM 3196 N N . GLY B 1 71 ? -1.559 31.781 15.891 1 98.69 71 GLY B N 1
ATOM 3197 C CA . GLY B 1 71 ? -0.877 33 15.445 1 98.69 71 GLY B CA 1
ATOM 3198 C C . GLY B 1 71 ? -0.031 32.781 14.211 1 98.69 71 GLY B C 1
ATOM 3199 O O . GLY B 1 71 ? 0.887 33.562 13.938 1 98.69 71 GLY B O 1
ATOM 3200 N N . ALA B 1 72 ? -0.297 31.766 13.438 1 98.62 72 ALA B N 1
ATOM 3201 C CA . ALA B 1 72 ? 0.485 31.484 12.234 1 98.62 72 ALA B CA 1
ATOM 3202 C C . ALA B 1 72 ? -0.006 32.312 11.055 1 98.62 72 ALA B C 1
ATOM 3204 O O . ALA B 1 72 ? -1.182 32.688 10.992 1 98.62 72 ALA B O 1
ATOM 3205 N N . TYR B 1 73 ? 0.949 32.688 10.125 1 97.56 73 TYR B N 1
ATOM 3206 C CA . TYR B 1 73 ? 0.578 33.156 8.797 1 97.56 73 TYR B CA 1
ATOM 3207 C C . TYR B 1 73 ? 0.109 31.984 7.926 1 97.56 73 TYR B C 1
ATOM 3209 O O . TYR B 1 73 ? 0.683 30.891 7.969 1 97.56 73 TYR B O 1
ATOM 3217 N N . LEU B 1 74 ? -0.922 32.25 7.141 1 97.38 74 LEU B N 1
ATOM 3218 C CA . LEU B 1 74 ? -1.492 31.109 6.406 1 97.38 74 LEU B CA 1
ATOM 3219 C C . LEU B 1 74 ? -1.49 31.391 4.906 1 97.38 74 LEU B C 1
ATOM 3221 O O . LEU B 1 74 ? -1.763 32.5 4.477 1 97.38 74 LEU B O 1
ATOM 3225 N N . ALA B 1 75 ? -1.054 30.438 4.148 1 96.56 75 ALA B N 1
ATOM 3226 C CA . ALA B 1 75 ? -1.332 30.328 2.721 1 96.56 75 ALA B CA 1
ATOM 3227 C C . ALA B 1 75 ? -2.281 29.172 2.441 1 96.56 75 ALA B C 1
ATOM 3229 O O . ALA B 1 75 ? -1.938 28 2.674 1 96.56 75 ALA B O 1
ATOM 3230 N N . LEU B 1 76 ? -3.477 29.484 1.973 1 96.38 76 LEU B N 1
ATOM 3231 C CA . LEU B 1 76 ? -4.516 28.469 1.781 1 96.38 76 LEU B CA 1
ATOM 3232 C C . LEU B 1 76 ? -4.723 28.172 0.299 1 96.38 76 LEU B C 1
ATOM 3234 O O . LEU B 1 76 ? -4.906 29.094 -0.501 1 96.38 76 LEU B O 1
ATOM 3238 N N . ALA B 1 77 ? -4.664 26.891 -0.009 1 93.62 77 ALA B N 1
ATOM 3239 C CA . ALA B 1 77 ? -4.832 26.469 -1.398 1 93.62 77 ALA B CA 1
ATOM 3240 C C . ALA B 1 77 ? -5.938 25.422 -1.526 1 93.62 77 ALA B C 1
ATOM 3242 O O . ALA B 1 77 ? -6.047 24.531 -0.694 1 93.62 77 ALA B O 1
ATOM 3243 N N . ALA B 1 78 ? -6.773 25.547 -2.438 1 90.81 78 ALA B N 1
ATOM 3244 C CA . ALA B 1 78 ? -7.828 24.609 -2.824 1 90.81 78 ALA B CA 1
ATOM 3245 C C . ALA B 1 78 ? -8.461 25.016 -4.148 1 90.81 78 ALA B C 1
ATOM 3247 O O . ALA B 1 78 ? -8.195 26.109 -4.668 1 90.81 78 ALA B O 1
ATOM 3248 N N . ARG B 1 79 ? -9.398 24.188 -4.609 1 83.38 79 ARG B N 1
ATOM 3249 C CA . ARG B 1 79 ? -10.031 24.438 -5.902 1 83.38 79 ARG B CA 1
ATOM 3250 C C . ARG B 1 79 ? -11.242 25.344 -5.754 1 83.38 79 ARG B C 1
ATOM 3252 O O . ARG B 1 79 ? -11.586 26.078 -6.684 1 83.38 79 ARG B O 1
ATOM 3259 N N . ARG B 1 80 ? -11.945 25.344 -4.586 1 86.19 80 ARG B N 1
ATOM 3260 C CA . ARG B 1 80 ? -13.164 26.109 -4.359 1 86.19 80 ARG B CA 1
ATOM 3261 C C . ARG B 1 80 ? -12.828 27.5 -3.818 1 86.19 80 ARG B C 1
ATOM 3263 O O . ARG B 1 80 ? -12.695 27.688 -2.605 1 86.19 80 ARG B O 1
ATOM 3270 N N . LYS B 1 81 ? -12.867 28.406 -4.711 1 89.38 81 LYS B N 1
ATOM 3271 C CA . LYS B 1 81 ? -12.344 29.734 -4.406 1 89.38 81 LYS B CA 1
ATOM 3272 C C . LYS B 1 81 ? -13.195 30.438 -3.342 1 89.38 81 LYS B C 1
ATOM 3274 O O . LYS B 1 81 ? -12.656 31.016 -2.396 1 89.38 81 LYS B O 1
ATOM 3279 N N . ASN B 1 82 ? -14.477 30.344 -3.494 1 92.44 82 ASN B N 1
ATOM 3280 C CA . ASN B 1 82 ? -15.359 31.031 -2.555 1 92.44 82 ASN B CA 1
ATOM 3281 C C . ASN B 1 82 ? -15.25 30.438 -1.15 1 92.44 82 ASN B C 1
ATOM 3283 O O . ASN B 1 82 ? -15.094 31.188 -0.176 1 92.44 82 ASN B O 1
ATOM 3287 N N . SER B 1 83 ? -15.305 29.156 -1.077 1 92.06 83 SER B N 1
ATOM 3288 C CA . SER B 1 83 ? -15.141 28.5 0.212 1 92.06 83 SER B CA 1
ATOM 3289 C C . SER B 1 83 ? -13.789 28.812 0.834 1 92.06 83 SER B C 1
ATOM 3291 O O . SER B 1 83 ? -13.688 29.016 2.047 1 92.06 83 SER B O 1
ATOM 3293 N N . LEU B 1 84 ? -12.82 28.922 -0.001 1 93.94 84 LEU B N 1
ATOM 3294 C CA . LEU B 1 84 ? -11.469 29.203 0.461 1 93.94 84 LEU B CA 1
ATOM 3295 C C . LEU B 1 84 ? -11.367 30.609 1.048 1 93.94 84 LEU B C 1
ATOM 3297 O O . LEU B 1 84 ? -10.719 30.812 2.076 1 93.94 84 LEU B O 1
ATOM 3301 N N . ARG B 1 85 ? -12 31.531 0.416 1 95 85 ARG B N 1
ATOM 3302 C CA . ARG B 1 85 ? -12.008 32.906 0.903 1 95 85 ARG B CA 1
ATOM 3303 C C . ARG B 1 85 ? -12.711 33 2.25 1 95 85 ARG B C 1
ATOM 3305 O O . ARG B 1 85 ? -12.258 33.719 3.145 1 95 85 ARG B O 1
ATOM 3312 N N . GLU B 1 86 ? -13.75 32.281 2.361 1 96.12 86 GLU B N 1
ATOM 3313 C CA . GLU B 1 86 ? -14.477 32.25 3.625 1 96.12 86 GLU B CA 1
ATOM 3314 C C . GLU B 1 86 ? -13.609 31.703 4.754 1 96.12 86 GLU B C 1
ATOM 3316 O O . GLU B 1 86 ? -13.609 32.25 5.863 1 96.12 86 GLU B O 1
ATOM 3321 N N . VAL B 1 87 ? -12.93 30.656 4.453 1 97.19 87 VAL B N 1
ATOM 3322 C CA . VAL B 1 87 ? -12.031 30.062 5.441 1 97.19 87 VAL B CA 1
ATOM 3323 C C . VAL B 1 87 ? -10.938 31.062 5.812 1 97.19 87 VAL B C 1
ATOM 3325 O O . VAL B 1 87 ? -10.594 31.219 6.988 1 97.19 87 VAL B O 1
ATOM 3328 N N . GLY B 1 88 ? -10.398 31.734 4.809 1 97.56 88 GLY B N 1
ATOM 3329 C CA . GLY B 1 88 ? -9.375 32.75 5.055 1 97.56 88 GLY B CA 1
ATOM 3330 C C . GLY B 1 88 ? -9.852 33.875 5.953 1 97.56 88 GLY B C 1
ATOM 3331 O O . GLY B 1 88 ? -9.164 34.25 6.906 1 97.56 88 GLY B O 1
ATOM 3332 N N . ASP B 1 89 ? -11.016 34.375 5.68 1 97.88 89 ASP B N 1
ATOM 3333 C CA . ASP B 1 89 ? -11.586 35.469 6.473 1 97.88 89 ASP B CA 1
ATOM 3334 C C . ASP B 1 89 ? -11.781 35.031 7.926 1 97.88 89 ASP B C 1
ATOM 3336 O O . ASP B 1 89 ? -11.453 35.781 8.852 1 97.88 89 ASP B O 1
ATOM 3340 N N . ARG B 1 90 ? -12.297 33.875 8.062 1 98.25 90 ARG B N 1
ATOM 3341 C CA . ARG B 1 90 ? -12.523 33.344 9.414 1 98.25 90 ARG B CA 1
ATOM 3342 C C . ARG B 1 90 ? -11.211 33.125 10.141 1 98.25 90 ARG B C 1
ATOM 3344 O O . ARG B 1 90 ? -11.117 33.344 11.352 1 98.25 90 ARG B O 1
ATOM 3351 N N . ALA B 1 91 ? -10.242 32.688 9.453 1 98.62 91 ALA B N 1
ATOM 3352 C CA . ALA B 1 91 ? -8.93 32.438 10.047 1 98.62 91 ALA B CA 1
ATOM 3353 C C . ALA B 1 91 ? -8.32 33.75 10.57 1 98.62 91 ALA B C 1
ATOM 3355 O O . ALA B 1 91 ? -7.703 33.75 11.641 1 98.62 91 ALA B O 1
ATOM 3356 N N . VAL B 1 92 ? -8.477 34.844 9.844 1 98.44 92 VAL B N 1
ATOM 3357 C CA . VAL B 1 92 ? -7.984 36.125 10.289 1 98.44 92 VAL B CA 1
ATOM 3358 C C . VAL B 1 92 ? -8.688 36.531 11.586 1 98.44 92 VAL B C 1
ATOM 3360 O O . VAL B 1 92 ? -8.039 36.969 12.539 1 98.44 92 VAL B O 1
ATOM 3363 N N . LEU B 1 93 ? -9.945 36.281 11.641 1 98.44 93 LEU B N 1
ATOM 3364 C CA . LEU B 1 93 ? -10.734 36.625 12.82 1 98.44 93 LEU B CA 1
ATOM 3365 C C . LEU B 1 93 ? -10.305 35.781 14.023 1 98.44 93 LEU B C 1
ATOM 3367 O O . LEU B 1 93 ? -10.367 36.219 15.164 1 98.44 93 LEU B O 1
ATOM 3371 N N . LEU B 1 94 ? -9.836 34.625 13.758 1 98.5 94 LEU B N 1
ATOM 3372 C CA . LEU B 1 94 ? -9.484 33.688 14.828 1 98.5 94 LEU B CA 1
ATOM 3373 C C . LEU B 1 94 ? -8.094 34 15.367 1 98.5 94 LEU B C 1
ATOM 3375 O O . LEU B 1 94 ? -7.734 33.531 16.453 1 98.5 94 LEU B O 1
ATOM 3379 N N . GLY B 1 95 ? -7.242 34.656 14.5 1 98.44 95 GLY B N 1
ATOM 3380 C CA . GLY B 1 95 ? -5.973 35.031 15.102 1 98.44 95 GLY B CA 1
ATOM 3381 C C . GLY B 1 95 ? -4.82 35.031 14.117 1 98.44 95 GLY B C 1
ATOM 3382 O O . GLY B 1 95 ? -3.695 35.406 14.461 1 98.44 95 GLY B O 1
ATOM 3383 N N . SER B 1 96 ? -5.031 3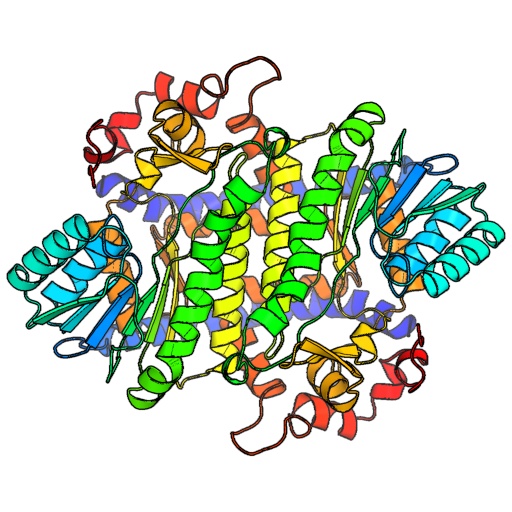4.594 12.891 1 98.62 96 SER B N 1
ATOM 3384 C CA . SER B 1 96 ? -3.965 34.656 11.898 1 98.62 96 SER B CA 1
ATOM 3385 C C . SER B 1 96 ? -3.619 36.094 11.555 1 98.62 96 SER B C 1
ATOM 3387 O O . SER B 1 96 ? -4.504 36.906 11.234 1 98.62 96 SER B O 1
ATOM 3389 N N . PRO B 1 97 ? -2.352 36.469 11.633 1 98.12 97 PRO B N 1
ATOM 3390 C CA . PRO B 1 97 ? -1.998 37.844 11.289 1 98.12 97 PRO B CA 1
ATOM 3391 C C . PRO B 1 97 ? -2.305 38.188 9.828 1 98.12 97 PRO B C 1
ATOM 3393 O O . PRO B 1 97 ? -2.578 39.344 9.508 1 98.12 97 PRO B O 1
ATOM 3396 N N . ASP B 1 98 ? -2.127 37.219 8.953 1 96.38 98 ASP B N 1
ATOM 3397 C CA . ASP B 1 98 ? -2.414 37.406 7.535 1 96.38 98 ASP B CA 1
ATOM 3398 C C . ASP B 1 98 ? -2.66 36.062 6.844 1 96.38 98 ASP B C 1
ATOM 3400 O O . ASP B 1 98 ? -2.088 35.031 7.234 1 96.38 98 ASP B O 1
ATOM 3404 N N . VAL B 1 99 ? -3.549 36.094 5.898 1 96.19 99 VAL B N 1
ATOM 3405 C CA . VAL B 1 99 ? -3.889 34.906 5.125 1 96.19 99 VAL B CA 1
ATOM 3406 C C . VAL B 1 99 ? -3.816 35.219 3.633 1 96.19 99 VAL B C 1
ATOM 3408 O O . VAL B 1 99 ? -4.398 36.219 3.17 1 96.19 99 VAL B O 1
ATOM 3411 N N . ILE B 1 100 ? -3.072 34.406 2.928 1 92.69 100 ILE B N 1
ATOM 3412 C CA . ILE B 1 100 ? -3.072 34.5 1.471 1 92.69 100 ILE B CA 1
ATOM 3413 C C . ILE B 1 100 ? -3.822 33.281 0.89 1 92.69 100 ILE B C 1
ATOM 3415 O O . ILE B 1 100 ? -3.605 32.156 1.308 1 92.69 100 ILE B O 1
ATOM 3419 N N . VAL B 1 101 ? -4.668 33.562 -0.01 1 89.81 101 VAL B N 1
ATOM 3420 C CA . VAL B 1 101 ? -5.418 32.531 -0.704 1 89.81 101 VAL B CA 1
ATOM 3421 C C . VAL B 1 101 ? -4.805 32.281 -2.08 1 89.81 101 VAL B C 1
ATOM 3423 O O . VAL B 1 101 ? -4.684 33.188 -2.889 1 89.81 101 VAL B O 1
ATOM 3426 N N . VAL B 1 102 ? -4.328 31.031 -2.311 1 82.19 102 VAL B N 1
ATOM 3427 C CA . VAL B 1 102 ? -3.635 30.672 -3.541 1 82.19 102 VAL B CA 1
ATOM 3428 C C . VAL B 1 102 ? -4.375 29.531 -4.238 1 82.19 102 VAL B C 1
ATOM 3430 O O . VAL B 1 102 ? -4 28.375 -4.098 1 82.19 102 VAL B O 1
ATOM 3433 N N . PRO B 1 103 ? -5.328 29.766 -4.98 1 69.94 103 PRO B N 1
ATOM 3434 C CA . PRO B 1 103 ? -6.184 28.688 -5.492 1 69.94 103 PRO B CA 1
ATOM 3435 C C . PRO B 1 103 ? -5.387 27.562 -6.145 1 69.94 103 PRO B C 1
ATOM 3437 O O . PRO B 1 103 ? -5.711 26.375 -5.961 1 69.94 103 PRO B O 1
ATOM 3440 N N . THR B 1 104 ? -4.41 27.75 -6.984 1 64.38 104 THR B N 1
ATOM 3441 C CA . THR B 1 104 ? -3.896 26.578 -7.668 1 64.38 104 THR B CA 1
ATOM 3442 C C . THR B 1 104 ? -2.373 26.609 -7.727 1 64.38 104 THR B C 1
ATOM 3444 O O . THR B 1 104 ? -1.744 25.625 -8.148 1 64.38 104 THR B O 1
ATOM 3447 N N . ASP B 1 105 ? -1.808 27.609 -7.211 1 67.38 105 ASP B N 1
ATOM 3448 C CA . ASP B 1 105 ? -0.368 27.703 -7.43 1 67.38 105 ASP B CA 1
ATOM 3449 C C . ASP B 1 105 ? 0.375 27.938 -6.113 1 67.38 105 ASP B C 1
ATOM 3451 O O . ASP B 1 105 ? 0.464 29.062 -5.629 1 67.38 105 ASP B O 1
ATOM 3455 N N . VAL B 1 106 ? 0.923 26.953 -5.57 1 72.62 106 VAL B N 1
ATOM 3456 C CA . VAL B 1 106 ? 1.593 27 -4.277 1 72.62 106 VAL B CA 1
ATOM 3457 C C . VAL B 1 106 ? 3.033 27.469 -4.457 1 72.62 106 VAL B C 1
ATOM 3459 O O . VAL B 1 106 ? 3.75 27.688 -3.475 1 72.62 106 VAL B O 1
ATOM 3462 N N . SER B 1 107 ? 3.434 27.703 -5.691 1 71.5 107 SER B N 1
ATOM 3463 C CA . SER B 1 107 ? 4.824 28.047 -5.953 1 71.5 107 SER B CA 1
ATOM 3464 C C . SER B 1 107 ? 5.148 29.453 -5.43 1 71.5 107 SER B C 1
ATOM 3466 O O . SER B 1 107 ? 6.316 29.797 -5.277 1 71.5 107 SER B O 1
ATOM 3468 N N . LYS B 1 108 ? 4.207 30.141 -4.969 1 68 108 LYS B N 1
ATOM 3469 C CA . LYS B 1 108 ? 4.406 31.547 -4.605 1 68 108 LYS B CA 1
ATOM 3470 C C . LYS B 1 108 ? 4.699 31.688 -3.117 1 68 108 LYS B C 1
ATOM 3472 O O . LYS B 1 108 ? 5.012 32.781 -2.645 1 68 108 LYS B O 1
ATOM 3477 N N . VAL B 1 109 ? 4.539 30.625 -2.482 1 77.44 109 VAL B N 1
ATOM 3478 C CA . VAL B 1 109 ? 4.73 30.734 -1.039 1 77.44 109 VAL B CA 1
ATOM 3479 C C . VAL B 1 109 ? 6.215 30.625 -0.704 1 77.44 109 VAL B C 1
ATOM 3481 O O . VAL B 1 109 ? 6.812 29.547 -0.859 1 77.44 109 VAL B O 1
ATOM 3484 N N . GLU B 1 110 ? 6.711 31.859 -0.395 1 77.88 110 GLU B N 1
ATOM 3485 C CA . GLU B 1 110 ? 8.109 31.906 0.02 1 77.88 110 GLU B CA 1
ATOM 3486 C C . GLU B 1 110 ? 8.242 31.766 1.534 1 77.88 110 GLU B C 1
ATOM 3488 O O . GLU B 1 110 ? 7.25 31.859 2.262 1 77.88 110 GLU B O 1
ATOM 3493 N N . ASP B 1 111 ? 9.352 31.312 2.188 1 88.69 111 ASP B N 1
ATOM 3494 C CA . ASP B 1 111 ? 9.672 31.219 3.607 1 88.69 111 ASP B CA 1
ATOM 3495 C C . ASP B 1 111 ? 8.734 30.234 4.312 1 88.69 111 ASP B C 1
ATOM 3497 O O . ASP B 1 111 ? 8.164 30.562 5.355 1 88.69 111 ASP B O 1
ATOM 3501 N N . LEU B 1 112 ? 8.461 29.234 3.756 1 96.06 112 LEU B N 1
ATOM 3502 C CA . LEU B 1 112 ? 7.535 28.219 4.246 1 96.06 112 LEU B CA 1
ATOM 3503 C C . LEU B 1 112 ? 8.125 27.469 5.438 1 96.06 112 LEU B C 1
ATOM 3505 O O . LEU B 1 112 ? 9.281 27.047 5.398 1 96.06 112 LEU B O 1
ATOM 3509 N N . ASP B 1 113 ? 7.281 27.438 6.48 1 98.12 113 ASP B N 1
ATOM 3510 C CA . ASP B 1 113 ? 7.723 26.703 7.668 1 98.12 113 ASP B CA 1
ATOM 3511 C C . ASP B 1 113 ? 7.012 25.359 7.777 1 98.12 113 ASP B C 1
ATOM 3513 O O . ASP B 1 113 ? 7.609 24.375 8.219 1 98.12 113 ASP B O 1
ATOM 3517 N N . HIS B 1 114 ? 5.734 25.344 7.453 1 98.56 114 HIS B N 1
ATOM 3518 C CA . HIS B 1 114 ? 4.953 24.109 7.48 1 98.56 114 HIS B CA 1
ATOM 3519 C C . HIS B 1 114 ? 4.203 23.906 6.168 1 98.56 114 HIS B C 1
ATOM 3521 O O . HIS B 1 114 ? 3.592 24.844 5.645 1 98.56 114 HIS B O 1
ATOM 3527 N N . LEU B 1 115 ? 4.289 22.75 5.641 1 98 115 LEU B N 1
ATOM 3528 C CA . LEU B 1 115 ? 3.4 22.281 4.578 1 98 115 LEU B CA 1
ATOM 3529 C C . LEU B 1 115 ? 2.4 21.266 5.109 1 98 115 LEU B C 1
ATOM 3531 O O . LEU B 1 115 ? 2.793 20.266 5.707 1 98 115 LEU B O 1
ATOM 3535 N N . VAL B 1 116 ? 1.138 21.547 4.973 1 98.25 116 VAL B N 1
ATOM 3536 C CA . VAL B 1 116 ? 0.077 20.609 5.297 1 98.25 116 VAL B CA 1
ATOM 3537 C C . VAL B 1 116 ? -0.66 20.203 4.023 1 98.25 116 VAL B C 1
ATOM 3539 O O . VAL B 1 116 ? -1.273 21.031 3.357 1 98.25 116 VAL B O 1
ATOM 3542 N N . TYR B 1 117 ? -0.582 18.984 3.717 1 96.88 117 TYR B N 1
ATOM 3543 C CA . TYR B 1 117 ? -1.291 18.484 2.545 1 96.88 117 TYR B CA 1
ATOM 3544 C C . TYR B 1 117 ? -2.492 17.641 2.953 1 96.88 117 TYR B C 1
ATOM 3546 O O . TYR B 1 117 ? -2.33 16.531 3.486 1 96.88 117 TYR B O 1
ATOM 3554 N N . VAL B 1 118 ? -3.682 18.078 2.633 1 94.88 118 VAL B N 1
ATOM 3555 C CA . VAL B 1 118 ? -4.93 17.422 3.02 1 94.88 118 VAL B CA 1
ATOM 3556 C C . VAL B 1 118 ? -5.758 17.125 1.775 1 94.88 118 VAL B C 1
ATOM 3558 O O . VAL B 1 118 ? -6.707 16.328 1.833 1 94.88 118 VAL B O 1
ATOM 3561 N N . ALA B 1 119 ? -5.453 17.609 0.669 1 86.88 119 ALA B N 1
ATOM 3562 C CA . ALA B 1 119 ? -6.266 17.5 -0.538 1 86.88 119 ALA B CA 1
ATOM 3563 C C . ALA B 1 119 ? -6.496 16.047 -0.921 1 86.88 119 ALA B C 1
ATOM 3565 O O . ALA B 1 119 ? -5.574 15.227 -0.856 1 86.88 119 ALA B O 1
ATOM 3566 N N . GLY B 1 120 ? -7.789 15.711 -1.207 1 85.31 120 GLY B N 1
ATOM 3567 C CA . GLY B 1 120 ? -8.141 14.375 -1.653 1 85.31 120 GLY B CA 1
ATOM 3568 C C . GLY B 1 120 ? -9.625 14.203 -1.933 1 85.31 120 GLY B C 1
ATOM 3569 O O . GLY B 1 120 ? -10.438 15.031 -1.51 1 85.31 120 GLY B O 1
ATOM 3570 N N . VAL B 1 121 ? -9.969 13.32 -2.756 1 88 121 VAL B N 1
ATOM 3571 C CA . VAL B 1 121 ? -11.328 12.898 -3.064 1 88 121 VAL B CA 1
ATOM 3572 C C . VAL B 1 121 ? -11.445 11.383 -2.908 1 88 121 VAL B C 1
ATOM 3574 O O . VAL B 1 121 ? -10.461 10.656 -3.066 1 88 121 VAL B O 1
ATOM 3577 N N . ILE B 1 122 ? -12.633 10.977 -2.572 1 91.62 122 ILE B N 1
ATOM 3578 C CA . ILE B 1 122 ? -12.812 9.555 -2.312 1 91.62 122 ILE B CA 1
ATOM 3579 C C . ILE B 1 122 ? -13.625 8.922 -3.441 1 91.62 122 ILE B C 1
ATOM 3581 O O . ILE B 1 122 ? -14.852 9.062 -3.488 1 91.62 122 ILE B O 1
ATOM 3585 N N . PRO B 1 123 ? -13.008 8.297 -4.34 1 92.69 123 PRO B N 1
ATOM 3586 C CA . PRO B 1 123 ? -13.789 7.445 -5.238 1 92.69 123 PRO B CA 1
ATOM 3587 C C . PRO B 1 123 ? -14.445 6.266 -4.516 1 92.69 123 PRO B C 1
ATOM 3589 O O . PRO B 1 123 ? -13.789 5.574 -3.734 1 92.69 123 PRO B O 1
ATOM 3592 N N . VAL B 1 124 ? -15.727 6.051 -4.766 1 93.06 124 VAL B N 1
ATOM 3593 C CA . VAL B 1 124 ? -16.453 4.945 -4.145 1 93.06 124 VAL B CA 1
ATOM 3594 C C . VAL B 1 124 ? -17.203 4.156 -5.215 1 93.06 124 VAL B C 1
ATOM 3596 O O . VAL B 1 124 ? -18.125 4.684 -5.859 1 93.06 124 VAL B O 1
ATOM 3599 N N . CYS B 1 125 ? -16.844 3.012 -5.363 1 93.62 125 CYS B N 1
ATOM 3600 C CA . CYS B 1 125 ? -17.516 2.096 -6.277 1 93.62 125 CYS B CA 1
ATOM 3601 C C . CYS B 1 125 ? -16.922 0.697 -6.188 1 93.62 125 CYS B C 1
ATOM 3603 O O . CYS B 1 125 ? -15.781 0.532 -5.75 1 93.62 125 CYS B O 1
ATOM 3605 N N . MET B 1 126 ? -17.734 -0.323 -6.539 1 95.5 126 MET B N 1
ATOM 3606 C CA . MET B 1 126 ? -17.172 -1.66 -6.703 1 95.5 126 MET B CA 1
ATOM 3607 C C . MET B 1 126 ? -16.234 -1.711 -7.91 1 95.5 126 MET B C 1
ATOM 3609 O O . MET B 1 126 ? -16.516 -1.104 -8.945 1 95.5 126 MET B O 1
ATOM 3613 N N . PHE B 1 127 ? -15.18 -2.451 -7.801 1 96.69 127 PHE B N 1
ATOM 3614 C CA . PHE B 1 127 ? -14.164 -2.516 -8.844 1 96.69 127 PHE B CA 1
ATOM 3615 C C . PHE B 1 127 ? -14.773 -2.965 -10.164 1 96.69 127 PHE B C 1
ATOM 3617 O O . PHE B 1 127 ? -14.477 -2.391 -11.219 1 96.69 127 PHE B O 1
ATOM 3624 N N . GLU B 1 128 ? -15.672 -3.867 -10.125 1 94.31 128 GLU B N 1
ATOM 3625 C CA . GLU B 1 128 ? -16.25 -4.461 -11.328 1 94.31 128 GLU B CA 1
ATOM 3626 C C . GLU B 1 128 ? -17.25 -3.516 -11.984 1 94.31 128 GLU B C 1
ATOM 3628 O O . GLU B 1 128 ? -17.625 -3.707 -13.141 1 94.31 128 GLU B O 1
ATOM 3633 N N . GLU B 1 129 ? -17.656 -2.516 -11.242 1 92.62 129 GLU B N 1
ATOM 3634 C CA . GLU B 1 129 ? -18.688 -1.604 -11.75 1 92.62 129 GLU B CA 1
ATOM 3635 C C . GLU B 1 129 ? -18.062 -0.496 -12.602 1 92.62 129 GLU B C 1
ATOM 3637 O O . GLU B 1 129 ? -18.766 0.218 -13.312 1 92.62 129 GLU B O 1
ATOM 3642 N N . VAL B 1 130 ? -16.828 -0.455 -12.562 1 93.94 130 VAL B N 1
ATOM 3643 C CA . VAL B 1 130 ? -16.156 0.628 -13.273 1 93.94 130 VAL B CA 1
ATOM 3644 C C . VAL B 1 130 ? -16.219 0.373 -14.781 1 93.94 130 VAL B C 1
ATOM 3646 O O . VAL B 1 130 ? -15.883 -0.719 -15.242 1 93.94 130 VAL B O 1
ATOM 3649 N N . THR B 1 131 ? -16.641 1.394 -15.531 1 91.31 131 THR B N 1
ATOM 3650 C CA . THR B 1 131 ? -16.734 1.261 -16.984 1 91.31 131 THR B CA 1
ATOM 3651 C C . THR B 1 131 ? -15.609 2.029 -17.672 1 91.31 131 THR B C 1
ATOM 3653 O O . THR B 1 131 ? -15.234 1.71 -18.797 1 91.31 131 THR B O 1
ATOM 3656 N N . ASP B 1 132 ? -15.164 3.047 -17.016 1 93.88 132 ASP B N 1
ATOM 3657 C CA . ASP B 1 132 ? -14.055 3.863 -17.516 1 93.88 132 ASP B CA 1
ATOM 3658 C C . ASP B 1 132 ? -13.164 4.328 -16.359 1 93.88 132 ASP B C 1
ATOM 3660 O O . ASP B 1 132 ? -13.539 5.227 -15.602 1 93.88 132 ASP B O 1
ATOM 3664 N N . PHE B 1 133 ? -11.977 3.818 -16.328 1 92.75 133 PHE B N 1
ATOM 3665 C CA . PHE B 1 133 ? -11.078 4.109 -15.219 1 92.75 133 PHE B CA 1
ATOM 3666 C C . PHE B 1 133 ? -10.609 5.559 -15.266 1 92.75 133 PHE B C 1
ATOM 3668 O O . PHE B 1 133 ? -10.141 6.098 -14.258 1 92.75 133 PHE B O 1
ATOM 3675 N N . ASN B 1 134 ? -10.719 6.234 -16.375 1 91.5 134 ASN B N 1
ATOM 3676 C CA . ASN B 1 134 ? -10.367 7.645 -16.5 1 91.5 134 ASN B CA 1
ATOM 3677 C C . ASN B 1 134 ? -11.242 8.523 -15.609 1 91.5 134 ASN B C 1
ATOM 3679 O O . ASN B 1 134 ? -10.867 9.648 -15.273 1 91.5 134 ASN B O 1
ATOM 3683 N N . ASN B 1 135 ? -12.367 7.969 -15.281 1 91 135 ASN B N 1
ATOM 3684 C CA . ASN B 1 135 ? -13.281 8.695 -14.406 1 91 135 ASN B CA 1
ATOM 3685 C C . ASN B 1 135 ? -12.789 8.695 -12.961 1 91 135 ASN B C 1
ATOM 3687 O O . ASN B 1 135 ? -13.141 9.578 -12.18 1 91 135 ASN B O 1
ATOM 3691 N N . LEU B 1 136 ? -11.984 7.738 -12.617 1 89.94 136 LEU B N 1
ATOM 3692 C CA . LEU B 1 136 ? -11.57 7.582 -11.227 1 89.94 136 LEU B CA 1
ATOM 3693 C C . LEU B 1 136 ? -10.125 8.031 -11.031 1 89.94 136 LEU B C 1
ATOM 3695 O O . LEU B 1 136 ? -9.734 8.43 -9.93 1 89.94 136 LEU B O 1
ATOM 3699 N N . ALA B 1 137 ? -9.359 8.086 -12.133 1 89.12 137 ALA B N 1
ATOM 3700 C CA . ALA B 1 137 ? -7.93 8.391 -12.102 1 89.12 137 ALA B CA 1
ATOM 3701 C C . ALA B 1 137 ? -7.672 9.766 -11.5 1 89.12 137 ALA B C 1
ATOM 3703 O O . ALA B 1 137 ? -6.762 9.945 -10.695 1 89.12 137 ALA B O 1
ATOM 3704 N N . PRO B 1 138 ? -8.5 10.734 -11.773 1 86.88 138 PRO B N 1
ATOM 3705 C CA . PRO B 1 138 ? -8.258 12.062 -11.195 1 86.88 138 PRO B CA 1
ATOM 3706 C C . PRO B 1 138 ? -8.289 12.047 -9.664 1 86.88 138 PRO B C 1
ATOM 3708 O O . PRO B 1 138 ? -7.531 12.781 -9.023 1 86.88 138 PRO B O 1
ATOM 3711 N N . GLY B 1 139 ? -9.117 11.234 -9.078 1 85.69 139 GLY B N 1
ATOM 3712 C CA . GLY B 1 139 ? -9.141 11.117 -7.625 1 85.69 139 GLY B CA 1
ATOM 3713 C C . GLY B 1 139 ? -7.824 10.633 -7.047 1 85.69 139 GLY B C 1
ATOM 3714 O O . GLY B 1 139 ? -7.355 11.156 -6.035 1 85.69 139 GLY B O 1
ATOM 3715 N N . MET B 1 140 ? -7.23 9.703 -7.719 1 87.19 140 MET B N 1
ATOM 3716 C CA . MET B 1 140 ? -5.941 9.18 -7.285 1 87.19 140 MET B CA 1
ATOM 3717 C C . MET B 1 140 ? -4.832 10.203 -7.512 1 87.19 140 MET B C 1
ATOM 3719 O O . MET B 1 140 ? -3.93 10.336 -6.684 1 87.19 140 MET B O 1
ATOM 3723 N N . ASP B 1 141 ? -4.984 10.953 -8.609 1 88.25 141 ASP B N 1
ATOM 3724 C CA . ASP B 1 141 ? -3.984 11.945 -8.984 1 88.25 141 ASP B CA 1
ATOM 3725 C C . ASP B 1 141 ? -3.941 13.086 -7.965 1 88.25 141 ASP B C 1
ATOM 3727 O O . ASP B 1 141 ? -2.863 13.547 -7.582 1 88.25 141 ASP B O 1
ATOM 3731 N N . ILE B 1 142 ? -5.051 13.461 -7.535 1 89.12 142 ILE B N 1
ATOM 3732 C CA . ILE B 1 142 ? -5.141 14.555 -6.578 1 89.12 142 ILE B CA 1
ATOM 3733 C C . ILE B 1 142 ? -4.469 14.148 -5.266 1 89.12 142 ILE B C 1
ATOM 3735 O O . ILE B 1 142 ? -3.715 14.93 -4.684 1 89.12 142 ILE B O 1
ATOM 3739 N N . THR B 1 143 ? -4.711 13 -4.922 1 90.69 143 THR B N 1
ATOM 3740 C CA . THR B 1 143 ? -4.18 12.531 -3.645 1 90.69 143 THR B CA 1
ATOM 3741 C C . THR B 1 143 ? -2.684 12.25 -3.75 1 90.69 143 THR B C 1
ATOM 3743 O O . THR B 1 143 ? -1.895 12.758 -2.949 1 90.69 143 THR B O 1
ATOM 3746 N N . PHE B 1 144 ? -2.316 11.539 -4.723 1 94 144 PHE B N 1
ATOM 3747 C CA . PHE B 1 144 ? -0.925 11.109 -4.777 1 94 144 PHE B CA 1
ATOM 3748 C C . PHE B 1 144 ? -0.06 12.156 -5.469 1 94 144 PHE B C 1
ATOM 3750 O O . PHE B 1 144 ? 0.862 12.711 -4.863 1 94 144 PHE B O 1
ATOM 3757 N N . TRP B 1 145 ? -0.368 12.5 -6.734 1 93.62 145 TRP B N 1
ATOM 3758 C CA . TRP B 1 145 ? 0.48 13.406 -7.5 1 93.62 145 TRP B CA 1
ATOM 3759 C C . TRP B 1 145 ? 0.389 14.828 -6.953 1 93.62 145 TRP B C 1
ATOM 3761 O O . TRP B 1 145 ? 1.368 15.578 -6.984 1 93.62 145 TRP B O 1
ATOM 3771 N N . GLY B 1 146 ? -0.771 15.211 -6.449 1 93 146 GLY B N 1
ATOM 3772 C CA . GLY B 1 146 ? -0.858 16.484 -5.75 1 93 146 GLY B CA 1
ATOM 3773 C C . GLY B 1 146 ? 0.119 16.594 -4.598 1 93 146 GLY B C 1
ATOM 3774 O O . GLY B 1 146 ? 0.785 17.625 -4.445 1 93 146 GLY B O 1
ATOM 3775 N N . SER B 1 147 ? 0.188 15.531 -3.803 1 95 147 SER B N 1
ATOM 3776 C CA . SER B 1 147 ? 1.128 15.516 -2.688 1 95 147 SER B CA 1
ATOM 3777 C C . SER B 1 147 ? 2.57 15.562 -3.178 1 95 147 SER B C 1
ATOM 3779 O O . SER B 1 147 ? 3.412 16.25 -2.588 1 95 147 SER B O 1
ATOM 3781 N N . VAL B 1 148 ? 2.824 14.875 -4.277 1 96 148 VAL B N 1
ATOM 3782 C CA . VAL B 1 148 ? 4.164 14.812 -4.855 1 96 148 VAL B CA 1
ATOM 3783 C C . VAL B 1 148 ? 4.598 16.203 -5.305 1 96 148 VAL B C 1
ATOM 3785 O O . VAL B 1 148 ? 5.652 16.703 -4.891 1 96 148 VAL B O 1
ATOM 3788 N N . TYR B 1 149 ? 3.824 16.891 -6.078 1 93.88 149 TYR B N 1
ATOM 3789 C CA . TYR B 1 149 ? 4.164 18.172 -6.664 1 93.88 149 TYR B CA 1
ATOM 3790 C C . TYR B 1 149 ? 4.316 19.25 -5.582 1 93.88 149 TYR B C 1
ATOM 3792 O O . TYR B 1 149 ? 5.309 19.969 -5.559 1 93.88 149 TYR B O 1
ATOM 3800 N N . THR B 1 150 ? 3.383 19.25 -4.711 1 93.94 150 THR B N 1
ATOM 3801 C CA . THR B 1 150 ? 3.391 20.266 -3.66 1 93.94 150 THR B CA 1
ATOM 3802 C C . THR B 1 150 ? 4.598 20.078 -2.742 1 93.94 150 THR B C 1
ATOM 3804 O O . THR B 1 150 ? 5.246 21.062 -2.365 1 93.94 150 THR B O 1
ATOM 3807 N N . THR B 1 151 ? 4.859 18.875 -2.412 1 96.31 151 THR B N 1
ATOM 3808 C CA . THR B 1 151 ? 5.996 18.562 -1.552 1 96.31 151 THR B CA 1
ATOM 3809 C C . THR B 1 151 ? 7.305 18.953 -2.23 1 96.31 151 THR B C 1
ATOM 3811 O O . THR B 1 151 ? 8.172 19.594 -1.613 1 96.31 151 THR B O 1
ATOM 3814 N N . HIS B 1 152 ? 7.434 18.609 -3.502 1 95.69 152 HIS B N 1
ATOM 3815 C CA . HIS B 1 152 ? 8.648 18.891 -4.25 1 95.69 152 HIS B CA 1
ATOM 3816 C C . HIS B 1 152 ? 8.922 20.391 -4.297 1 95.69 152 HIS B C 1
ATOM 3818 O O . HIS B 1 152 ? 10.055 20.844 -4.109 1 95.69 152 HIS B O 1
ATOM 3824 N N . LEU B 1 153 ? 7.91 21.156 -4.488 1 92.94 153 LEU B N 1
ATOM 3825 C CA . LEU B 1 153 ? 8.023 22.609 -4.574 1 92.94 153 LEU B CA 1
ATOM 3826 C C . LEU B 1 153 ? 8.352 23.219 -3.211 1 92.94 153 LEU B C 1
ATOM 3828 O O . LEU B 1 153 ? 9.023 24.25 -3.127 1 92.94 153 LEU B O 1
ATOM 3832 N N . ALA B 1 154 ? 7.938 22.562 -2.17 1 95 154 ALA B N 1
ATOM 3833 C CA . ALA B 1 154 ? 8.055 23.109 -0.821 1 95 154 ALA B CA 1
ATOM 3834 C C . ALA B 1 154 ? 9.422 22.781 -0.218 1 95 154 ALA B C 1
ATOM 3836 O O . ALA B 1 154 ? 9.898 23.5 0.667 1 95 154 ALA B O 1
ATOM 3837 N N . ILE B 1 155 ? 10.078 21.766 -0.647 1 95.5 155 ILE B N 1
ATOM 3838 C CA . ILE B 1 155 ? 11.25 21.172 -0.005 1 95.5 155 ILE B CA 1
ATOM 3839 C C . ILE B 1 155 ? 12.352 22.219 0.118 1 95.5 155 ILE B C 1
ATOM 3841 O O . ILE B 1 155 ? 12.922 22.406 1.195 1 95.5 155 ILE B O 1
ATOM 3845 N N . PRO B 1 156 ? 12.648 23.031 -0.981 1 93.56 156 PRO B N 1
ATOM 3846 C CA . PRO B 1 156 ? 13.727 24.016 -0.828 1 93.56 156 PRO B CA 1
ATOM 3847 C C . PRO B 1 156 ? 13.43 25.047 0.25 1 93.56 156 PRO B C 1
ATOM 3849 O O . PRO B 1 156 ? 14.336 25.469 0.977 1 93.56 156 PRO B O 1
ATOM 3852 N N . HIS B 1 157 ? 12.25 25.422 0.422 1 94.5 157 HIS B N 1
ATOM 3853 C CA . HIS B 1 157 ? 11.852 26.406 1.424 1 94.5 157 HIS B CA 1
ATOM 3854 C C . HIS B 1 157 ? 11.875 25.797 2.824 1 94.5 157 HIS B C 1
ATOM 3856 O O . HIS B 1 157 ? 12.344 26.438 3.771 1 94.5 157 HIS B O 1
ATOM 3862 N N . LEU B 1 158 ? 11.422 24.578 2.912 1 96.69 158 LEU B N 1
ATOM 3863 C CA . LEU B 1 158 ? 11.352 23.906 4.203 1 96.69 158 LEU B CA 1
ATOM 3864 C C . LEU B 1 158 ? 12.742 23.578 4.723 1 96.69 158 LEU B C 1
ATOM 3866 O O . LEU B 1 158 ? 12.977 23.594 5.934 1 96.69 158 LEU B O 1
ATOM 3870 N N . ARG B 1 159 ? 13.609 23.281 3.844 1 94.5 159 ARG B N 1
ATOM 3871 C CA . ARG B 1 159 ? 14.984 23.016 4.258 1 94.5 159 ARG B CA 1
ATOM 3872 C C . ARG B 1 159 ? 15.617 24.25 4.887 1 94.5 159 ARG B C 1
ATOM 3874 O O . ARG B 1 159 ? 16.328 24.141 5.883 1 94.5 159 ARG B O 1
ATOM 3881 N N . ARG B 1 160 ? 15.352 25.391 4.285 1 93.81 160 ARG B N 1
ATOM 3882 C CA . ARG B 1 160 ? 15.898 26.641 4.781 1 93.81 160 ARG B CA 1
ATOM 3883 C C . ARG B 1 160 ? 15.359 26.984 6.168 1 93.81 160 ARG B C 1
ATOM 3885 O O . ARG B 1 160 ? 16.094 27.453 7.035 1 93.81 160 ARG B O 1
ATOM 3892 N N . SER B 1 161 ? 14.109 26.688 6.406 1 95.56 161 SER B N 1
ATOM 3893 C CA . SER B 1 161 ? 13.453 27.047 7.656 1 95.56 161 SER B CA 1
ATOM 3894 C C . SER B 1 161 ? 13.539 25.922 8.68 1 95.56 161 SER B C 1
ATOM 3896 O O . SER B 1 161 ? 13.109 26.078 9.82 1 95.56 161 SER B O 1
ATOM 3898 N N . LYS B 1 162 ? 14.109 24.766 8.227 1 95.5 162 LYS B N 1
ATOM 3899 C CA . LYS B 1 162 ? 14.031 23.562 9.047 1 95.5 162 LYS B CA 1
ATOM 3900 C C . LYS B 1 162 ? 12.586 23.266 9.438 1 95.5 162 LYS B C 1
ATOM 3902 O O . LYS B 1 162 ? 12.289 23.062 10.617 1 95.5 162 LYS B O 1
ATOM 3907 N N . GLY B 1 163 ? 11.797 23.312 8.398 1 97.81 163 GLY B N 1
ATOM 3908 C CA . GLY B 1 163 ? 10.352 23.25 8.586 1 97.81 163 GLY B CA 1
ATOM 3909 C C . GLY B 1 163 ? 9.828 21.828 8.641 1 97.81 163 GLY B C 1
ATOM 3910 O O . GLY B 1 163 ? 10.562 20.906 8.984 1 97.81 163 GLY B O 1
ATOM 3911 N N . LYS B 1 164 ? 8.445 21.734 8.508 1 98.44 164 LYS B N 1
ATOM 3912 C CA . LYS B 1 164 ? 7.777 20.453 8.711 1 98.44 164 LYS B CA 1
ATOM 3913 C C . LYS B 1 164 ? 6.734 20.203 7.625 1 98.44 164 LYS B C 1
ATOM 3915 O O . LYS B 1 164 ? 6.199 21.141 7.039 1 98.44 164 LYS B O 1
ATOM 3920 N N . ILE B 1 165 ? 6.559 18.984 7.344 1 98.62 165 ILE B N 1
ATOM 3921 C CA . ILE B 1 165 ? 5.477 18.531 6.477 1 98.62 165 ILE B CA 1
ATOM 3922 C C . ILE B 1 165 ? 4.477 17.703 7.289 1 98.62 165 ILE B C 1
ATOM 3924 O O . ILE B 1 165 ? 4.871 16.828 8.055 1 98.62 165 ILE B O 1
ATOM 3928 N N . VAL B 1 166 ? 3.234 18.047 7.215 1 98.81 166 VAL B N 1
ATOM 3929 C CA . VAL B 1 166 ? 2.129 17.25 7.738 1 98.81 166 VAL B CA 1
ATOM 3930 C C . VAL B 1 166 ? 1.346 16.625 6.586 1 98.81 166 VAL B C 1
ATOM 3932 O O . VAL B 1 166 ? 0.71 17.344 5.805 1 98.81 166 VAL B O 1
ATOM 3935 N N . ALA B 1 167 ? 1.422 15.359 6.48 1 97.94 167 ALA B N 1
ATOM 3936 C CA . ALA B 1 167 ? 0.723 14.641 5.418 1 97.94 167 ALA B CA 1
ATOM 3937 C C . ALA B 1 167 ? -0.497 13.906 5.965 1 97.94 167 ALA B C 1
ATOM 3939 O O . ALA B 1 167 ? -0.365 12.992 6.781 1 97.94 167 ALA B O 1
ATOM 3940 N N . ILE B 1 168 ? -1.627 14.273 5.477 1 98 168 ILE B N 1
ATOM 3941 C CA . ILE B 1 168 ? -2.865 13.633 5.906 1 98 168 ILE B CA 1
ATOM 3942 C C . ILE B 1 168 ? -3.182 12.453 4.992 1 98 168 ILE B C 1
ATOM 3944 O O . ILE B 1 168 ? -3.541 12.641 3.828 1 98 168 ILE B O 1
ATOM 3948 N N . THR B 1 169 ? -3.062 11.297 5.52 1 97.12 169 THR B N 1
ATOM 3949 C CA . THR B 1 169 ? -3.402 10.086 4.781 1 97.12 169 THR B CA 1
ATOM 3950 C C . THR B 1 169 ? -4.746 9.531 5.25 1 97.12 169 THR B C 1
ATOM 3952 O O . THR B 1 169 ? -5.785 10.172 5.074 1 97.12 169 THR B O 1
ATOM 3955 N N . SER B 1 170 ? -4.773 8.258 5.695 1 96.31 170 SER B N 1
ATOM 3956 C CA . SER B 1 170 ? -6.02 7.645 6.133 1 96.31 170 SER B CA 1
ATOM 3957 C C . SER B 1 170 ? -5.785 6.242 6.684 1 96.31 170 SER B C 1
ATOM 3959 O O . SER B 1 170 ? -4.785 5.602 6.355 1 96.31 170 SER B O 1
ATOM 3961 N N . SER B 1 171 ? -6.723 5.855 7.527 1 95.88 171 SER B N 1
ATOM 3962 C CA . SER B 1 171 ? -6.711 4.465 7.961 1 95.88 171 SER B CA 1
ATOM 3963 C C . SER B 1 171 ? -6.945 3.518 6.785 1 95.88 171 SER B C 1
ATOM 3965 O O . SER B 1 171 ? -6.594 2.338 6.855 1 95.88 171 SER B O 1
ATOM 3967 N N . ALA B 1 172 ? -7.445 4.047 5.723 1 95.12 172 ALA B N 1
ATOM 3968 C CA . ALA B 1 172 ? -7.629 3.27 4.5 1 95.12 172 ALA B CA 1
ATOM 3969 C C . ALA B 1 172 ? -6.285 2.848 3.912 1 95.12 172 ALA B C 1
ATOM 3971 O O . ALA B 1 172 ? -6.23 1.989 3.029 1 95.12 172 ALA B O 1
ATOM 3972 N N . SER B 1 173 ? -5.207 3.369 4.441 1 95.62 173 SER B N 1
ATOM 3973 C CA . SER B 1 173 ? -3.887 2.961 3.973 1 95.62 173 SER B CA 1
ATOM 3974 C C . SER B 1 173 ? -3.555 1.542 4.422 1 95.62 173 SER B C 1
ATOM 3976 O O . SER B 1 173 ? -2.684 0.89 3.842 1 95.62 173 SER B O 1
ATOM 3978 N N . TRP B 1 174 ? -4.293 1.078 5.52 1 94.81 174 TRP B N 1
ATOM 3979 C CA . TRP B 1 174 ? -3.984 -0.281 5.953 1 94.81 174 TRP B CA 1
ATOM 3980 C C . TRP B 1 174 ? -5.258 -1.096 6.145 1 94.81 174 TRP B C 1
ATOM 3982 O O . TRP B 1 174 ? -5.211 -2.326 6.227 1 94.81 174 TRP B O 1
ATOM 3992 N N . LEU B 1 175 ? -6.328 -0.466 6.301 1 94.75 175 LEU B N 1
ATOM 3993 C CA . LEU B 1 175 ? -7.609 -1.153 6.41 1 94.75 175 LEU B CA 1
ATOM 3994 C C . LEU B 1 175 ? -8.328 -1.174 5.066 1 94.75 175 LEU B C 1
ATOM 3996 O O . LEU B 1 175 ? -8.5 -0.13 4.434 1 94.75 175 LEU B O 1
ATOM 4000 N N . ARG B 1 176 ? -8.766 -2.336 4.711 1 96.06 176 ARG B N 1
ATOM 4001 C CA . ARG B 1 176 ? -9.391 -2.471 3.396 1 96.06 176 ARG B CA 1
ATOM 4002 C C . ARG B 1 176 ? -10.906 -2.605 3.52 1 96.06 176 ARG B C 1
ATOM 4004 O O . ARG B 1 176 ? -11.398 -3.389 4.332 1 96.06 176 ARG B O 1
ATOM 4011 N N . GLU B 1 177 ? -11.523 -1.807 2.75 1 95.69 177 GLU B N 1
ATOM 4012 C CA . GLU B 1 177 ? -12.984 -1.819 2.676 1 95.69 177 GLU B CA 1
ATOM 4013 C C . GLU B 1 177 ? -13.461 -1.893 1.229 1 95.69 177 GLU B C 1
ATOM 4015 O O . GLU B 1 177 ? -12.891 -1.242 0.348 1 95.69 177 GLU B O 1
ATOM 4020 N N . PRO B 1 178 ? -14.555 -2.721 1.001 1 96.94 178 PRO B N 1
ATOM 4021 C CA . PRO B 1 178 ? -15.086 -2.744 -0.364 1 96.94 178 PRO B CA 1
ATOM 4022 C C . PRO B 1 178 ? -15.547 -1.37 -0.842 1 96.94 178 PRO B C 1
ATOM 4024 O O . PRO B 1 178 ? -15.984 -0.546 -0.034 1 96.94 178 PRO B O 1
ATOM 4027 N N . ARG B 1 179 ? -15.414 -1.119 -2.148 1 96.06 179 ARG B N 1
ATOM 4028 C CA . ARG B 1 179 ? -15.82 0.101 -2.838 1 96.06 179 ARG B CA 1
ATOM 4029 C C . ARG B 1 179 ? -14.75 1.184 -2.707 1 96.06 179 ARG B C 1
ATOM 4031 O O . ARG B 1 179 ? -14.805 2.203 -3.398 1 96.06 179 ARG B O 1
ATOM 4038 N N . LEU B 1 180 ? -13.766 0.974 -1.865 1 95.75 180 LEU B N 1
ATOM 4039 C CA . LEU B 1 180 ? -12.75 1.995 -1.63 1 95.75 180 LEU B CA 1
ATOM 4040 C C . LEU B 1 180 ? -11.414 1.584 -2.24 1 95.75 180 LEU B C 1
ATOM 4042 O O . LEU B 1 180 ? -10.359 2.025 -1.787 1 95.75 180 LEU B O 1
ATOM 4046 N N . SER B 1 181 ? -11.422 0.724 -3.24 1 96.44 181 SER B N 1
ATOM 4047 C CA . SER B 1 181 ? -10.211 0.149 -3.809 1 96.44 181 SER B CA 1
ATOM 4048 C C . SER B 1 181 ? -9.242 1.238 -4.258 1 96.44 181 SER B C 1
ATOM 4050 O O . SER B 1 181 ? -8.062 1.219 -3.889 1 96.44 181 SER B O 1
ATOM 4052 N N . PHE B 1 182 ? -9.68 2.252 -4.973 1 95.38 182 PHE B N 1
ATOM 4053 C CA . PHE B 1 182 ? -8.812 3.283 -5.523 1 95.38 182 PHE B CA 1
ATOM 4054 C C . PHE B 1 182 ? -8.414 4.289 -4.449 1 95.38 182 PHE B C 1
ATOM 4056 O O . PHE B 1 182 ? -7.293 4.797 -4.449 1 95.38 182 PHE B O 1
ATOM 4063 N N . TYR B 1 183 ? -9.328 4.535 -3.584 1 95.12 183 TYR B N 1
ATOM 4064 C CA . TYR B 1 183 ? -9.016 5.418 -2.465 1 95.12 183 TYR B CA 1
ATOM 4065 C C . TYR B 1 183 ? -7.945 4.809 -1.572 1 95.12 183 TYR B C 1
ATOM 4067 O O . TYR B 1 183 ? -6.941 5.457 -1.266 1 95.12 183 TYR B O 1
ATOM 4075 N N . SER B 1 184 ? -8.172 3.557 -1.142 1 97 184 SER B N 1
ATOM 4076 C CA . SER B 1 184 ? -7.215 2.852 -0.294 1 97 184 SER B CA 1
ATOM 4077 C C . SER B 1 184 ? -5.852 2.746 -0.966 1 97 184 SER B C 1
ATOM 4079 O O . SER B 1 184 ? -4.816 2.918 -0.316 1 97 184 SER B O 1
ATOM 4081 N N . ALA B 1 185 ? -5.867 2.486 -2.252 1 97.06 185 ALA B N 1
ATOM 4082 C CA . ALA B 1 185 ? -4.617 2.402 -3.004 1 97.06 185 ALA B CA 1
ATOM 4083 C C . ALA B 1 185 ? -3.881 3.738 -2.996 1 97.06 185 ALA B C 1
ATOM 4085 O O . ALA B 1 185 ? -2.668 3.785 -2.777 1 97.06 185 ALA B O 1
ATOM 4086 N N . SER B 1 186 ? -4.562 4.812 -3.217 1 96.12 186 SER B N 1
ATOM 4087 C CA . SER B 1 186 ? -3.955 6.141 -3.258 1 96.12 186 SER B CA 1
ATOM 4088 C C . SER B 1 186 ? -3.363 6.52 -1.904 1 96.12 186 SER B C 1
ATOM 4090 O O . SER B 1 186 ? -2.264 7.07 -1.836 1 96.12 186 SER B O 1
ATOM 4092 N N . LYS B 1 187 ? -4.113 6.211 -0.852 1 97.38 187 LYS B N 1
ATOM 4093 C CA . LYS B 1 187 ? -3.648 6.559 0.489 1 97.38 187 LYS B CA 1
ATOM 4094 C C . LYS B 1 187 ? -2.475 5.676 0.909 1 97.38 187 LYS B C 1
ATOM 4096 O O . LYS B 1 187 ? -1.573 6.129 1.616 1 97.38 187 LYS B O 1
ATOM 4101 N N . ALA B 1 188 ? -2.496 4.43 0.472 1 97.5 188 ALA B N 1
ATOM 4102 C CA . ALA B 1 188 ? -1.342 3.568 0.707 1 97.5 188 ALA B CA 1
ATOM 4103 C C . ALA B 1 188 ? -0.099 4.113 0.008 1 97.5 188 ALA B C 1
ATOM 4105 O O . ALA B 1 188 ? 0.986 4.145 0.594 1 97.5 188 ALA B O 1
ATOM 4106 N N . ALA B 1 189 ? -0.283 4.508 -1.198 1 97.38 189 ALA B N 1
ATOM 4107 C CA . ALA B 1 189 ? 0.815 5.094 -1.962 1 97.38 189 ALA B CA 1
ATOM 4108 C C . ALA B 1 189 ? 1.326 6.371 -1.297 1 97.38 189 ALA B C 1
ATOM 4110 O O . ALA B 1 189 ? 2.537 6.586 -1.203 1 97.38 189 ALA B O 1
ATOM 4111 N N . GLN B 1 190 ? 0.445 7.16 -0.878 1 97.75 190 GLN B N 1
ATOM 4112 C CA . GLN B 1 190 ? 0.792 8.414 -0.224 1 97.75 190 GLN B CA 1
ATOM 4113 C C . GLN B 1 190 ? 1.591 8.172 1.053 1 97.75 190 GLN B C 1
ATOM 4115 O O . GLN B 1 190 ? 2.613 8.82 1.286 1 97.75 190 GLN B O 1
ATOM 4120 N N . THR B 1 191 ? 1.12 7.262 1.891 1 97.94 191 THR B N 1
ATOM 4121 C CA . THR B 1 191 ? 1.835 6.902 3.111 1 97.94 191 THR B CA 1
ATOM 4122 C C . THR B 1 191 ? 3.246 6.422 2.787 1 97.94 191 THR B C 1
ATOM 4124 O O . THR B 1 191 ? 4.215 6.852 3.42 1 97.94 191 THR B O 1
ATOM 4127 N N . SER B 1 192 ? 3.309 5.566 1.799 1 97.69 192 SER B N 1
ATOM 4128 C CA . SER B 1 192 ? 4.598 5.035 1.368 1 97.69 192 SER B CA 1
ATOM 4129 C C . SER B 1 192 ? 5.543 6.148 0.944 1 97.69 192 SER B C 1
ATOM 4131 O O . SER B 1 192 ? 6.723 6.145 1.308 1 97.69 192 SER B O 1
ATOM 4133 N N . LEU B 1 193 ? 5.07 7.09 0.214 1 97.81 193 LEU B N 1
ATOM 4134 C CA . LEU B 1 193 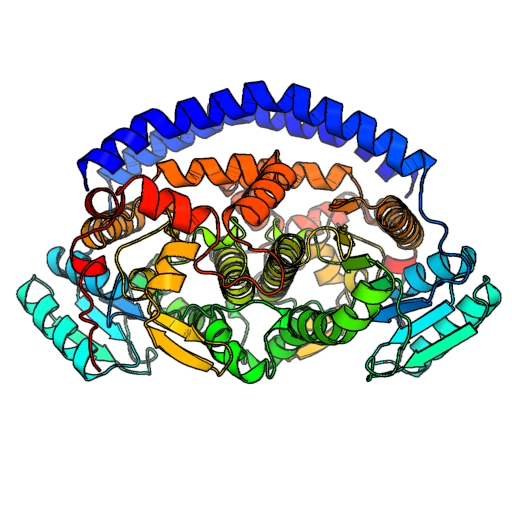? 5.859 8.219 -0.267 1 97.81 193 LEU B CA 1
ATOM 4135 C C . LEU B 1 193 ? 6.469 8.992 0.898 1 97.81 193 LEU B C 1
ATOM 4137 O O . LEU B 1 193 ? 7.68 9.219 0.932 1 97.81 193 LEU B O 1
ATOM 4141 N N . TYR B 1 194 ? 5.703 9.32 1.845 1 98.44 194 TYR B N 1
ATOM 4142 C CA . TYR B 1 194 ? 6.168 10.188 2.922 1 98.44 194 TYR B CA 1
ATOM 4143 C C . TYR B 1 194 ? 7.07 9.422 3.883 1 98.44 194 TYR B C 1
ATOM 4145 O O . TYR B 1 194 ? 8.008 9.992 4.453 1 98.44 194 TYR B O 1
ATOM 4153 N N . GLU B 1 195 ? 6.805 8.133 4.043 1 98.19 195 GLU B N 1
ATOM 4154 C CA . GLU B 1 195 ? 7.734 7.332 4.832 1 98.19 195 GLU B CA 1
ATOM 4155 C C . GLU B 1 195 ? 9.117 7.289 4.184 1 98.19 195 GLU B C 1
ATOM 4157 O O . GLU B 1 195 ? 10.133 7.371 4.871 1 98.19 195 GLU B O 1
ATOM 4162 N N . THR B 1 196 ? 9.141 7.172 2.879 1 98.19 196 THR B N 1
ATOM 4163 C CA . THR B 1 196 ? 10.406 7.16 2.162 1 98.19 196 THR B CA 1
ATOM 4164 C C . THR B 1 196 ? 11.078 8.531 2.219 1 98.19 196 THR B C 1
ATOM 4166 O O . THR B 1 196 ? 12.289 8.625 2.404 1 98.19 196 THR B O 1
ATOM 4169 N N . LEU B 1 197 ? 10.281 9.547 2.115 1 98.12 197 LEU B N 1
ATOM 4170 C CA . LEU B 1 197 ? 10.805 10.906 2.16 1 98.12 197 LEU B CA 1
ATOM 4171 C C . LEU B 1 197 ? 11.445 11.203 3.514 1 98.12 197 LEU B C 1
ATOM 4173 O O . LEU B 1 197 ? 12.43 11.945 3.594 1 98.12 197 LEU B O 1
ATOM 4177 N N . ARG B 1 198 ? 10.898 10.648 4.52 1 97.69 198 ARG B N 1
ATOM 4178 C CA . ARG B 1 198 ? 11.469 10.852 5.844 1 97.69 198 ARG B CA 1
ATOM 4179 C C . ARG B 1 198 ? 12.898 10.32 5.906 1 97.69 198 ARG B C 1
ATOM 4181 O O . ARG B 1 198 ? 13.75 10.898 6.586 1 97.69 198 ARG B O 1
ATOM 4188 N N . ILE B 1 199 ? 13.102 9.258 5.234 1 97.62 199 ILE B N 1
ATOM 4189 C CA . ILE B 1 199 ? 14.445 8.695 5.16 1 97.62 199 ILE B CA 1
ATOM 4190 C C . ILE B 1 199 ? 15.336 9.602 4.32 1 97.62 199 ILE B C 1
ATOM 4192 O O . ILE B 1 199 ? 16.453 9.922 4.723 1 97.62 199 ILE B O 1
ATOM 4196 N N . GLU B 1 200 ? 14.867 10.07 3.24 1 97.38 200 GLU B N 1
ATOM 4197 C CA . GLU B 1 200 ? 15.664 10.836 2.289 1 97.38 200 GLU B CA 1
ATOM 4198 C C . GLU B 1 200 ? 15.992 12.227 2.834 1 97.38 200 GLU B C 1
ATOM 4200 O O . GLU B 1 200 ? 17.094 12.734 2.625 1 97.38 200 GLU B O 1
ATOM 4205 N N . LEU B 1 201 ? 15.039 12.797 3.547 1 96.5 201 LEU B N 1
ATOM 4206 C CA . LEU B 1 201 ? 15.203 14.172 4.008 1 96.5 201 LEU B CA 1
ATOM 4207 C C . LEU B 1 201 ? 15.859 14.211 5.383 1 96.5 201 LEU B C 1
ATOM 4209 O O . LEU B 1 201 ? 16.422 15.234 5.785 1 96.5 201 LEU B O 1
ATOM 4213 N N . GLY B 1 202 ? 15.719 13.156 6.148 1 94 202 GLY B N 1
ATOM 4214 C CA . GLY B 1 202 ? 16.328 13.086 7.469 1 94 202 GLY B CA 1
ATOM 4215 C C . GLY B 1 202 ? 15.781 14.125 8.43 1 94 202 GLY B C 1
ATOM 4216 O O . GLY B 1 202 ? 14.562 14.336 8.5 1 94 202 GLY B O 1
ATOM 4217 N N . SER B 1 203 ? 16.672 14.711 9.141 1 92.12 203 SER B N 1
ATOM 4218 C CA . SER B 1 203 ? 16.266 15.664 10.172 1 92.12 203 SER B CA 1
ATOM 4219 C C . SER B 1 203 ? 16.141 17.078 9.609 1 92.12 203 SER B C 1
ATOM 4221 O O . SER B 1 203 ? 15.773 18 10.328 1 92.12 203 SER B O 1
ATOM 4223 N N . ASP B 1 204 ? 16.406 17.219 8.328 1 94.62 204 ASP B N 1
ATOM 4224 C CA . ASP B 1 204 ? 16.312 18.531 7.699 1 94.62 204 ASP B CA 1
ATOM 4225 C C . ASP B 1 204 ? 14.883 19.062 7.719 1 94.62 204 ASP B C 1
ATOM 4227 O O . ASP B 1 204 ? 14.656 20.25 7.906 1 94.62 204 ASP B O 1
ATOM 4231 N N . ILE B 1 205 ? 14.008 18.219 7.449 1 97.5 205 ILE B N 1
ATOM 4232 C CA . ILE B 1 205 ? 12.586 18.516 7.402 1 97.5 205 ILE B CA 1
ATOM 4233 C C . ILE B 1 205 ? 11.805 17.484 8.203 1 97.5 205 ILE B C 1
ATOM 4235 O O . ILE B 1 205 ? 11.914 16.281 7.938 1 97.5 205 ILE B O 1
ATOM 4239 N N . GLY B 1 206 ? 11.07 17.938 9.25 1 97.94 206 GLY B N 1
ATOM 4240 C CA . GLY B 1 206 ? 10.219 17.016 9.977 1 97.94 206 GLY B CA 1
ATOM 4241 C C . GLY B 1 206 ? 8.992 16.594 9.195 1 97.94 206 GLY B C 1
ATOM 4242 O O . GLY B 1 206 ? 8.375 17.406 8.508 1 97.94 206 GLY B O 1
ATOM 4243 N N . ILE B 1 207 ? 8.672 15.32 9.227 1 98.5 207 ILE B N 1
ATOM 4244 C CA . ILE B 1 207 ? 7.484 14.828 8.539 1 98.5 207 ILE B CA 1
ATOM 4245 C C . ILE B 1 207 ? 6.594 14.078 9.516 1 98.5 207 ILE B C 1
ATOM 4247 O O . ILE B 1 207 ? 7.02 13.086 10.117 1 98.5 207 ILE B O 1
ATOM 4251 N N . THR B 1 208 ? 5.398 14.555 9.703 1 98.56 208 THR B N 1
ATOM 4252 C CA . THR B 1 208 ? 4.355 13.875 10.469 1 98.56 208 THR B CA 1
ATOM 4253 C C . THR B 1 208 ? 3.318 13.258 9.539 1 98.56 208 THR B C 1
ATOM 4255 O O . THR B 1 208 ? 2.688 13.961 8.75 1 98.56 208 THR B O 1
ATOM 4258 N N . ILE B 1 209 ? 3.199 11.961 9.586 1 98.31 209 ILE B N 1
ATOM 4259 C CA . ILE B 1 209 ? 2.168 11.258 8.836 1 98.31 209 ILE B CA 1
ATOM 4260 C C . ILE B 1 209 ? 0.938 11.047 9.711 1 98.31 209 ILE B C 1
ATOM 4262 O O . ILE B 1 209 ? 1.011 10.375 10.742 1 98.31 209 ILE B O 1
ATOM 4266 N N . VAL B 1 210 ? -0.128 11.633 9.289 1 98.56 210 VAL B N 1
ATOM 4267 C CA . VAL B 1 210 ? -1.377 11.57 10.039 1 98.56 210 VAL B CA 1
ATOM 4268 C C . VAL B 1 210 ? -2.32 10.562 9.391 1 98.56 210 VAL B C 1
ATOM 4270 O O . VAL B 1 210 ? -2.545 10.602 8.18 1 98.56 210 VAL B O 1
ATOM 4273 N N . THR B 1 211 ? -2.832 9.695 10.172 1 97.69 211 THR B N 1
ATOM 4274 C CA . THR B 1 211 ? -3.787 8.688 9.734 1 97.69 211 THR B CA 1
ATOM 4275 C C . THR B 1 211 ? -5.117 8.844 10.461 1 97.69 211 THR B C 1
ATOM 4277 O O . THR B 1 211 ? -5.332 8.242 11.516 1 97.69 211 THR B O 1
ATOM 4280 N N . PRO B 1 212 ? -6.023 9.531 9.828 1 97 212 PRO B N 1
ATOM 4281 C CA . PRO B 1 212 ? -7.355 9.672 10.422 1 97 212 PRO B CA 1
ATOM 4282 C C . PRO B 1 212 ? -8.234 8.438 10.219 1 97 212 PRO B C 1
ATOM 4284 O O . PRO B 1 212 ? -8.164 7.797 9.164 1 97 212 PRO B O 1
ATOM 4287 N N . GLY B 1 213 ? -8.977 8.133 11.242 1 95.31 213 GLY B N 1
ATOM 4288 C CA . GLY B 1 213 ? -10.133 7.281 11.031 1 95.31 213 GLY B CA 1
ATOM 4289 C C . GLY B 1 213 ? -11.305 8.008 10.398 1 95.31 213 GLY B C 1
ATOM 4290 O O . GLY B 1 213 ? -11.148 8.664 9.367 1 95.31 213 GLY B O 1
ATOM 4291 N N . LEU B 1 214 ? -12.5 7.871 10.977 1 94.81 214 LEU B N 1
ATOM 4292 C CA . LEU B 1 214 ? -13.648 8.625 10.492 1 94.81 214 LEU B CA 1
ATOM 4293 C C . LEU B 1 214 ? -13.734 9.984 11.172 1 94.81 214 LEU B C 1
ATOM 4295 O O . LEU B 1 214 ? -13.922 10.062 12.391 1 94.81 214 LEU B O 1
ATOM 4299 N N . ILE B 1 215 ? -13.508 10.977 10.359 1 95.94 215 ILE B N 1
ATOM 4300 C CA . ILE B 1 215 ? -13.523 12.344 10.859 1 95.94 215 ILE B CA 1
ATOM 4301 C C . ILE B 1 215 ? -14.656 13.125 10.195 1 95.94 215 ILE B C 1
ATOM 4303 O O . ILE B 1 215 ? -14.914 12.961 9.008 1 95.94 215 ILE B O 1
ATOM 4307 N N . GLU B 1 216 ? -15.219 13.969 10.953 1 93.5 216 GLU B N 1
ATOM 4308 C CA . GLU B 1 216 ? -16.266 14.859 10.461 1 93.5 216 GLU B CA 1
ATOM 4309 C C . GLU B 1 216 ? -15.789 15.672 9.266 1 93.5 216 GLU B C 1
ATOM 4311 O O . GLU B 1 216 ? -14.836 16.453 9.375 1 93.5 216 GLU B O 1
ATOM 4316 N N . SER B 1 217 ? -16.359 15.422 8.109 1 91.56 217 SER B N 1
ATOM 4317 C CA . SER B 1 217 ? -15.992 16.078 6.848 1 91.56 217 SER B CA 1
ATOM 4318 C C . SER B 1 217 ? -17.047 15.836 5.781 1 91.56 217 SER B C 1
ATOM 4320 O O . SER B 1 217 ? -18.047 15.148 6.023 1 91.56 217 SER B O 1
ATOM 4322 N N . GLU B 1 218 ? -16.859 16.469 4.645 1 88.88 218 GLU B N 1
ATOM 4323 C CA . GLU B 1 218 ? -17.781 16.234 3.529 1 88.88 218 GLU B CA 1
ATOM 4324 C C . GLU B 1 218 ? -17.766 14.773 3.094 1 88.88 218 GLU B C 1
ATOM 4326 O O . GLU B 1 218 ? -18.797 14.234 2.674 1 88.88 218 GLU B O 1
ATOM 4331 N N . MET B 1 219 ? -16.656 14.203 3.242 1 86.88 219 MET B N 1
ATOM 4332 C CA . MET B 1 219 ? -16.516 12.789 2.889 1 86.88 219 MET B CA 1
ATOM 4333 C C . MET B 1 219 ? -17.406 11.922 3.779 1 86.88 219 MET B C 1
ATOM 4335 O O . MET B 1 219 ? -18.125 11.047 3.287 1 86.88 219 MET B O 1
ATOM 4339 N N . THR B 1 220 ? -17.359 12.211 5.051 1 91.12 220 THR B N 1
ATOM 4340 C CA . THR B 1 220 ? -18.156 11.406 5.98 1 91.12 220 THR B CA 1
ATOM 4341 C C . THR B 1 220 ? -19.609 11.828 5.961 1 91.12 220 THR B C 1
ATOM 4343 O O . THR B 1 220 ? -20.469 11.18 6.578 1 91.12 220 THR B O 1
ATOM 4346 N N . LYS B 1 221 ? -19.891 12.891 5.207 1 90.81 221 LYS B N 1
ATOM 4347 C CA . LYS B 1 221 ? -21.281 13.258 4.953 1 90.81 221 LYS B CA 1
ATOM 4348 C C . LYS B 1 221 ? -21.844 12.484 3.762 1 90.81 221 LYS B C 1
ATOM 4350 O O . LYS B 1 221 ? -23.047 12.516 3.508 1 90.81 221 LYS B O 1
ATOM 4355 N N . GLY B 1 222 ? -21 11.867 3.072 1 90.31 222 GLY B N 1
ATOM 4356 C CA . GLY B 1 222 ? -21.438 11.023 1.97 1 90.31 222 GLY B CA 1
ATOM 4357 C C . GLY B 1 222 ? -21.078 11.594 0.608 1 90.31 222 GLY B C 1
ATOM 4358 O O . GLY B 1 222 ? -21.609 11.156 -0.413 1 90.31 222 GLY B O 1
ATOM 4359 N N . LYS B 1 223 ? -20.266 12.586 0.613 1 89.62 223 LYS B N 1
ATOM 4360 C CA . LYS B 1 223 ? -19.812 13.141 -0.662 1 89.62 223 LYS B CA 1
ATOM 4361 C C . LYS B 1 223 ? -18.688 12.297 -1.262 1 89.62 223 LYS B C 1
ATOM 4363 O O . LYS B 1 223 ? -17.578 12.258 -0.729 1 89.62 223 LYS B O 1
ATOM 4368 N N . PHE B 1 224 ? -18.984 11.633 -2.352 1 91.06 224 PHE B N 1
ATOM 4369 C CA . PHE B 1 224 ? -18.062 10.695 -2.986 1 91.06 224 PHE B CA 1
ATOM 4370 C C . PHE B 1 224 ? -17.969 10.961 -4.484 1 91.06 224 PHE B C 1
ATOM 4372 O O . PHE B 1 224 ? -18.875 11.57 -5.07 1 91.06 224 PHE B O 1
ATOM 4379 N N . LEU B 1 225 ? -16.812 10.57 -5.016 1 91.25 225 LEU B N 1
ATOM 4380 C CA . LEU B 1 225 ? -16.703 10.453 -6.465 1 91.25 225 LEU B CA 1
ATOM 4381 C C . LEU B 1 225 ? -17.281 9.133 -6.953 1 91.25 225 LEU B C 1
ATOM 4383 O O . LEU B 1 225 ? -16.781 8.062 -6.602 1 91.25 225 LEU B O 1
ATOM 4387 N N . ASN B 1 226 ? -18.344 9.219 -7.742 1 91.38 226 ASN B N 1
ATOM 4388 C CA . ASN B 1 226 ? -18.984 7.984 -8.18 1 91.38 226 ASN B CA 1
ATOM 4389 C C . ASN B 1 226 ? -18.281 7.395 -9.398 1 91.38 226 ASN B C 1
ATOM 4391 O O . ASN B 1 226 ? -17.266 7.922 -9.852 1 91.38 226 ASN B O 1
ATOM 4395 N N . LYS B 1 227 ? -18.797 6.266 -9.945 1 90.75 227 LYS B N 1
ATOM 4396 C CA . LYS B 1 227 ? -18.156 5.516 -11.023 1 90.75 227 LYS B CA 1
ATOM 4397 C C . LYS B 1 227 ? -18.094 6.344 -12.305 1 90.75 227 LYS B C 1
ATOM 4399 O O . LYS B 1 227 ? -17.297 6.043 -13.195 1 90.75 227 LYS B O 1
ATOM 4404 N N . GLU B 1 228 ? -18.906 7.336 -12.391 1 92.12 228 GLU B N 1
ATOM 4405 C CA . GLU B 1 228 ? -18.922 8.203 -13.57 1 92.12 228 GLU B CA 1
ATOM 4406 C C . GLU B 1 228 ? -17.984 9.391 -13.391 1 92.12 228 GLU B C 1
ATOM 4408 O O . GLU B 1 228 ? -17.875 10.242 -14.273 1 92.12 228 GLU B O 1
ATOM 4413 N N . GLY B 1 229 ? -17.328 9.453 -12.273 1 88.5 229 GLY B N 1
ATOM 4414 C CA . GLY B 1 229 ? -16.391 10.531 -12.008 1 88.5 229 GLY B CA 1
ATOM 4415 C C . GLY B 1 229 ? -17.078 11.812 -11.547 1 88.5 229 GLY B C 1
ATOM 4416 O O . GLY B 1 229 ? -16.547 12.906 -11.734 1 88.5 229 GLY B O 1
ATOM 4417 N N . ARG B 1 230 ? -18.312 11.672 -11.039 1 91.44 230 ARG B N 1
ATOM 4418 C CA . ARG B 1 230 ? -19.047 12.828 -10.562 1 91.44 230 ARG B CA 1
ATOM 4419 C C . ARG B 1 230 ? -19.156 12.82 -9.039 1 91.44 230 ARG B C 1
ATOM 4421 O O . ARG B 1 230 ? -19.344 11.766 -8.43 1 91.44 230 ARG B O 1
ATOM 4428 N N . LEU B 1 231 ? -18.922 13.961 -8.508 1 89.38 231 LEU B N 1
ATOM 4429 C CA . LEU B 1 231 ? -19.141 14.109 -7.074 1 89.38 231 LEU B CA 1
ATOM 4430 C C . LEU B 1 231 ? -20.625 14.062 -6.734 1 89.38 231 LEU B C 1
ATOM 4432 O O . LEU B 1 231 ? -21.422 14.805 -7.316 1 89.38 231 LEU B O 1
ATOM 4436 N N . LYS B 1 232 ? -20.984 13.188 -5.887 1 89.38 232 LYS B N 1
ATOM 4437 C CA . LYS B 1 232 ? -22.375 13.031 -5.461 1 89.38 232 LYS B CA 1
ATOM 4438 C C . LYS B 1 232 ? -22.453 12.789 -3.955 1 89.38 232 LYS B C 1
ATOM 4440 O O . LYS B 1 232 ? -21.531 12.227 -3.357 1 89.38 232 LYS B O 1
ATOM 4445 N N . VAL B 1 233 ? -23.547 13.242 -3.439 1 91.06 233 VAL B N 1
ATOM 4446 C CA . VAL B 1 233 ? -23.828 12.953 -2.039 1 91.06 233 VAL B CA 1
ATOM 4447 C C . VAL B 1 233 ? -24.75 11.742 -1.939 1 91.06 233 VAL B C 1
ATOM 4449 O O . VAL B 1 233 ? -25.844 11.734 -2.514 1 91.06 233 VAL B O 1
ATOM 4452 N N . ASP B 1 234 ? -24.312 10.711 -1.308 1 90.81 234 ASP B N 1
ATOM 4453 C CA . ASP B 1 234 ? -25.062 9.477 -1.098 1 90.81 234 ASP B CA 1
ATOM 4454 C C . ASP B 1 234 ? -25 9.039 0.365 1 90.81 234 ASP B C 1
ATOM 4456 O O . ASP B 1 234 ? -24.094 8.32 0.769 1 90.81 234 ASP B O 1
ATOM 4460 N N . GLN B 1 235 ? -26.047 9.367 1.069 1 90.06 235 GLN B N 1
ATOM 4461 C CA . GLN B 1 235 ? -26.031 9.133 2.51 1 90.06 235 GLN B CA 1
ATOM 4462 C C . GLN B 1 235 ? -26.297 7.664 2.832 1 90.06 235 GLN B C 1
ATOM 4464 O O . GLN B 1 235 ? -25.828 7.156 3.854 1 90.06 235 GLN B O 1
ATOM 4469 N N . ASP B 1 236 ? -27.031 7.012 1.999 1 90.69 236 ASP B N 1
ATOM 4470 C CA . ASP B 1 236 ? -27.219 5.578 2.195 1 90.69 236 ASP B CA 1
ATOM 4471 C C . ASP B 1 236 ? -25.891 4.82 2.078 1 90.69 236 ASP B C 1
ATOM 4473 O O . ASP B 1 236 ? -25.594 3.963 2.908 1 90.69 236 ASP B O 1
ATOM 4477 N N . LEU B 1 237 ? -25.234 5.168 1.072 1 90.94 237 LEU B N 1
ATOM 4478 C CA . LEU B 1 237 ? -23.938 4.527 0.881 1 90.94 237 LEU B CA 1
ATOM 4479 C C . LEU B 1 237 ? -22.984 4.902 2.006 1 90.94 237 LEU B C 1
ATOM 4481 O O . LEU B 1 237 ? -22.172 4.074 2.441 1 90.94 237 LEU B O 1
ATOM 4485 N N . ARG B 1 238 ? -23.047 6.121 2.432 1 91.81 238 ARG B N 1
ATOM 4486 C CA . ARG B 1 238 ? -22.266 6.562 3.576 1 91.81 238 ARG B CA 1
ATOM 4487 C C . ARG B 1 238 ? -22.516 5.676 4.793 1 91.81 238 ARG B C 1
ATOM 4489 O O . ARG B 1 238 ? -21.578 5.219 5.438 1 91.81 238 ARG B O 1
ATOM 4496 N N . ASP B 1 239 ? -23.766 5.406 5.016 1 93.06 239 ASP B N 1
ATOM 4497 C CA . ASP B 1 239 ? -24.141 4.594 6.168 1 93.06 239 ASP B CA 1
ATOM 4498 C C . ASP B 1 239 ? -23.641 3.158 6.012 1 93.06 239 ASP B C 1
ATOM 4500 O O . ASP B 1 239 ? -23.328 2.496 7 1 93.06 239 ASP B O 1
ATOM 4504 N N . VAL B 1 240 ? -23.594 2.703 4.805 1 93.19 240 VAL B N 1
ATOM 4505 C CA . VAL B 1 240 ? -23.078 1.368 4.539 1 93.19 240 VAL B CA 1
ATOM 4506 C C . VAL B 1 240 ? -21.578 1.327 4.859 1 93.19 240 VAL B C 1
ATOM 4508 O O . VAL B 1 240 ? -21.109 0.403 5.523 1 93.19 240 VAL B O 1
ATOM 4511 N N . VAL B 1 241 ? -20.859 2.305 4.445 1 90.94 241 VAL B N 1
ATOM 4512 C CA . VAL B 1 241 ? -19.406 2.328 4.512 1 90.94 241 VAL B CA 1
ATOM 4513 C C . VAL B 1 241 ? -18.953 2.65 5.934 1 90.94 241 VAL B C 1
ATOM 4515 O O . VAL B 1 241 ? -18.016 2.043 6.445 1 90.94 241 VAL B O 1
ATOM 4518 N N . MET B 1 242 ? -19.531 3.541 6.656 1 92.5 242 MET B N 1
ATOM 4519 C CA . MET B 1 242 ? -19.109 3.996 7.973 1 92.5 242 MET B CA 1
ATOM 4520 C C . MET B 1 242 ? -19.734 3.154 9.078 1 92.5 242 MET B C 1
ATOM 4522 O O . MET B 1 242 ? -19.109 2.879 10.094 1 92.5 242 MET B O 1
ATOM 4526 N N . SER B 1 243 ? -21.016 2.869 8.852 1 93.5 243 SER B N 1
ATOM 4527 C CA . SER B 1 243 ? -21.812 2.01 9.711 1 93.5 243 SER B CA 1
ATOM 4528 C C . SER B 1 243 ? -21.672 2.404 11.18 1 93.5 243 SER B C 1
ATOM 4530 O O . SER B 1 243 ? -21.844 3.574 11.531 1 93.5 243 SER B O 1
ATOM 4532 N N . ILE B 1 244 ? -21.234 1.518 12.055 1 92 244 ILE B N 1
ATOM 4533 C CA . ILE B 1 244 ? -21.328 1.688 13.5 1 92 244 ILE B CA 1
ATOM 4534 C C . ILE B 1 244 ? -20.016 2.26 14.039 1 92 244 ILE B C 1
ATOM 4536 O O . ILE B 1 244 ? -19.781 2.273 15.25 1 92 244 ILE B O 1
ATOM 4540 N N . VAL B 1 245 ? -19.203 2.74 13.203 1 92.62 245 VAL B N 1
ATOM 4541 C CA . VAL B 1 245 ? -17.922 3.316 13.633 1 92.62 245 VAL B CA 1
ATOM 4542 C C . VAL B 1 245 ? -18.125 4.777 14.023 1 92.62 245 VAL B C 1
ATOM 4544 O O . VAL B 1 245 ? -18.594 5.586 13.219 1 92.62 245 VAL B O 1
ATOM 4547 N N . PRO B 1 246 ? -17.75 5.137 15.25 1 93.88 246 PRO B N 1
ATOM 4548 C CA . PRO B 1 246 ? -17.938 6.523 15.688 1 93.88 246 PRO B CA 1
ATOM 4549 C C . PRO B 1 246 ? -17.062 7.504 14.906 1 93.88 246 PRO B C 1
ATOM 4551 O O . PRO B 1 246 ? -15.906 7.199 14.602 1 93.88 246 PRO B O 1
ATOM 4554 N N . VAL B 1 247 ? -17.656 8.641 14.594 1 94.81 247 VAL B N 1
ATOM 4555 C CA . VAL B 1 247 ? -16.969 9.695 13.859 1 94.81 247 VAL B CA 1
ATOM 4556 C C . VAL B 1 247 ? -16.453 10.758 14.836 1 94.81 247 VAL B C 1
ATOM 4558 O O . VAL B 1 247 ? -17.203 11.219 15.703 1 94.81 247 VAL B O 1
ATOM 4561 N N . GLU B 1 248 ? -15.195 11.102 14.797 1 94.69 248 GLU B N 1
ATOM 4562 C CA . GLU B 1 248 ? -14.609 12.156 15.617 1 94.69 248 GLU B CA 1
ATOM 4563 C C . GLU B 1 248 ? -14.859 13.531 15.008 1 94.69 248 GLU B C 1
ATOM 4565 O O . GLU B 1 248 ? -14.945 13.664 13.789 1 94.69 248 GLU B O 1
ATOM 4570 N N . THR B 1 249 ? -14.93 14.547 15.836 1 94.31 249 THR B N 1
ATOM 4571 C CA . THR B 1 249 ? -15.133 15.914 15.352 1 94.31 249 THR B CA 1
ATOM 4572 C C . THR B 1 249 ? -13.875 16.438 14.664 1 94.31 249 THR B C 1
ATOM 4574 O O . THR B 1 249 ? -12.758 16.094 15.062 1 94.31 249 THR B O 1
ATOM 4577 N N . THR B 1 250 ? -14.125 17.219 13.68 1 95.56 250 THR B N 1
ATOM 4578 C CA . THR B 1 250 ? -13.016 17.75 12.891 1 95.56 250 THR B CA 1
ATOM 4579 C C . THR B 1 250 ? -12.156 18.688 13.734 1 95.56 250 THR B C 1
ATOM 4581 O O . THR B 1 250 ? -10.938 18.734 13.562 1 95.56 250 THR B O 1
ATOM 4584 N N . GLY B 1 251 ? -12.758 19.469 14.641 1 95.69 251 GLY B N 1
ATOM 4585 C CA . GLY B 1 251 ? -12.016 20.359 15.523 1 95.69 251 GLY B CA 1
ATOM 4586 C C . GLY B 1 251 ? -11.023 19.625 16.406 1 95.69 251 GLY B C 1
ATOM 4587 O O . GLY B 1 251 ? -9.875 20.047 16.547 1 95.69 251 GLY B O 1
ATOM 4588 N N . ARG B 1 252 ? -11.469 18.516 16.984 1 95.31 252 ARG B N 1
ATOM 4589 C CA . ARG B 1 252 ? -10.602 17.719 17.844 1 95.31 252 ARG B CA 1
ATOM 4590 C C . ARG B 1 252 ? -9.453 17.109 17.031 1 95.31 252 ARG B C 1
ATOM 4592 O O . ARG B 1 252 ? -8.312 17.094 17.484 1 95.31 252 ARG B O 1
ATOM 4599 N N . CYS B 1 253 ? -9.82 16.672 15.891 1 96.81 253 CYS B N 1
ATOM 4600 C CA . CYS B 1 253 ? -8.805 16.094 15.008 1 96.81 253 CYS B CA 1
ATOM 4601 C C . CYS B 1 253 ? -7.762 17.141 14.633 1 96.81 253 CYS B C 1
ATOM 4603 O O . CYS B 1 253 ? -6.562 16.859 14.695 1 96.81 253 CYS B O 1
ATOM 4605 N N . ALA B 1 254 ? -8.188 18.312 14.242 1 98.38 254 ALA B N 1
ATOM 4606 C CA . ALA B 1 254 ? -7.285 19.391 13.836 1 98.38 254 ALA B CA 1
ATOM 4607 C C . ALA B 1 254 ? -6.34 19.766 14.969 1 98.38 254 ALA B C 1
ATOM 4609 O O . ALA B 1 254 ? -5.141 19.953 14.758 1 98.38 254 ALA B O 1
ATOM 4610 N N . LYS B 1 255 ? -6.875 19.875 16.172 1 98.31 255 LYS B N 1
ATOM 4611 C CA . LYS B 1 255 ? -6.059 20.203 17.328 1 98.31 255 LYS B CA 1
ATOM 4612 C C . LYS B 1 255 ? -4.988 19.141 17.562 1 98.31 255 LYS B C 1
ATOM 4614 O O . LYS B 1 255 ? -3.83 19.469 17.828 1 98.31 255 LYS B O 1
ATOM 4619 N N . ALA B 1 256 ? -5.379 17.875 17.469 1 98 256 ALA B N 1
ATOM 4620 C CA . ALA B 1 256 ? -4.434 16.781 17.656 1 98 256 ALA B CA 1
ATOM 4621 C C . ALA B 1 256 ? -3.332 16.812 16.594 1 98 256 ALA B C 1
ATOM 4623 O O . ALA B 1 256 ? -2.162 16.578 16.906 1 98 256 ALA B O 1
ATOM 4624 N N . ILE B 1 257 ? -3.709 17.141 15.406 1 98.81 257 ILE B N 1
ATOM 4625 C CA . ILE B 1 257 ? -2.77 17.156 14.297 1 98.81 257 ILE B CA 1
ATOM 4626 C C . ILE B 1 257 ? -1.741 18.266 14.508 1 98.81 257 ILE B C 1
ATOM 4628 O O . ILE B 1 257 ? -0.535 18.031 14.406 1 98.81 257 ILE B O 1
ATOM 4632 N N . VAL B 1 258 ? -2.166 19.484 14.805 1 98.81 258 VAL B N 1
ATOM 4633 C CA . VAL B 1 258 ? -1.241 20.594 14.984 1 98.81 258 VAL B CA 1
ATOM 4634 C C . VAL B 1 258 ? -0.344 20.344 16.188 1 98.81 258 VAL B C 1
ATOM 4636 O O . VAL B 1 258 ? 0.857 20.609 16.156 1 98.81 258 VAL B O 1
ATOM 4639 N N . ASN B 1 259 ? -0.903 19.781 17.312 1 98.69 259 ASN B N 1
ATOM 4640 C CA . ASN B 1 259 ? -0.084 19.391 18.453 1 98.69 259 ASN B CA 1
ATOM 4641 C C . ASN B 1 259 ? 1.02 18.422 18.062 1 98.69 259 ASN B C 1
ATOM 4643 O O . ASN B 1 259 ? 2.182 18.609 18.422 1 98.69 259 ASN B O 1
ATOM 4647 N N . SER B 1 260 ? 0.607 17.422 17.344 1 98.5 260 SER B N 1
ATOM 4648 C CA . SER B 1 260 ? 1.562 16.391 16.922 1 98.5 260 SER B CA 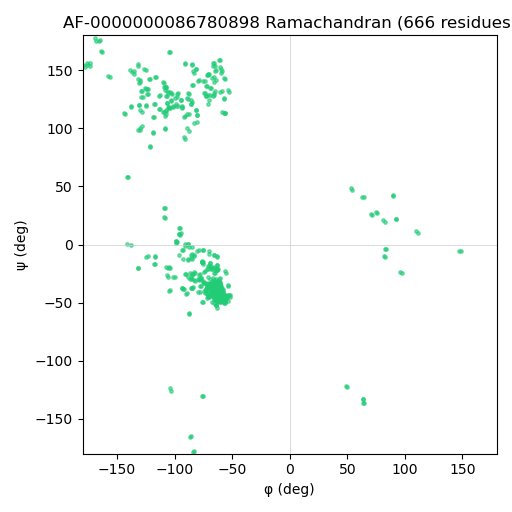1
ATOM 4649 C C . SER B 1 260 ? 2.652 16.984 16.031 1 98.5 260 SER B C 1
ATOM 4651 O O . SER B 1 260 ? 3.832 16.672 16.203 1 98.5 260 SER B O 1
ATOM 4653 N N . ALA B 1 261 ? 2.234 17.797 15.094 1 98.44 261 ALA B N 1
ATOM 4654 C CA . ALA B 1 261 ? 3.193 18.453 14.211 1 98.44 261 ALA B CA 1
ATOM 4655 C C . ALA B 1 261 ? 4.18 19.312 15.008 1 98.44 261 ALA B C 1
ATOM 4657 O O . ALA B 1 261 ? 5.391 19.25 14.781 1 98.44 261 ALA B O 1
ATOM 4658 N N . CYS B 1 262 ? 3.684 20.094 15.945 1 98.56 262 CYS B N 1
ATOM 4659 C CA . CYS B 1 262 ? 4.508 20.984 16.75 1 98.56 262 CYS B CA 1
ATOM 4660 C C . CYS B 1 262 ? 5.457 20.188 17.641 1 98.56 262 CYS B C 1
ATOM 4662 O O . CYS B 1 262 ? 6.574 20.625 17.922 1 98.56 262 CYS B O 1
ATOM 4664 N N . ARG B 1 263 ? 5.047 19 18.047 1 98 263 ARG B N 1
ATOM 4665 C CA . ARG B 1 263 ? 5.863 18.141 18.891 1 98 263 ARG B CA 1
ATOM 4666 C C . ARG B 1 263 ? 6.859 17.344 18.062 1 98 263 ARG B C 1
ATOM 4668 O O . ARG B 1 263 ? 7.75 16.688 18.609 1 98 263 ARG B O 1
ATOM 4675 N N . GLY B 1 264 ? 6.723 17.375 16.781 1 97 264 GLY B N 1
ATOM 4676 C CA . GLY B 1 264 ? 7.637 16.656 15.898 1 97 264 GLY B CA 1
ATOM 4677 C C . GLY B 1 264 ? 7.402 15.164 15.875 1 97 264 GLY B C 1
ATOM 4678 O O . GLY B 1 264 ? 8.344 14.391 15.688 1 97 264 GLY B O 1
ATOM 4679 N N . GLU B 1 265 ? 6.145 14.758 16.141 1 96.88 265 GLU B N 1
ATOM 4680 C CA . GLU B 1 265 ? 5.82 13.336 16.109 1 96.88 265 GLU B CA 1
ATOM 4681 C C . GLU B 1 265 ? 5.836 12.805 14.68 1 96.88 265 GLU B C 1
ATOM 4683 O O . GLU B 1 265 ? 5.441 13.508 13.742 1 96.88 265 GLU B O 1
ATOM 4688 N N . LYS B 1 266 ? 6.234 11.562 14.586 1 96.38 266 LYS B N 1
ATOM 4689 C CA . LYS B 1 266 ? 6.387 10.977 13.258 1 96.38 266 LYS B CA 1
ATOM 4690 C C . LYS B 1 266 ? 5.055 10.438 12.742 1 96.38 266 LYS B C 1
ATOM 4692 O O . LYS B 1 266 ? 4.793 10.469 11.539 1 96.38 266 LYS B O 1
ATOM 4697 N N . TYR B 1 267 ? 4.305 9.883 13.664 1 96.88 267 TYR B N 1
ATOM 4698 C CA . TYR B 1 267 ? 3.006 9.32 13.305 1 96.88 267 TYR B CA 1
ATOM 4699 C C . TYR B 1 267 ? 1.922 9.797 14.258 1 96.88 267 TYR B C 1
ATOM 4701 O O . TYR B 1 267 ? 2.156 9.93 15.469 1 96.88 267 TYR B O 1
ATOM 4709 N N . LEU B 1 268 ? 0.762 10.039 13.711 1 97.81 268 LEU B N 1
ATOM 4710 C CA . LEU B 1 268 ? -0.436 10.312 14.492 1 97.81 268 LEU B CA 1
ATOM 4711 C C . LEU B 1 268 ? -1.646 9.586 13.914 1 97.81 268 LEU B C 1
ATOM 4713 O O . LEU B 1 268 ? -1.959 9.742 12.734 1 97.81 268 LEU B O 1
ATOM 4717 N N . THR B 1 269 ? -2.227 8.742 14.633 1 97.12 269 THR B N 1
ATOM 4718 C CA . THR B 1 269 ? -3.537 8.195 14.305 1 97.12 269 THR B CA 1
ATOM 4719 C C . THR B 1 269 ? -4.625 8.836 15.164 1 97.12 269 THR B C 1
ATOM 4721 O O . THR B 1 269 ? -4.5 8.891 16.391 1 97.12 269 THR B O 1
ATOM 4724 N N . GLU B 1 270 ? -5.566 9.383 14.492 1 96.44 270 GLU B N 1
ATOM 4725 C CA . GLU B 1 270 ? -6.684 10.023 15.18 1 96.44 270 GLU B CA 1
ATOM 4726 C C . GLU B 1 270 ? -8.016 9.414 14.75 1 96.44 270 GLU B C 1
ATOM 4728 O O . GLU B 1 270 ? -8.297 9.305 13.555 1 96.44 270 GLU B O 1
ATOM 4733 N N . PRO B 1 271 ? -8.961 8.977 15.711 1 95.94 271 PRO B N 1
ATOM 4734 C CA . PRO B 1 271 ? -8.68 8.836 17.141 1 95.94 271 PRO B CA 1
ATOM 4735 C C . PRO B 1 271 ? -7.664 7.73 17.438 1 95.94 271 PRO B C 1
ATOM 4737 O O . PRO B 1 271 ? -7.512 6.801 16.641 1 95.94 271 PRO B O 1
ATOM 4740 N N . PRO B 1 272 ? -6.996 7.801 18.531 1 94.81 272 PRO B N 1
ATOM 4741 C CA . PRO B 1 272 ? -5.859 6.91 18.797 1 94.81 272 PRO B CA 1
ATOM 4742 C C . PRO B 1 272 ? -6.262 5.441 18.859 1 94.81 272 PRO B C 1
ATOM 4744 O O . PRO B 1 272 ? -5.484 4.566 18.469 1 94.81 272 PRO B O 1
ATOM 4747 N N . TRP B 1 273 ? -7.465 5.168 19.328 1 94 273 TRP B N 1
ATOM 4748 C CA . TRP B 1 273 ? -7.875 3.779 19.5 1 94 273 TRP B CA 1
ATOM 4749 C C . TRP B 1 273 ? -7.953 3.062 18.156 1 94 273 TRP B C 1
ATOM 4751 O O . TRP B 1 273 ? -7.883 1.834 18.109 1 94 273 TRP B O 1
ATOM 4761 N N . PHE B 1 274 ? -8.094 3.779 17.109 1 94.94 274 PHE B N 1
ATOM 4762 C CA . PHE B 1 274 ? -8.234 3.197 15.789 1 94.94 274 PHE B CA 1
ATOM 4763 C C . PHE B 1 274 ? -6.941 2.521 15.352 1 94.94 274 PHE B C 1
ATOM 4765 O O . PHE B 1 274 ? -6.949 1.67 14.461 1 94.94 274 PHE B O 1
ATOM 4772 N N . ARG B 1 275 ? -5.844 2.826 15.922 1 93.38 275 ARG B N 1
ATOM 4773 C CA . ARG B 1 275 ? -4.535 2.285 15.562 1 93.38 275 ARG B CA 1
ATOM 4774 C C . ARG B 1 275 ? -4.469 0.789 15.859 1 93.38 275 ARG B C 1
ATOM 4776 O O . ARG B 1 275 ? -3.678 0.068 15.242 1 93.38 275 ARG B O 1
ATOM 4783 N N . THR B 1 276 ? -5.285 0.293 16.781 1 93.38 276 THR B N 1
ATOM 4784 C CA . THR B 1 276 ? -5.266 -1.115 17.172 1 93.38 276 THR B CA 1
ATOM 4785 C C . THR B 1 276 ? -5.633 -2 15.977 1 93.38 276 THR B C 1
ATOM 4787 O O . THR B 1 276 ? -5.289 -3.184 15.945 1 93.38 276 THR B O 1
ATOM 4790 N N . THR B 1 277 ? -6.289 -1.41 15.023 1 93.62 277 THR B N 1
ATOM 4791 C CA . THR B 1 277 ? -6.715 -2.193 13.875 1 93.62 277 THR B CA 1
ATOM 4792 C C . THR B 1 277 ? -5.512 -2.643 13.047 1 93.62 277 THR B C 1
ATOM 4794 O O . THR B 1 277 ? -5.594 -3.621 12.305 1 93.62 277 THR B O 1
ATOM 4797 N N . ILE B 1 278 ? -4.391 -1.967 13.172 1 93.25 278 ILE B N 1
ATOM 4798 C CA . ILE B 1 278 ? -3.189 -2.324 12.43 1 93.25 278 ILE B CA 1
ATOM 4799 C C . ILE B 1 278 ? -2.713 -3.711 12.859 1 93.25 278 ILE B C 1
ATOM 4801 O O . ILE B 1 278 ? -2.246 -4.496 12.023 1 93.25 278 ILE B O 1
ATOM 4805 N N . PHE B 1 279 ? -2.865 -4.059 14.117 1 92.69 279 PHE B N 1
ATOM 4806 C CA . PHE B 1 279 ? -2.406 -5.348 14.625 1 92.69 279 PHE B CA 1
ATOM 4807 C C . PHE B 1 279 ? -3.223 -6.488 14.023 1 92.69 279 PHE B C 1
ATOM 4809 O O . PHE B 1 279 ? -2.674 -7.531 13.672 1 92.69 279 PHE B O 1
ATOM 4816 N N . TRP B 1 280 ? -4.465 -6.207 13.898 1 92.94 280 TRP B N 1
ATOM 4817 C CA . TRP B 1 280 ? -5.312 -7.23 13.297 1 92.94 280 TRP B CA 1
ATOM 4818 C C . TRP B 1 280 ? -4.992 -7.414 11.82 1 92.94 280 TRP B C 1
ATOM 4820 O O . TRP B 1 280 ? -5.066 -8.523 11.297 1 92.94 280 TRP B O 1
ATOM 4830 N N . THR B 1 281 ? -4.652 -6.332 11.188 1 92.75 281 THR B N 1
ATOM 4831 C CA . THR B 1 281 ? -4.305 -6.391 9.773 1 92.75 281 THR B CA 1
ATOM 4832 C C . THR B 1 281 ? -3.016 -7.184 9.562 1 92.75 281 THR B C 1
ATOM 4834 O O . THR B 1 281 ? -2.861 -7.875 8.555 1 92.75 281 THR B O 1
ATOM 4837 N N . VAL B 1 282 ? -2.105 -7.098 10.5 1 91.69 282 VAL B N 1
ATOM 4838 C CA . VAL B 1 282 ? -0.793 -7.719 10.359 1 91.69 282 VAL B CA 1
ATOM 4839 C C . VAL B 1 282 ? -0.869 -9.188 10.773 1 91.69 282 VAL B C 1
ATOM 4841 O O . VAL B 1 282 ? -0.324 -10.062 10.094 1 91.69 282 VAL B O 1
ATOM 4844 N N . PHE B 1 283 ? -1.683 -9.492 11.805 1 92.88 283 PHE B N 1
ATOM 4845 C CA . PHE B 1 283 ? -1.62 -10.82 12.398 1 92.88 283 PHE B CA 1
ATOM 4846 C C . PHE B 1 283 ? -2.77 -11.695 11.898 1 92.88 283 PHE B C 1
ATOM 4848 O O . PHE B 1 283 ? -2.658 -12.922 11.867 1 92.88 283 PHE B O 1
ATOM 4855 N N . CYS B 1 284 ? -3.875 -11.047 11.539 1 93.56 284 CYS B N 1
ATOM 4856 C CA . CYS B 1 284 ? -5.039 -11.82 11.117 1 93.56 284 CYS B CA 1
ATOM 4857 C C . CYS B 1 284 ? -5.746 -11.133 9.953 1 93.56 284 CYS B C 1
ATOM 4859 O O . CYS B 1 284 ? -6.953 -10.898 10.008 1 93.56 284 CYS B O 1
ATOM 4861 N N . PRO B 1 285 ? -5.023 -10.922 8.898 1 92.69 285 PRO B N 1
ATOM 4862 C CA . PRO B 1 285 ? -5.637 -10.188 7.785 1 92.69 285 PRO B CA 1
ATOM 4863 C C . PRO B 1 285 ? -6.855 -10.906 7.207 1 92.69 285 PRO B C 1
ATOM 4865 O O . PRO B 1 285 ? -7.828 -10.258 6.805 1 92.69 285 PRO B O 1
ATOM 4868 N N . GLU B 1 286 ? -6.84 -12.211 7.203 1 93.62 286 GLU B N 1
ATOM 4869 C CA . GLU B 1 286 ? -7.938 -12.969 6.613 1 93.62 286 GLU B CA 1
ATOM 4870 C C . GLU B 1 286 ? -9.227 -12.797 7.414 1 93.62 286 GLU B C 1
ATOM 4872 O O . GLU B 1 286 ? -10.32 -12.844 6.855 1 93.62 286 GLU B O 1
ATOM 4877 N N . VAL B 1 287 ? -9.055 -12.664 8.688 1 93.44 287 VAL B N 1
ATOM 4878 C CA . VAL B 1 287 ? -10.219 -12.453 9.555 1 93.44 287 VAL B CA 1
ATOM 4879 C C . VAL B 1 287 ? -10.867 -11.109 9.227 1 93.44 287 VAL B C 1
ATOM 4881 O O . VAL B 1 287 ? -12.094 -11.016 9.133 1 93.44 287 VAL B O 1
ATOM 4884 N N . LEU B 1 288 ? -10.094 -10.141 9.07 1 94.19 288 LEU B N 1
ATOM 4885 C CA . LEU B 1 288 ? -10.609 -8.82 8.719 1 94.19 288 LEU B CA 1
ATOM 4886 C C . LEU B 1 288 ? -11.266 -8.844 7.34 1 94.19 288 LEU B C 1
ATOM 4888 O O . LEU B 1 288 ? -12.289 -8.188 7.125 1 94.19 288 LEU B O 1
ATOM 4892 N N . GLU B 1 289 ? -10.625 -9.555 6.422 1 94.94 289 GLU B N 1
ATOM 4893 C CA . GLU B 1 289 ? -11.195 -9.695 5.086 1 94.94 289 GLU B CA 1
ATOM 4894 C C . GLU B 1 289 ? -12.578 -10.336 5.145 1 94.94 289 GLU B C 1
ATOM 4896 O O . GLU B 1 289 ? -13.516 -9.852 4.508 1 94.94 289 GLU B O 1
ATOM 4901 N N . TRP B 1 290 ? -12.617 -11.383 5.859 1 94.31 290 TRP B N 1
ATOM 4902 C CA . TRP B 1 290 ? -13.883 -12.102 6.004 1 94.31 290 TRP B CA 1
ATOM 4903 C C . TRP B 1 290 ? -14.938 -11.203 6.645 1 94.31 290 TRP B C 1
ATOM 4905 O O . TRP B 1 290 ? -16.078 -11.148 6.176 1 94.31 290 TRP B O 1
ATOM 4915 N N . PHE B 1 291 ? -14.578 -10.57 7.742 1 95 291 PHE B N 1
ATOM 4916 C CA . PHE B 1 291 ? -15.5 -9.68 8.438 1 95 291 PHE B CA 1
ATOM 4917 C C . PHE B 1 291 ? -15.969 -8.555 7.52 1 95 291 PHE B C 1
ATOM 4919 O O . PHE B 1 291 ? -17.156 -8.227 7.484 1 95 291 PHE B O 1
ATOM 4926 N N . SER B 1 292 ? -15.055 -7.957 6.82 1 96.25 292 SER B N 1
ATOM 4927 C CA . SER B 1 292 ? -15.383 -6.855 5.922 1 96.25 292 SER B CA 1
ATOM 4928 C C . SER B 1 292 ? -16.359 -7.293 4.84 1 96.25 292 SER B C 1
ATOM 4930 O O . SER B 1 292 ? -17.328 -6.586 4.555 1 96.25 292 SER B O 1
ATOM 4932 N N . ARG B 1 293 ? -16.156 -8.391 4.25 1 96.19 293 ARG B N 1
ATOM 4933 C CA . ARG B 1 293 ? -17.047 -8.875 3.213 1 96.19 293 ARG B CA 1
ATOM 4934 C C . ARG B 1 293 ? -18.453 -9.125 3.773 1 96.19 293 ARG B C 1
ATOM 4936 O O . ARG B 1 293 ? -19.438 -8.672 3.203 1 96.19 293 ARG B O 1
ATOM 4943 N N . TRP B 1 294 ? -18.438 -9.836 4.883 1 95.69 294 TRP B N 1
ATOM 4944 C CA . TRP B 1 294 ? -19.719 -10.172 5.512 1 95.69 294 TRP B CA 1
ATOM 4945 C C . TRP B 1 294 ? -20.469 -8.914 5.91 1 95.69 294 TRP B C 1
ATOM 4947 O O . TRP B 1 294 ? -21.703 -8.844 5.77 1 95.69 294 TRP B O 1
ATOM 4957 N N . PHE B 1 295 ? -19.734 -7.957 6.371 1 96.06 295 PHE B N 1
ATOM 4958 C CA . PHE B 1 295 ? -20.312 -6.77 6.992 1 96.06 295 PHE B CA 1
ATOM 4959 C C . PHE B 1 295 ? -20.734 -5.758 5.938 1 96.06 295 PHE B C 1
ATOM 4961 O O . PHE B 1 295 ? -21.766 -5.09 6.09 1 96.06 295 PHE B O 1
ATOM 4968 N N . PHE B 1 296 ? -20.047 -5.672 4.773 1 96.38 296 PHE B N 1
ATOM 4969 C CA . PHE B 1 296 ? -20.234 -4.52 3.902 1 96.38 296 PHE B CA 1
ATOM 4970 C C . PHE B 1 296 ? -20.812 -4.945 2.557 1 96.38 296 PHE B C 1
ATOM 4972 O O . PHE B 1 296 ? -21.297 -4.105 1.788 1 96.38 296 PHE B O 1
ATOM 4979 N N . ILE B 1 297 ? -20.766 -6.18 2.211 1 95.5 297 ILE B N 1
ATOM 4980 C CA . ILE B 1 297 ? -21.156 -6.605 0.874 1 95.5 297 ILE B CA 1
ATOM 4981 C C . ILE B 1 297 ? -22.469 -7.391 0.949 1 95.5 297 ILE B C 1
ATOM 4983 O O . ILE B 1 297 ? -22.656 -8.195 1.867 1 95.5 297 ILE B O 1
ATOM 4987 N N . THR B 1 298 ? -23.297 -7.141 -0.003 1 93.94 298 THR B N 1
ATOM 4988 C CA . THR B 1 298 ? -24.547 -7.867 -0.141 1 93.94 298 THR B CA 1
ATOM 4989 C C . THR B 1 298 ? -24.469 -8.883 -1.279 1 93.94 298 THR B C 1
ATOM 4991 O O . THR B 1 298 ? -23.531 -8.852 -2.078 1 93.94 298 THR B O 1
ATOM 4994 N N . GLU B 1 299 ? -25.406 -9.781 -1.323 1 90.25 299 GLU B N 1
ATOM 4995 C CA . GLU B 1 299 ? -25.484 -10.734 -2.422 1 90.25 299 GLU B CA 1
ATOM 4996 C C . GLU B 1 299 ? -25.812 -10.039 -3.74 1 90.25 299 GLU B C 1
ATOM 4998 O O . GLU B 1 299 ? -26.375 -8.938 -3.746 1 90.25 299 GLU B O 1
ATOM 5003 N N . PRO B 1 300 ? -25.359 -10.703 -4.859 1 85.19 300 PRO B N 1
ATOM 5004 C CA . PRO B 1 300 ? -25.688 -10.117 -6.16 1 85.19 300 PRO B CA 1
ATOM 5005 C C . PRO B 1 300 ? -27.188 -9.852 -6.328 1 85.19 300 PRO B C 1
ATOM 5007 O O . PRO B 1 300 ? -28.016 -10.703 -5.984 1 85.19 300 PRO B O 1
ATOM 5010 N N . GLY B 1 301 ? -27.516 -8.656 -6.773 1 86.81 301 GLY B N 1
ATOM 5011 C CA . GLY B 1 301 ? -28.906 -8.305 -6.988 1 86.81 301 GLY B CA 1
ATOM 5012 C C . GLY B 1 301 ? -29.516 -7.543 -5.828 1 86.81 301 GLY B C 1
ATOM 5013 O O . GLY B 1 301 ? -30.547 -6.887 -5.98 1 86.81 301 GLY B O 1
ATOM 5014 N N . ILE B 1 302 ? -28.969 -7.711 -4.656 1 92 302 ILE B N 1
ATOM 5015 C CA . ILE B 1 302 ? -29.438 -6.992 -3.475 1 92 302 ILE B CA 1
ATOM 5016 C C . ILE B 1 302 ? -28.719 -5.645 -3.373 1 92 302 ILE B C 1
ATOM 5018 O O . ILE B 1 302 ? -27.5 -5.578 -3.467 1 92 302 ILE B O 1
ATOM 5022 N N . PRO B 1 303 ? -29.484 -4.625 -3.203 1 91.81 303 PRO B N 1
ATOM 5023 C CA . PRO B 1 303 ? -28.875 -3.295 -3.098 1 91.81 303 PRO B CA 1
ATOM 5024 C C . PRO B 1 303 ? -27.906 -3.182 -1.927 1 91.81 303 PRO B C 1
ATOM 5026 O O . PRO B 1 303 ? -28.125 -3.805 -0.883 1 91.81 303 PRO B O 1
ATOM 5029 N N . PRO B 1 304 ? -26.953 -2.336 -2.08 1 90.69 304 PRO B N 1
ATOM 5030 C CA . PRO B 1 304 ? -25.938 -2.172 -1.04 1 90.69 304 PRO B CA 1
ATOM 5031 C C . PRO B 1 304 ? -26.516 -1.712 0.293 1 90.69 304 PRO B C 1
ATOM 5033 O O . PRO B 1 304 ? -25.969 -2.021 1.354 1 90.69 304 PRO B O 1
ATOM 5036 N N . LYS B 1 305 ? -27.562 -0.928 0.25 1 91.44 305 LYS B N 1
ATOM 5037 C CA . LYS B 1 305 ? -28.141 -0.385 1.473 1 91.44 305 LYS B CA 1
ATOM 5038 C C . LYS B 1 305 ? -28.672 -1.5 2.369 1 91.44 305 LYS B C 1
ATOM 5040 O O . LYS B 1 305 ? -29 -1.267 3.537 1 91.44 305 LYS B O 1
ATOM 5045 N N . GLU B 1 306 ? -28.719 -2.738 1.821 1 93.75 306 GLU B N 1
ATOM 5046 C CA . GLU B 1 306 ? -29.219 -3.875 2.592 1 93.75 306 GLU B CA 1
ATOM 5047 C C . GLU B 1 306 ? -28.062 -4.648 3.229 1 93.75 306 GLU B C 1
ATOM 5049 O O . GLU B 1 306 ? -28.266 -5.723 3.801 1 93.75 306 GLU B O 1
ATOM 5054 N N . ALA B 1 307 ? -26.922 -4.098 3.15 1 94.75 307 ALA B N 1
ATOM 5055 C CA . ALA B 1 307 ? -25.766 -4.742 3.775 1 94.75 307 ALA B CA 1
ATOM 5056 C C . ALA B 1 307 ? -25.938 -4.812 5.293 1 94.75 307 ALA B C 1
ATOM 5058 O O . ALA B 1 307 ? -26.578 -3.949 5.891 1 94.75 307 ALA B O 1
ATOM 5059 N N . PRO B 1 308 ? -25.359 -5.844 5.973 1 95.5 308 PRO B N 1
ATOM 5060 C CA . PRO B 1 308 ? -25.438 -5.957 7.43 1 95.5 308 PRO B CA 1
ATOM 5061 C C . PRO B 1 308 ? -24.953 -4.699 8.148 1 95.5 308 PRO B C 1
ATOM 5063 O O . PRO B 1 308 ? -25.484 -4.348 9.203 1 95.5 308 PRO B O 1
ATOM 5066 N N . SER B 1 309 ? -23.969 -4.051 7.617 1 94.25 309 SER B N 1
ATOM 5067 C CA . SER B 1 309 ? -23.422 -2.842 8.227 1 94.25 309 SER B CA 1
ATOM 5068 C C . SER B 1 309 ? -24.516 -1.792 8.43 1 94.25 309 SER B C 1
ATOM 5070 O O . SER B 1 309 ? -24.672 -1.267 9.539 1 94.25 309 SER B O 1
ATOM 5072 N N . LYS B 1 310 ? -25.234 -1.553 7.398 1 94.06 310 LYS B N 1
ATOM 5073 C CA . LYS B 1 310 ? -26.297 -0.556 7.492 1 94.06 310 LYS B CA 1
ATOM 5074 C C . LYS B 1 310 ? -27.469 -1.083 8.305 1 94.06 310 LYS B C 1
ATOM 5076 O O . LYS B 1 310 ? -28.078 -0.339 9.078 1 94.06 310 LYS B O 1
ATOM 5081 N N . LYS B 1 311 ? -27.812 -2.326 8.141 1 94.31 311 LYS B N 1
ATOM 5082 C CA . LYS B 1 311 ? -28.906 -2.916 8.891 1 94.31 311 LYS B CA 1
ATOM 5083 C C . LYS B 1 311 ? -28.672 -2.814 10.391 1 94.31 311 LYS B C 1
ATOM 5085 O O . LYS B 1 311 ? -29.578 -2.473 11.156 1 94.31 311 LYS B O 1
ATOM 5090 N N . ILE B 1 312 ? -27.516 -3.098 10.773 1 94.31 312 ILE B N 1
ATOM 5091 C CA . ILE B 1 312 ? -27.172 -3.037 12.188 1 94.31 312 ILE B CA 1
ATOM 5092 C C . ILE B 1 312 ? -27.25 -1.592 12.672 1 94.31 312 ILE B C 1
ATOM 5094 O O . ILE B 1 312 ? -27.766 -1.323 13.766 1 94.31 312 ILE B O 1
ATOM 5098 N N . LEU B 1 313 ? -26.688 -0.688 11.883 1 92.94 313 LEU B N 1
ATOM 5099 C CA . LEU B 1 313 ? -26.75 0.729 12.219 1 92.94 313 LEU B CA 1
ATOM 5100 C C . LEU B 1 313 ? -28.203 1.18 12.406 1 92.94 313 LEU B C 1
ATOM 5102 O O . LEU B 1 313 ? -28.516 1.861 13.383 1 92.94 313 LEU B O 1
ATOM 5106 N N . ASP B 1 314 ? -29.047 0.771 11.539 1 92.62 314 ASP B N 1
ATOM 5107 C CA . ASP B 1 314 ? -30.453 1.162 11.57 1 92.62 314 ASP B CA 1
ATOM 5108 C C . ASP B 1 314 ? -31.172 0.489 12.734 1 92.62 314 ASP B C 1
ATOM 5110 O O . ASP B 1 314 ? -32 1.118 13.414 1 92.62 314 ASP B O 1
ATOM 5114 N N . LEU B 1 315 ? -30.906 -0.721 12.93 1 92.81 315 LEU B N 1
ATOM 5115 C CA . LEU B 1 315 ? -31.578 -1.496 13.969 1 92.81 315 LEU B CA 1
ATOM 5116 C C . LEU B 1 315 ? -31.219 -0.978 15.359 1 92.81 315 LEU B C 1
ATOM 5118 O O . LEU B 1 315 ? -32.062 -0.959 16.25 1 92.81 315 LEU B O 1
ATOM 5122 N N . THR B 1 316 ? -30 -0.574 15.508 1 91.25 316 THR B N 1
ATOM 5123 C CA . THR B 1 316 ? -29.531 -0.172 16.828 1 91.25 316 THR B CA 1
ATOM 5124 C C . THR B 1 316 ? -29.875 1.288 17.109 1 91.25 316 THR B C 1
ATOM 5126 O O . THR B 1 316 ? -29.875 1.724 18.25 1 91.25 316 THR B O 1
ATOM 5129 N N . GLY B 1 317 ? -30.031 2.102 16.062 1 89.12 317 GLY B N 1
ATOM 5130 C CA . GLY B 1 317 ? -30.281 3.527 16.219 1 89.12 317 GLY B CA 1
ATOM 5131 C C . GLY B 1 317 ? -29.062 4.297 16.703 1 89.12 317 GLY B C 1
ATOM 5132 O O . GLY B 1 317 ? -29.203 5.363 17.312 1 89.12 317 GLY B O 1
ATOM 5133 N N . LEU B 1 318 ? -27.953 3.795 16.453 1 90.12 318 LEU B N 1
ATOM 5134 C CA . LEU B 1 318 ? -26.719 4.34 17.016 1 90.12 318 LEU B CA 1
ATOM 5135 C C . LEU B 1 318 ? -26.312 5.625 16.297 1 90.12 318 LEU B C 1
ATOM 5137 O O . LEU B 1 318 ? -25.484 6.383 16.781 1 90.12 318 LEU B O 1
ATOM 5141 N N . LYS B 1 319 ? -26.906 5.812 15.219 1 88.38 319 LYS B N 1
ATOM 5142 C CA . LYS B 1 319 ? -26.484 6.918 14.359 1 88.38 319 LYS B CA 1
ATOM 5143 C C . LYS B 1 319 ? -26.469 8.234 15.125 1 88.38 319 LYS B C 1
ATOM 5145 O O . LYS B 1 319 ? -25.5 9 15.016 1 88.38 319 LYS B O 1
ATOM 5150 N N . LYS B 1 320 ? -27.406 8.531 15.906 1 87 320 LYS B N 1
ATOM 5151 C CA . LYS B 1 320 ? -27.562 9.797 16.625 1 87 320 LYS B CA 1
ATOM 5152 C C . LYS B 1 320 ? -26.5 9.938 17.703 1 87 320 LYS B C 1
ATOM 5154 O O . LYS B 1 320 ? -26.219 11.047 18.172 1 87 320 LYS B O 1
ATOM 5159 N N . TYR B 1 321 ? -25.859 8.758 18.016 1 86.88 321 TYR B N 1
ATOM 5160 C CA . TYR B 1 321 ? -24.906 8.781 19.125 1 86.88 321 TYR B CA 1
ATOM 5161 C C . TYR B 1 321 ? -23.469 8.773 18.625 1 86.88 321 TYR B C 1
ATOM 5163 O O . TYR B 1 321 ? -22.562 9.234 19.312 1 86.88 321 TYR B O 1
ATOM 5171 N N . ILE B 1 322 ? -23.344 8.336 17.375 1 90.56 322 ILE B N 1
ATOM 5172 C CA . ILE B 1 322 ? -21.953 8.102 16.969 1 90.56 322 ILE B CA 1
ATOM 5173 C C . ILE B 1 322 ? -21.578 9.023 15.82 1 90.56 322 ILE B C 1
ATOM 5175 O O . ILE B 1 322 ? -20.406 9.141 15.469 1 90.56 322 ILE B O 1
ATOM 5179 N N . TYR B 1 323 ? -22.531 9.703 15.219 1 90.44 323 TYR B N 1
ATOM 5180 C CA . TYR B 1 323 ? -22.266 10.695 14.188 1 90.44 323 TYR B CA 1
ATOM 5181 C C . TYR B 1 323 ? -22.5 12.102 14.711 1 90.44 323 TYR B C 1
ATOM 5183 O O . TYR B 1 323 ? -23.484 12.367 15.391 1 90.44 323 TYR B O 1
ATOM 5191 N N . PRO B 1 324 ? -21.547 13.008 14.391 1 89.19 324 PRO B N 1
ATOM 5192 C CA . PRO B 1 324 ? -21.812 14.414 14.719 1 89.19 324 PRO B CA 1
ATOM 5193 C C . PRO B 1 324 ? -23.062 14.953 14 1 89.19 324 PRO B C 1
ATOM 5195 O O . PRO B 1 324 ? -23.422 14.453 12.938 1 89.19 324 PRO B O 1
ATOM 5198 N N . GLU B 1 325 ? -23.609 16.016 14.547 1 85.81 325 GLU B N 1
ATOM 5199 C CA . GLU B 1 325 ? -24.844 16.609 14.031 1 85.81 325 GLU B CA 1
ATOM 5200 C C . GLU B 1 325 ? -24.672 17.062 12.586 1 85.81 325 GLU B C 1
ATOM 5202 O O . GLU B 1 325 ? -25.594 16.969 11.781 1 85.81 325 GLU B O 1
ATOM 5207 N N . SER B 1 326 ? -23.547 17.5 12.297 1 84.94 326 SER B N 1
ATOM 5208 C CA . SER B 1 326 ? -23.297 18.016 10.953 1 84.94 326 SER B CA 1
ATOM 5209 C C . SER B 1 326 ? -23.438 16.922 9.906 1 84.94 326 SER B C 1
ATOM 5211 O O . SER B 1 326 ? -23.797 17.188 8.758 1 84.94 326 SER B O 1
ATOM 5213 N N . ILE B 1 327 ? -23.125 15.734 10.234 1 87.06 327 ILE B N 1
ATOM 5214 C CA . ILE B 1 327 ? -23.203 14.594 9.32 1 87.06 327 ILE B CA 1
ATOM 5215 C C . ILE B 1 327 ? -24.656 14.164 9.133 1 87.06 327 ILE B C 1
ATOM 5217 O O . ILE B 1 327 ? -25.031 13.703 8.062 1 87.06 327 ILE B O 1
ATOM 5221 N N . LEU B 1 328 ? -25.359 14.359 10.195 1 83.62 328 LEU B N 1
ATOM 5222 C CA . LEU B 1 328 ? -26.766 13.961 10.156 1 83.62 328 LEU B CA 1
ATOM 5223 C C . LEU B 1 328 ? -27.594 14.945 9.352 1 83.62 328 LEU B C 1
ATOM 5225 O O . LEU B 1 328 ? -28.688 14.617 8.891 1 83.62 328 LEU B O 1
ATOM 5229 N N . SER B 1 329 ? -27 16.109 9.117 1 81.44 329 SER B N 1
ATOM 5230 C CA . SER B 1 329 ? -27.672 17.125 8.336 1 81.44 329 SER B CA 1
ATOM 5231 C C . SER B 1 329 ? -27.469 16.922 6.84 1 81.44 329 SER B C 1
ATOM 5233 O O . SER B 1 329 ? -26.359 16.594 6.406 1 81.44 329 SER B O 1
ATOM 5235 N N . PRO B 1 330 ? -28.453 17.078 6.074 1 75.25 330 PRO B N 1
ATOM 5236 C CA . PRO B 1 330 ? -28.297 16.922 4.625 1 75.25 330 PRO B CA 1
ATOM 5237 C C . PRO B 1 330 ? -27.594 18.125 3.977 1 75.25 330 PRO B C 1
ATOM 5239 O O . PRO B 1 330 ? -27.219 18.062 2.801 1 75.25 330 PRO B O 1
ATOM 5242 N N . GLU B 1 331 ? -27.328 19.109 4.688 1 75.25 331 GLU B N 1
ATOM 5243 C CA . GLU B 1 331 ? -26.734 20.328 4.125 1 75.25 331 GLU B CA 1
ATOM 5244 C C . GLU B 1 331 ? -25.266 20.094 3.773 1 75.25 331 GLU B C 1
ATOM 5246 O O . GLU B 1 331 ? -24.5 19.547 4.57 1 75.25 331 GLU B O 1
ATOM 5251 N N . ILE B 1 332 ? -24.938 20.422 2.576 1 69.75 332 ILE B N 1
ATOM 5252 C CA . ILE B 1 332 ? -23.562 20.312 2.113 1 69.75 332 ILE B CA 1
ATOM 5253 C C . ILE B 1 332 ? -23.062 21.672 1.638 1 69.75 332 ILE B C 1
ATOM 5255 O O . ILE B 1 332 ? -23.844 22.484 1.118 1 69.75 332 ILE B O 1
ATOM 5259 N N . LYS B 1 333 ? -21.797 21.906 1.942 1 68.88 333 LYS B N 1
ATOM 5260 C CA . LYS B 1 333 ? -21.219 23.141 1.431 1 68.88 333 LYS B CA 1
ATOM 5261 C C . LYS B 1 333 ? -21.328 23.219 -0.089 1 68.88 333 LYS B C 1
ATOM 5263 O O . LYS B 1 333 ? -20.984 22.266 -0.788 1 68.88 333 LYS B O 1
ATOM 5268 N N . VAL B 1 334 ? -22.125 24.156 -0.595 1 60.06 334 VAL B N 1
ATOM 5269 C CA . VAL B 1 334 ? -22.391 24.328 -2.018 1 60.06 334 VAL B CA 1
ATOM 5270 C C . VAL B 1 334 ? -21.391 25.312 -2.623 1 60.06 334 VAL B C 1
ATOM 5272 O O . VAL B 1 334 ? -21.094 26.344 -2.029 1 60.06 334 VAL B O 1
ATOM 5275 N N . ASP B 1 335 ? -20.141 24.859 -3.201 1 57.81 335 ASP B N 1
ATOM 5276 C CA . ASP B 1 335 ? -19.375 25.828 -3.979 1 57.81 335 ASP B CA 1
ATOM 5277 C C . ASP B 1 335 ? -19.781 25.812 -5.449 1 57.81 335 ASP B C 1
ATOM 5279 O O . ASP B 1 335 ? -20.078 24.75 -6 1 57.81 335 ASP B O 1
#

Nearest PDB structures (foldseek):
  5er6-assembly1_C  TM=7.801E-01  e=9.941E-13  Brucella ovis ATCC 25840
  3geg-assembly1_A  TM=7.420E-01  e=6.244E-11  Acetivibrio thermocellus ATCC 27405
  3ged-assembly1_B  TM=7.354E-01  e=9.891E-11  Acetivibrio thermocellus ATCC 27405
  3vtz-assembly1_B  TM=7.285E-01  e=1.397E-10  Thermoplasma volcanium GSS1
  3vtz-assembly1_D  TM=6.640E-01  e=1.319E-10  Thermoplasma volcanium GSS1

Secondary structure (DSSP, 8-state):
-HHHHHHHHHHHHHHHHHHHHHHHHHHHHHHHHHHHHHHHTPPP-TT-EEEEESTTSHHHHHHHHHHHHTT-EEEEE-S-HHHHHHHHHHHHHHT-S-EEE-SS-GGG--S--EEEE-----B---GGG-S-GGGTHHHHHHHHHHHHHHHHHHHHHHHHHT-EEEEE--GGGTS--TT-HHHHHHHHHHHHHHHHHHHHHTTSSEEEEEEE-SBSSTTTTTEEE-TTS-EEE-HHHHHHHHTTPPPBPHHHHHHHHHHHHHHT-SEEEESGGGGGHHHHHHH-HHHHHHHHHHHH---TTS-GGGSHHHHHHHHHTTHHHHS-HHHHS------/-HHHHHHHHHHHHHHHHHHHHHHHHHHHHHHHHHHHHHHHTPPP-TT-EEEEESTTSHHHHHHHHHHHHTT-EEEEE-S-HHHHHHHHHHHHHHT-S-EEE-SS-GGG--S--EEEE-----B---GGG-S-GGGTHHHHHHHHHHHHHHHHHHHHHHHHHT-EEEEE--GGGT---TT-HHHHHHHHHHHHHHHHHHHHHTTSSEEEEEEE-SBSSTTTTTEEE-TTS-EEE-HHHHHHHHTTPPPBPHHHHHHHHHHHHHHT-SEEEESGGGGGHHHHHHH-HHHHHHHHHHHH---TTS-GGGSHHHHHHHHHTTHHHHS-HHHHS------

Foldseek 3Di:
DVVVVVVCVPPVVVCVVVVCVVCVVVVVVVVVVLLVVLLVQFAQQAAAEEEQAPLLWFLNLLLLQLSLLSHHEYEYEEQDQVSRVVSQVVSVVNHHVYYHYDHHDPLPDALHAEYEYDWAAFQFDAPVPAPDCVLVVVRLCRLAVVCVVNCVSCVVNNLVNLHEYEYEAAPLCQAPAGRRVSNSVSSVNNVVVQVVVCVVCPSSYQYEYEYEYAEDIVVLLQFHQYSNNDTDRDNLLSCLGCFLPFYYYSNVVSNQRSRCRRSSHHYHYPPPVSCVVNVCSVPPVVVSVVCNCQQQPDDPPDDRSPGNRNVVSVVVVCCVVRYDPVSVDNDDDDD/DVVVVVVCVPPVVVCVVVVCVVCVVVVVVVVVVLLVVLLVQFAQQAAAEEEQAPLLWFLNLLLLQLSLLSHHEYEYEEQDQVSRVVSQVVSVVNHHVYYHYDHHDPLPDALHAEYEYDWAAFQFDAPVPAPDCVLVVVRLCRLAVVCVVNCVSCVVNNLVNLHEYEYEAAPLCQAPAGRRVSNSVSSVNNVVVQVVVCVVCPSSYQYEYEYEYAEDIVVLLQFHQYSNNDTDRDNLLSCLGCFLPFYHYSNVVSNQRSRCRSSSHHYHYPPPVSCVVNVCCVPPVVVSVVCNCQQQPDDPPDDRSPGNRNVVSVVVVCCVVRYDPVSVDNDDPDD

Sequence (670 aa):
MDLIHKFLKIVVPPVAITGLLFFLPSYWFYKFITSILSSIFSENVAGKVVLIAGASSGIGEHLAYEYARRGAYLALAARRKNSLREVGDRAVLLGSPDVIVVPTDVSKVEDLDHLVYVAGVIPVCMFEEVTDFNNLAPGMDITFWGSVYTTHLAIPHLRRSKGKIVAITSSASWLREPRLSFYSASKAAQTSLYETLRIELGSDIGITIVTPGLIESEMTKGKFLNKEGRLKVDQDLRDVVMSIVPVETTGRCAKAIVNSACRGEKYLTEPPWFRTTIFWTVFCPEVLEWFSRWFFITEPGIPPKEAPSKKILDLTGLKKYIYPESILSPEIKVDMDLIHKFLKIVVPPVAITGLLFFLPSYWFYKFITSILSSIFSENVAGKVVLIAGASSGIGEHLAYEYARRGAYLALAARRKNSLREVGDRAVLLGSPDVIVVPTDVSKVEDLDHLVYVAGVIPVCMFEEVTDFNNLAPGMDITFWGSVYTTHLAIPHLRRSKGKIVAITSSASWLREPRLSFYSASKAAQTSLYETLRIELGSDIGITIVTPGLIESEMTKGKFLNKEGRLKVDQDLRDVVMSIVPVETTGRCAKAIVNSACRGEKYLTEPPWFRTTIFWTVFCPEVLEWFSRWFFITEPGIPPKEAPSKKILDLTGLKKYIYPESILSPEIKVD